Protein AF-A0A7S0F2U4-F1 (afdb_monomer)

Sequence (548 aa):
MHSRILCIALLSLLVGAHAKVVQNAMDDATTGSKKQMSRHHRKQSLDSHFWHQGGETYGNHIGRYFRPSYSSTFSLIKLNNVNVTFLDNTNLRGYDGADMATLGRYSVMTRMGMIEHCNSRNFDDVDGILGFGWADQPRSAALLKTLTQPSRPSWNIFDQPFAGDGVPMPRKFAFTANNELGELQLGGYDPAMLSEDFTMFHMTGENVYGIDIHSITYGGVELLHFGQANHKKAFVGEFDSGTTCLLLPNTDVQGNFTTSPFGILAREQAKGERHPLLYKTRDIHGVEHTYAMSYTECVEPTDETMILGDPFFRKWVVLHDLTDLSSKKMGLAPKNPSYQLGAATDRSILTPNHAPHQLTFKAHKNHQPVTKIHARRKMRDQNFVHALSATKQALKARFTELAEPIDSIHPDKVAVKSQQMVTYNIQLAIGSPPQPLDVIFDTGSFMLAVFAEPPPEGMKPLGLGDKSKKSHKLANKPHHPYHHVVEEGEPVELAARGQTFSMSYGSSSLLFVVCAVCVASIFLVLQRRNRRKYFETVQGNDSSYGSC

Radius of gyration: 32.34 Å; Cα contacts (8 Å, |Δi|>4): 982; chains: 1; bounding box: 128×98×86 Å

Foldseek 3Di:
DDDDPPVVVVVVVVVVVVVVVVVVVVVCVVCVVVVVVVVVVVVVVVPPPDDDDPDDPDPLAPDQFDELVVFPFKAFAFWFPQWDQDPLRKTFTTGKMWFWWFDQQKIWTAIFAATADIPAPVCSYFFAAAAQWDDPDLCDQFVLVRQADQANVSVPGRGIPIPDPSHRWQSKKKKADAPWWIKIKTSYDACLFFPDDWQKAFQPDQTFNWAWWQFKDWPNDTLAAAFPVPPVSTATAGEKQQFQAWEFEQECQVRRHPGGSVVVVLVVVVVVDFGWIWTWHAGPVRDIDIDTFGSPTAYDYDHHHTYDYPSQRNAWMWMWHCNDSVGTMIITGGTDPPDDADPDSQCLLVPFPRNRPPPQPPRDPPDDGMGMWIWGKDKDALVSLVVSVVSSVVVVVVVCVPDDDDDDPDDDDDHPPPSIRIWTWTWMFTRVVTRITTHTYIHRGRGTYGHHDHNPPPRDHPPPDPPPDPDDDDDDDDDDDDDDDDDDDDDDDDDDDDDDDDDDPDDPPVVVVVVVVVVVVVVVVVVVVVVVVVVVVVPPPDDDDDDD

Secondary structure (DSSP, 8-state):
--SSSSSSTTTHHHHHHHHHHHHHHHHHHHHHHHHHHHHHHHHHTS----S-S-------S-S--B-GGG-TT-EEEEEEEEEEE-TT--EEEEEEEEEEEEETTEEEEEEEEEEEEE--GGGTT-SEEEE-----STT--BHHHHHT-S-BGGGTBSS---BTTS-PPPSEEEEEE-SSEEEEEESS--GGGBSSPPEEEEPBSSS--EEEEEEEEETTEE---B-TT-TT--EEEEE-TT--SEEEESS-TTTTBSS-HHHHHHHHHHT-----EEEEEE-TT--EEEEEE-TTS-EEEESS--EE-HHHHHHEEEEEE-SSGGG-EEEEEEBPTT----PPP-GGGGSTT-----------TTSPPPEEEEEEEEE--HHHHHHHHHHHHHHHHHHHTTSPPPP-----------SS-EEEEEEEEETTTTEEEEEEEESS--BEEEEBPPPPTTPPP----------------------------------------------HHHHHHHHHHHHHHHHHHHHHHHHHHHHHHTTS--------

pLDDT: mean 70.83, std 25.16, range [22.12, 98.62]

Nearest PDB structures (foldseek):
  5kqf-assembly1_A  TM=6.851E-01  e=4.455E-09  Homo sapiens
  4dpi-assembly1_A  TM=6.980E-01  e=1.661E-08  Homo sapiens
  4zpe-assembly1_A  TM=6.987E-01  e=3.992E-08  Homo sapiens
  2viy-assembly1_A  TM=6.630E-01  e=1.957E-08  Homo sapiens
  5mxd-assembly2_B  TM=6.865E-01  e=7.708E-08  Homo sapiens

Solvent-accessible surface area (backbone atoms only — not comparable to full-atom values): 31399 Å² total; per-residue (Å²): 134,93,90,81,75,78,73,63,68,65,58,61,60,61,57,57,58,54,56,58,54,53,51,55,55,53,55,52,60,62,50,50,55,58,56,50,52,56,52,48,58,64,49,66,75,68,72,70,94,75,87,76,101,67,93,74,83,72,87,55,51,88,75,62,57,46,54,48,76,65,19,79,54,50,41,50,40,35,78,79,65,35,76,48,71,49,98,84,66,40,38,39,28,27,23,31,34,30,27,37,39,32,52,72,73,47,28,33,68,42,58,34,36,31,30,69,42,56,80,42,75,94,42,32,85,39,28,33,36,40,16,56,13,57,50,92,51,80,77,47,53,15,42,52,61,52,47,44,33,63,49,43,65,74,75,75,31,74,65,53,71,39,45,82,89,57,66,57,41,51,44,25,32,27,39,31,34,53,98,68,35,25,33,40,23,44,44,31,69,66,73,72,47,39,66,47,76,66,52,45,28,55,36,42,68,92,55,45,64,15,34,54,35,54,41,35,29,49,79,83,42,79,30,66,47,59,15,85,80,35,81,81,52,55,45,60,39,28,49,18,52,55,35,51,35,33,31,31,24,53,35,33,49,94,40,40,22,74,47,29,31,34,57,47,49,46,56,55,48,70,71,69,62,86,41,44,42,36,39,28,34,50,36,75,84,65,52,80,46,78,49,75,40,62,61,87,53,49,53,42,74,33,67,71,52,34,35,42,8,38,64,49,32,42,60,26,36,41,35,44,39,46,73,44,78,93,64,35,30,34,27,45,23,50,51,22,88,86,44,78,82,51,62,72,47,63,65,39,58,61,38,80,93,42,72,58,69,75,73,58,59,80,44,64,99,87,52,79,68,40,42,60,35,33,16,50,45,43,77,41,52,50,69,57,42,50,52,51,52,50,52,49,49,54,54,48,54,67,65,44,80,81,58,86,87,78,91,82,86,83,88,84,89,76,67,66,69,69,47,44,51,43,42,27,36,30,68,35,23,42,30,44,63,57,44,69,38,47,19,34,42,21,37,71,39,24,44,31,33,31,32,31,55,73,75,48,87,88,67,66,53,55,73,76,67,73,86,70,85,76,74,89,73,87,76,91,83,84,88,89,87,89,80,91,84,84,89,85,87,83,89,88,89,84,88,81,93,74,94,75,87,81,80,80,92,80,70,68,75,62,56,54,53,53,51,52,52,51,51,52,50,52,51,52,54,51,52,55,53,52,54,52,55,58,57,60,67,73,74,71,82,84,83,83,89,79,88,133

Mean predicted aligned error: 16.99 Å

InterPro domains:
  IPR001461 Aspartic peptidase A1 [PTHR47966] (60-333)
  IPR021109 Aspartic peptidase domain superfamily [G3DSA:2.40.70.10] (43-257)
  IPR021109 Aspartic peptidase domain superfamily [G3DSA:2.40.70.10] (371-518)
  IPR021109 Aspartic peptidase domain superfamily [SSF50630] (54-334)
  IPR021109 Aspartic peptidase domain superfamily [SSF50630] (370-509)
  IPR033121 Peptidase family A1 domain [PF00026] (64-254)
  IPR033121 Peptidase family A1 domain [PF00026] (424-509)
  IPR033121 Peptidase family A1 domain [PS51767] (9-333)
  IPR033121 Peptidase family A1 domain [PS51767] (424-548)
  IPR034164 Pepsin-like domain [cd05471] (48-334)

Organism: NCBI:txid3032

Structure (mmCIF, N/CA/C/O backbone):
data_AF-A0A7S0F2U4-F1
#
_entry.id   AF-A0A7S0F2U4-F1
#
loop_
_atom_site.group_PDB
_atom_site.id
_atom_site.type_symbol
_atom_site.label_atom_id
_atom_site.label_alt_id
_atom_site.label_comp_id
_atom_site.label_asym_id
_atom_site.label_entity_id
_atom_site.label_seq_id
_atom_site.pdbx_PDB_ins_code
_atom_site.Cartn_x
_atom_site.Cartn_y
_atom_site.Cartn_z
_atom_site.occupancy
_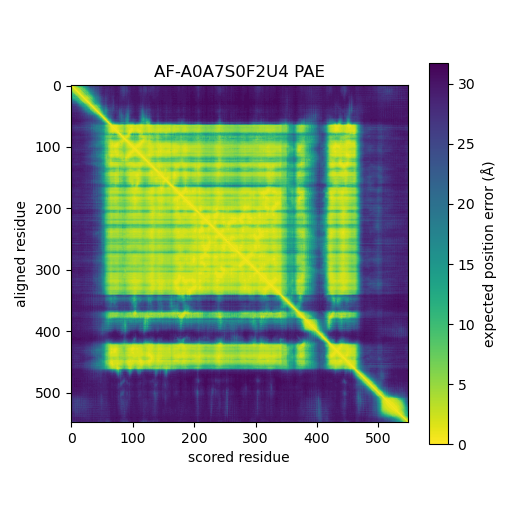atom_site.B_iso_or_equiv
_atom_site.auth_seq_id
_atom_site.auth_comp_id
_atom_site.auth_asym_id
_atom_site.auth_atom_id
_atom_site.pdbx_PDB_model_num
ATOM 1 N N . MET A 1 1 ? 90.188 5.401 -30.926 1.00 40.03 1 MET A N 1
ATOM 2 C CA . MET A 1 1 ? 90.346 6.802 -30.490 1.00 40.03 1 MET A CA 1
ATOM 3 C C . MET A 1 1 ? 89.720 7.718 -31.528 1.00 40.03 1 MET A C 1
ATOM 5 O O . MET A 1 1 ? 89.954 7.531 -32.709 1.00 40.03 1 MET A O 1
ATOM 9 N N . HIS A 1 2 ? 88.856 8.605 -31.035 1.00 43.25 2 HIS A N 1
ATOM 10 C CA . HIS A 1 2 ? 88.334 9.840 -31.634 1.00 43.25 2 HIS A CA 1
ATOM 11 C C . HIS A 1 2 ? 87.957 9.843 -33.124 1.00 43.25 2 HIS A C 1
ATOM 13 O O . HIS A 1 2 ? 88.738 10.292 -33.945 1.00 43.25 2 HIS A O 1
ATOM 19 N N . SER A 1 3 ? 86.724 9.418 -33.442 1.00 38.03 3 SER A N 1
ATOM 20 C CA . SER A 1 3 ? 85.778 10.197 -34.280 1.00 38.03 3 SER A CA 1
ATOM 21 C C . SER A 1 3 ? 84.444 9.446 -34.501 1.00 38.03 3 SER A C 1
ATOM 23 O O . SER A 1 3 ? 84.034 9.191 -35.627 1.00 38.03 3 SER A O 1
ATOM 25 N N . ARG A 1 4 ? 83.768 9.006 -33.423 1.00 38.53 4 ARG A N 1
ATOM 26 C CA . ARG A 1 4 ? 82.396 8.430 -33.484 1.00 38.53 4 ARG A CA 1
ATOM 27 C C . ARG A 1 4 ? 81.506 8.776 -32.275 1.00 38.53 4 ARG A C 1
ATOM 29 O O . ARG A 1 4 ? 80.496 8.126 -32.049 1.00 38.53 4 ARG A O 1
ATOM 36 N N . ILE A 1 5 ? 81.863 9.810 -31.505 1.00 41.66 5 ILE A N 1
ATOM 37 C CA . ILE A 1 5 ? 81.111 10.242 -30.304 1.00 41.66 5 ILE A CA 1
ATOM 38 C C . ILE A 1 5 ? 80.386 11.590 -30.516 1.00 41.66 5 ILE A C 1
ATOM 40 O O . ILE A 1 5 ? 79.584 11.995 -29.685 1.00 41.66 5 ILE A O 1
ATOM 44 N N . LEU A 1 6 ? 80.544 12.248 -31.674 1.00 38.41 6 LEU A N 1
ATOM 45 C CA . LEU A 1 6 ? 79.895 13.545 -31.937 1.00 38.41 6 LEU A CA 1
ATOM 46 C C . LEU A 1 6 ? 78.569 13.476 -32.727 1.00 38.41 6 LEU A C 1
ATOM 48 O O . LEU A 1 6 ? 77.915 14.498 -32.885 1.00 38.41 6 LEU A O 1
ATOM 52 N N . CYS A 1 7 ? 78.130 12.297 -33.191 1.00 36.47 7 CYS A N 1
ATOM 53 C CA . CYS A 1 7 ? 76.863 12.146 -33.938 1.00 36.47 7 CYS A CA 1
ATOM 54 C C . CYS A 1 7 ? 75.696 11.553 -33.128 1.00 36.47 7 CYS A C 1
ATOM 56 O O . CYS A 1 7 ? 74.576 11.522 -33.625 1.00 36.47 7 CYS A O 1
ATOM 58 N N . ILE A 1 8 ? 75.910 11.131 -31.875 1.00 39.09 8 ILE A N 1
ATOM 59 C CA . ILE A 1 8 ? 74.831 10.598 -31.015 1.00 39.09 8 ILE A CA 1
ATOM 60 C C . ILE A 1 8 ? 74.296 11.663 -30.034 1.00 39.09 8 ILE A C 1
ATOM 62 O O . ILE A 1 8 ? 73.148 11.583 -29.598 1.00 39.09 8 ILE A O 1
ATOM 66 N N . ALA A 1 9 ? 75.057 12.733 -29.773 1.00 39.47 9 ALA A N 1
ATOM 67 C CA . ALA A 1 9 ? 74.644 13.825 -28.882 1.00 39.47 9 ALA A CA 1
ATOM 68 C C . ALA A 1 9 ? 73.731 14.883 -29.546 1.00 39.47 9 ALA A C 1
ATOM 70 O O . ALA A 1 9 ? 73.062 15.638 -28.848 1.00 39.47 9 ALA A O 1
ATOM 71 N N . LEU A 1 10 ? 73.651 14.924 -30.883 1.00 37.56 10 LEU A N 1
ATOM 72 C CA . LEU A 1 10 ? 72.780 15.856 -31.623 1.00 37.56 10 LEU A CA 1
ATOM 73 C C . LEU A 1 10 ? 71.420 15.252 -32.021 1.00 37.56 10 LEU A C 1
ATOM 75 O O . LEU A 1 10 ? 70.492 15.994 -32.326 1.00 37.56 10 LEU A O 1
ATOM 79 N N . LEU A 1 11 ? 71.255 13.927 -31.925 1.00 37.34 11 LEU A N 1
ATOM 80 C CA . LEU A 1 11 ? 69.963 13.249 -32.124 1.00 37.34 11 LEU A CA 1
ATOM 81 C C . LEU A 1 11 ? 69.149 13.076 -30.831 1.00 37.34 11 LEU A C 1
ATOM 83 O O . LEU A 1 11 ? 67.943 12.858 -30.893 1.00 37.34 11 LEU A O 1
ATOM 87 N N . SER A 1 12 ? 69.758 13.250 -29.657 1.00 39.56 12 SER A N 1
ATOM 88 C CA . SER A 1 12 ? 69.064 13.177 -28.360 1.00 39.56 12 SER A CA 1
ATOM 89 C C . SER A 1 12 ? 68.469 14.521 -27.899 1.00 39.56 12 SER A C 1
ATOM 91 O O . SER A 1 12 ? 67.576 14.531 -27.055 1.00 39.56 12 SER A O 1
ATOM 93 N N . LEU A 1 13 ? 68.861 15.649 -28.508 1.00 39.59 13 LEU A N 1
ATOM 94 C CA . LEU A 1 13 ? 68.282 16.976 -28.232 1.00 39.59 13 LEU A CA 1
ATOM 95 C C . LEU A 1 13 ? 67.099 17.349 -29.147 1.00 39.59 13 LEU A C 1
ATOM 97 O O . LEU A 1 13 ? 66.268 18.164 -28.756 1.00 39.59 13 LEU A O 1
ATOM 101 N N . LEU A 1 14 ? 66.950 16.706 -30.312 1.00 39.31 14 LEU A N 1
ATOM 102 C CA . LEU A 1 14 ? 65.816 16.939 -31.224 1.00 39.31 14 LEU A CA 1
ATOM 103 C C . LEU A 1 14 ? 64.613 16.011 -30.975 1.00 39.31 14 LEU A C 1
ATOM 105 O O . LEU A 1 14 ? 63.488 16.374 -31.308 1.00 39.31 14 LEU A O 1
ATOM 109 N N . VAL A 1 15 ? 64.803 14.875 -30.296 1.00 43.38 15 VAL A N 1
ATOM 110 C CA . VAL A 1 15 ? 63.687 14.008 -29.860 1.00 43.38 15 VAL A CA 1
ATOM 111 C C . VAL A 1 15 ? 63.083 14.486 -28.526 1.00 43.38 15 VAL A C 1
ATOM 113 O O . VAL A 1 15 ? 61.890 14.309 -28.285 1.00 43.38 15 VAL A O 1
ATOM 116 N N . GLY A 1 16 ? 63.853 15.200 -27.694 1.00 44.44 16 GLY A N 1
ATOM 117 C CA . GLY A 1 16 ? 63.365 15.790 -26.438 1.00 44.44 16 GLY A CA 1
ATOM 118 C C . GLY A 1 16 ? 62.510 17.056 -26.604 1.00 44.44 16 GLY A C 1
ATOM 119 O O . GLY A 1 16 ? 61.661 17.337 -25.759 1.00 44.44 16 GLY A O 1
ATOM 120 N N . ALA A 1 17 ? 62.680 17.803 -27.701 1.00 42.59 17 ALA A N 1
ATOM 121 C CA . ALA A 1 17 ? 61.915 19.027 -27.963 1.00 42.59 17 ALA A CA 1
ATOM 122 C C . ALA A 1 17 ? 60.553 18.765 -28.636 1.00 42.59 17 ALA A C 1
ATOM 124 O O . ALA A 1 17 ? 59.620 19.542 -28.442 1.00 42.59 17 ALA A O 1
ATOM 125 N N . HIS A 1 18 ? 60.388 17.641 -29.346 1.00 42.31 18 HIS A N 1
ATOM 126 C CA . HIS A 1 18 ? 59.098 17.263 -29.936 1.00 42.31 18 HIS A CA 1
ATOM 127 C C . HIS A 1 18 ? 58.166 16.517 -28.969 1.00 42.31 18 HIS A C 1
ATOM 129 O O . HIS A 1 18 ? 56.949 16.631 -29.099 1.00 42.31 18 HIS A O 1
ATOM 135 N N . ALA A 1 19 ? 58.699 15.835 -27.948 1.00 43.81 19 ALA A N 1
ATOM 136 C CA . ALA A 1 19 ? 57.871 15.162 -26.945 1.00 43.81 19 ALA A CA 1
ATOM 137 C C . ALA A 1 19 ? 57.155 16.146 -25.998 1.00 43.81 19 ALA A C 1
ATOM 139 O O . ALA A 1 19 ? 56.046 15.875 -25.554 1.00 43.81 19 ALA A O 1
ATOM 140 N N . LYS A 1 20 ? 57.728 17.331 -25.736 1.00 43.59 20 LYS A N 1
ATOM 141 C CA . LYS A 1 20 ? 57.137 18.311 -24.803 1.00 43.59 20 LYS A CA 1
ATOM 142 C C . LYS A 1 20 ? 56.113 19.255 -25.450 1.00 43.59 20 LYS A C 1
ATOM 144 O O . LYS A 1 20 ? 55.234 19.762 -24.762 1.00 43.59 20 LYS A O 1
ATOM 149 N N . VAL A 1 21 ? 56.182 19.450 -26.770 1.00 46.47 21 VAL A N 1
ATOM 150 C CA . VAL A 1 21 ? 55.209 20.267 -27.524 1.00 46.47 21 VAL A CA 1
ATOM 151 C C . VAL A 1 21 ? 53.967 19.453 -27.907 1.00 46.47 21 VAL A C 1
ATOM 153 O O . VAL A 1 21 ? 52.864 19.989 -27.885 1.00 46.47 21 VAL A O 1
ATOM 156 N N . VAL A 1 22 ? 54.103 18.145 -28.159 1.00 45.00 22 VAL A N 1
ATOM 157 C CA . VAL A 1 22 ? 52.944 17.268 -28.420 1.00 45.00 22 VAL A CA 1
ATOM 158 C C . VAL A 1 22 ? 52.175 16.946 -27.132 1.00 45.00 22 VAL A C 1
ATOM 160 O O . VAL A 1 22 ? 50.950 16.870 -27.165 1.00 45.00 22 VAL A O 1
ATOM 163 N N . GLN A 1 23 ? 52.847 16.861 -25.979 1.00 44.28 23 GLN A N 1
ATOM 164 C CA . GLN A 1 23 ? 52.171 16.605 -24.701 1.00 44.28 23 GLN A CA 1
ATOM 165 C C . GLN A 1 23 ? 51.389 17.830 -24.195 1.00 44.28 23 GLN A C 1
ATOM 167 O O . GLN A 1 23 ? 50.233 17.695 -23.809 1.00 44.28 23 GLN A O 1
ATOM 172 N N . ASN A 1 24 ? 51.934 19.044 -24.346 1.00 41.91 24 ASN A N 1
ATOM 173 C CA . ASN A 1 24 ? 51.196 20.271 -24.019 1.00 41.91 24 ASN A CA 1
ATOM 174 C C . ASN A 1 24 ? 50.044 20.565 -25.005 1.00 41.91 24 ASN A C 1
ATOM 176 O O . ASN A 1 24 ? 49.045 21.152 -24.606 1.00 41.91 24 ASN A O 1
ATOM 180 N N . ALA A 1 25 ? 50.128 20.121 -26.266 1.00 40.34 25 ALA A N 1
ATOM 181 C CA . ALA A 1 25 ? 49.030 20.265 -27.230 1.00 40.34 25 ALA A CA 1
ATOM 182 C C . ALA A 1 25 ? 47.895 19.237 -27.030 1.00 40.34 25 ALA A C 1
ATOM 184 O O . ALA A 1 25 ? 46.745 19.529 -27.363 1.00 40.34 25 ALA A O 1
ATOM 185 N N . MET A 1 26 ? 48.175 18.054 -26.464 1.00 40.12 26 MET A N 1
ATOM 186 C CA . MET A 1 26 ? 47.130 17.075 -26.120 1.00 40.12 26 MET A CA 1
ATOM 187 C C . MET A 1 26 ? 46.450 17.368 -24.773 1.00 40.12 26 MET A C 1
ATOM 189 O O . MET A 1 26 ? 45.255 17.082 -24.637 1.00 40.12 26 MET A O 1
ATOM 193 N N . ASP A 1 27 ? 47.145 18.015 -23.832 1.00 37.06 27 ASP A N 1
ATOM 194 C CA . ASP A 1 27 ? 46.564 18.434 -22.548 1.00 37.06 27 ASP A CA 1
ATOM 195 C C . ASP A 1 27 ? 45.687 19.703 -22.666 1.00 37.06 27 ASP A C 1
ATOM 197 O O . ASP A 1 27 ? 44.662 19.803 -21.983 1.00 37.06 27 ASP A O 1
ATOM 201 N N . ASP A 1 28 ? 45.977 20.625 -23.597 1.00 34.66 28 ASP A N 1
ATOM 202 C CA . ASP A 1 28 ? 45.111 21.796 -23.861 1.00 34.66 28 ASP A CA 1
ATOM 203 C C . ASP A 1 28 ? 43.880 21.461 -24.733 1.00 34.66 28 ASP A C 1
ATOM 205 O O . ASP A 1 28 ? 42.801 22.036 -24.553 1.00 34.66 28 ASP A O 1
ATOM 209 N N . ALA A 1 29 ? 43.969 20.467 -25.626 1.00 36.75 29 ALA A N 1
ATOM 210 C CA . ALA A 1 29 ? 42.830 20.049 -26.454 1.00 36.75 29 ALA A CA 1
ATOM 211 C C . ALA A 1 29 ? 41.785 19.214 -25.681 1.00 36.75 29 ALA A C 1
ATOM 213 O O . ALA A 1 29 ? 40.589 19.269 -25.985 1.00 36.75 29 ALA A O 1
ATOM 214 N N . THR A 1 30 ? 42.196 18.472 -24.645 1.00 38.16 30 THR A N 1
ATOM 215 C CA . THR A 1 30 ? 41.286 17.642 -23.829 1.00 38.16 30 THR A CA 1
ATOM 216 C C . THR A 1 30 ? 40.692 18.369 -22.620 1.00 38.16 30 THR A C 1
ATOM 218 O O . THR A 1 30 ? 39.653 17.942 -22.102 1.00 38.16 30 THR A O 1
ATOM 221 N N . THR A 1 31 ? 41.264 19.503 -22.208 1.00 37.03 31 THR A N 1
ATOM 222 C CA . THR A 1 31 ? 40.724 20.331 -21.118 1.00 37.03 31 THR A CA 1
ATOM 223 C C . THR A 1 31 ? 39.866 21.504 -21.607 1.00 37.03 31 THR A C 1
ATOM 225 O O . THR A 1 31 ? 38.950 21.903 -20.887 1.00 37.03 31 THR A O 1
ATOM 228 N N . GLY A 1 32 ? 40.036 21.992 -22.843 1.00 32.06 32 GLY A N 1
ATOM 229 C CA . GLY A 1 32 ? 39.186 23.045 -23.424 1.00 32.06 32 GLY A CA 1
ATOM 230 C C . GLY A 1 32 ? 37.752 22.595 -23.745 1.00 32.06 32 GLY A C 1
ATOM 231 O O . GLY A 1 32 ? 36.787 23.237 -23.329 1.00 32.06 32 GLY A O 1
ATOM 232 N N . SER A 1 33 ? 37.581 21.440 -24.401 1.00 34.56 33 SER A N 1
ATOM 233 C CA . SER A 1 33 ? 36.260 20.946 -24.835 1.00 34.56 33 SER A CA 1
ATOM 234 C C . SER A 1 33 ? 35.388 20.445 -23.670 1.00 34.56 33 SER A C 1
ATOM 236 O O . SER A 1 33 ? 34.212 20.801 -23.575 1.00 34.56 33 SER A O 1
ATOM 238 N N . LYS A 1 34 ? 35.969 19.729 -22.693 1.00 35.38 34 LYS A N 1
ATOM 239 C CA . LYS A 1 34 ? 35.233 19.253 -21.502 1.00 35.38 34 LYS A CA 1
ATOM 240 C C . LYS A 1 34 ? 34.826 20.391 -20.562 1.00 35.38 34 LYS A C 1
ATOM 242 O O . LYS A 1 34 ? 33.730 20.371 -19.999 1.00 35.38 34 LYS A O 1
ATOM 247 N N . LYS A 1 35 ? 35.665 21.422 -20.412 1.00 32.31 35 LYS A N 1
ATOM 248 C CA . LYS A 1 35 ? 35.374 22.566 -19.531 1.00 32.31 35 LYS A CA 1
ATOM 249 C C . LYS A 1 35 ? 34.376 23.536 -20.175 1.00 32.31 35 LYS A C 1
ATOM 251 O O . LYS A 1 35 ? 33.566 24.122 -19.455 1.00 32.31 35 LYS A O 1
ATOM 256 N N . GLN A 1 36 ? 34.343 23.625 -21.509 1.00 31.22 36 GLN A N 1
ATOM 257 C CA . GLN A 1 36 ? 33.372 24.434 -22.254 1.00 31.22 36 GLN A CA 1
ATOM 258 C C . GLN A 1 36 ? 32.015 23.721 -22.451 1.00 31.22 36 GLN A C 1
ATOM 260 O O . GLN A 1 36 ? 30.989 24.379 -22.285 1.00 31.22 36 GLN A O 1
ATOM 265 N N . MET A 1 37 ? 31.972 22.388 -22.627 1.00 33.31 37 MET A N 1
ATOM 266 C CA . MET A 1 37 ? 30.722 21.600 -22.549 1.00 33.31 37 MET A CA 1
ATOM 267 C C . MET A 1 37 ? 30.099 21.637 -21.147 1.00 33.31 37 MET A C 1
ATOM 269 O O . MET A 1 37 ? 28.888 21.807 -21.025 1.00 33.31 37 MET A O 1
ATOM 273 N N . SER A 1 38 ? 30.910 21.591 -20.078 1.00 37.59 38 SER A N 1
ATOM 274 C CA . SER A 1 38 ? 30.388 21.727 -18.705 1.00 37.59 38 SER A CA 1
ATOM 275 C C . SER A 1 38 ? 29.800 23.117 -18.425 1.00 37.59 38 SER A C 1
ATOM 277 O O . SER A 1 38 ? 28.868 23.249 -17.638 1.00 37.59 38 SER A O 1
ATOM 279 N N . ARG A 1 39 ? 30.302 24.167 -19.094 1.00 31.72 39 ARG A N 1
ATOM 280 C CA . ARG A 1 39 ? 29.782 25.538 -18.967 1.00 31.72 39 ARG A CA 1
ATOM 281 C C . ARG A 1 39 ? 28.568 25.805 -19.854 1.00 31.72 39 ARG A C 1
ATOM 283 O O . ARG A 1 39 ? 27.753 26.632 -19.463 1.00 31.72 39 ARG A O 1
ATOM 290 N N . HIS A 1 40 ? 28.423 25.130 -20.996 1.00 30.45 40 HIS A N 1
ATOM 291 C CA . HIS A 1 40 ? 27.233 25.253 -21.847 1.00 30.45 40 HIS A CA 1
ATOM 292 C C . HIS A 1 40 ? 26.057 24.401 -21.349 1.00 30.45 40 HIS A C 1
ATOM 294 O O . HIS A 1 40 ? 24.947 24.924 -21.284 1.00 30.45 40 HIS A O 1
ATOM 300 N N . HIS A 1 41 ? 26.285 23.182 -20.841 1.00 35.28 41 HIS A N 1
ATOM 301 C CA . HIS A 1 41 ? 25.221 22.413 -20.175 1.00 35.28 41 HIS A CA 1
ATOM 302 C C . HIS A 1 41 ? 24.761 23.045 -18.856 1.00 35.28 41 HIS A C 1
ATOM 304 O O . HIS A 1 41 ? 23.575 23.012 -18.543 1.00 35.28 41 HIS A O 1
ATOM 310 N N . ARG A 1 42 ? 25.655 23.729 -18.126 1.00 32.84 42 ARG A N 1
ATOM 311 C CA . ARG A 1 42 ? 25.270 24.513 -16.939 1.00 32.84 42 ARG A CA 1
ATOM 312 C C . ARG A 1 42 ? 24.503 25.797 -17.277 1.00 32.84 42 ARG A C 1
ATOM 314 O O . ARG A 1 42 ? 23.905 26.381 -16.384 1.00 32.84 42 ARG A O 1
ATOM 321 N N . LYS A 1 43 ? 24.526 26.251 -18.538 1.00 28.03 43 LYS A N 1
ATOM 322 C CA . LYS A 1 43 ? 23.791 27.443 -18.993 1.00 28.03 43 LYS A CA 1
ATOM 323 C C . LYS A 1 43 ? 22.469 27.098 -19.681 1.00 28.03 43 LYS A C 1
ATOM 325 O O . LYS A 1 43 ? 21.510 27.830 -19.505 1.00 28.03 43 LYS A O 1
ATOM 330 N N . GLN A 1 44 ? 22.374 25.963 -20.373 1.00 30.45 44 GLN A N 1
ATOM 331 C CA . GLN A 1 44 ? 21.103 25.510 -20.955 1.00 30.45 44 GLN A CA 1
ATOM 332 C C . GLN A 1 44 ? 20.124 24.910 -19.935 1.00 30.45 44 GLN A C 1
ATOM 334 O O . GLN A 1 44 ? 18.942 24.812 -20.243 1.00 30.45 44 GLN A O 1
ATOM 339 N N . SER A 1 45 ? 20.558 24.601 -18.705 1.00 34.53 45 SER A N 1
ATOM 340 C CA . SER A 1 45 ? 19.635 24.289 -17.599 1.00 34.53 45 SER A CA 1
ATOM 341 C C . SER A 1 45 ? 19.068 25.535 -16.890 1.00 34.53 45 SER A C 1
ATOM 343 O O . SER A 1 45 ? 18.346 25.385 -15.907 1.00 34.53 45 SER A O 1
ATOM 345 N N . LEU A 1 46 ? 19.417 26.752 -17.329 1.00 33.19 46 LEU A N 1
ATOM 346 C CA . LEU A 1 46 ? 18.977 28.009 -16.703 1.00 33.19 46 LEU A CA 1
ATOM 347 C C . LEU A 1 46 ? 17.894 28.758 -17.496 1.00 33.19 46 LEU A C 1
ATOM 349 O O . LEU A 1 46 ? 17.309 29.686 -16.947 1.00 33.19 46 LEU A O 1
ATOM 353 N N . ASP A 1 47 ? 17.559 28.320 -18.714 1.00 27.92 47 ASP A N 1
ATOM 354 C CA . ASP A 1 47 ? 16.612 29.025 -19.593 1.00 27.92 47 ASP A CA 1
ATOM 355 C C . ASP A 1 47 ? 15.308 28.243 -19.840 1.00 27.92 47 ASP A C 1
ATOM 357 O O . ASP A 1 47 ? 14.747 28.244 -20.935 1.00 27.92 47 ASP A O 1
ATOM 361 N N . SER A 1 48 ? 14.757 27.620 -18.797 1.00 29.36 48 SER A N 1
ATOM 362 C CA . SER A 1 48 ? 13.307 27.414 -18.717 1.00 29.36 48 SER A CA 1
ATOM 363 C C . SER A 1 48 ? 12.738 28.470 -17.779 1.00 29.36 48 SER A C 1
ATOM 365 O O . SER A 1 48 ? 12.642 28.270 -16.568 1.00 29.36 48 SER A O 1
ATOM 367 N N . HIS A 1 49 ? 12.396 29.629 -18.340 1.00 28.39 49 HIS A N 1
ATOM 368 C CA . HIS A 1 49 ? 11.650 30.678 -17.655 1.00 28.39 49 HIS A CA 1
ATOM 369 C C . HIS A 1 49 ? 10.262 30.166 -17.260 1.00 28.39 49 HIS A C 1
ATOM 371 O O . HIS A 1 49 ? 9.287 30.424 -17.949 1.00 28.39 49 HIS A O 1
ATOM 377 N N . PHE A 1 50 ? 10.188 29.424 -16.160 1.00 30.36 50 PHE A N 1
ATOM 378 C CA . PHE A 1 50 ? 9.022 29.302 -15.302 1.00 30.36 50 PHE A CA 1
ATOM 379 C C . PHE A 1 50 ? 9.454 28.646 -13.977 1.00 30.36 50 PHE A C 1
ATOM 381 O O . PHE A 1 50 ? 9.640 27.437 -13.892 1.00 30.36 50 PHE A O 1
ATOM 388 N N . TRP A 1 51 ? 9.551 29.505 -12.952 1.00 37.56 51 TRP A N 1
ATOM 389 C CA . TRP A 1 51 ? 9.455 29.229 -11.506 1.00 37.56 51 TRP A CA 1
ATOM 390 C C . TRP A 1 51 ? 10.737 29.178 -10.638 1.00 37.56 51 TRP A C 1
ATOM 392 O O . TRP A 1 51 ? 11.319 28.138 -10.369 1.00 37.56 51 TRP A O 1
ATOM 402 N N . HIS A 1 52 ? 11.021 30.387 -10.126 1.00 29.66 52 HIS A N 1
ATOM 403 C CA . HIS A 1 52 ? 11.469 30.837 -8.792 1.00 29.66 52 HIS A CA 1
ATOM 404 C C . HIS A 1 52 ? 12.875 30.529 -8.234 1.00 29.66 52 HIS A C 1
ATOM 406 O O . HIS A 1 52 ? 13.234 29.412 -7.878 1.00 29.66 52 HIS A O 1
ATOM 412 N N . GLN A 1 53 ? 13.612 31.632 -8.020 1.00 30.16 53 GLN A N 1
ATOM 413 C CA . GLN A 1 53 ? 14.849 31.762 -7.246 1.00 30.16 53 GLN A CA 1
ATOM 414 C C . GLN A 1 53 ? 14.593 31.608 -5.736 1.00 30.16 53 GLN A C 1
ATOM 416 O O . GLN A 1 53 ? 14.642 32.563 -4.967 1.00 30.16 53 GLN A O 1
ATOM 421 N N . GLY A 1 54 ? 14.305 30.382 -5.318 1.00 30.11 54 GLY A N 1
ATOM 422 C CA . GLY A 1 54 ? 14.200 29.974 -3.921 1.00 30.11 54 GLY A CA 1
ATOM 423 C C . GLY A 1 54 ? 14.739 28.559 -3.799 1.00 30.11 54 GLY A C 1
ATOM 424 O O . GLY A 1 54 ? 13.961 27.617 -3.764 1.00 30.11 54 GLY A O 1
ATOM 425 N N . GLY A 1 55 ? 16.064 28.428 -3.872 1.00 38.25 55 GLY A N 1
ATOM 426 C CA . GLY A 1 55 ? 16.793 27.168 -4.001 1.00 38.25 55 GLY A CA 1
ATOM 427 C C . GLY A 1 55 ? 16.419 26.084 -2.991 1.00 38.25 55 GLY A C 1
ATOM 428 O O . GLY A 1 55 ? 16.979 26.035 -1.903 1.00 38.25 55 GLY A O 1
ATOM 429 N N . GLU A 1 56 ? 15.589 25.145 -3.429 1.00 36.03 56 GLU A N 1
ATOM 430 C CA . GLU A 1 56 ? 15.459 23.814 -2.837 1.00 36.03 56 GLU A CA 1
ATOM 431 C C . GLU A 1 56 ? 15.571 22.757 -3.945 1.00 36.03 56 GLU A C 1
ATOM 433 O O . GLU A 1 56 ? 14.641 22.029 -4.276 1.00 36.03 56 GLU A O 1
ATOM 438 N N . THR A 1 57 ? 16.748 22.687 -4.566 1.00 40.06 57 THR A N 1
ATOM 439 C CA . THR A 1 57 ? 17.223 21.451 -5.197 1.00 40.06 57 THR A CA 1
ATOM 440 C C . THR A 1 57 ? 17.856 20.609 -4.096 1.00 40.06 57 THR A C 1
ATOM 442 O O . THR A 1 57 ? 19.005 20.861 -3.729 1.00 40.06 57 THR A O 1
ATOM 445 N N . TYR A 1 58 ? 17.137 19.643 -3.527 1.00 46.25 58 TYR A N 1
ATOM 446 C CA . TYR A 1 58 ? 17.731 18.772 -2.512 1.00 46.25 58 TYR A CA 1
ATOM 447 C C . TYR A 1 58 ? 18.339 17.519 -3.133 1.00 46.25 58 TYR A C 1
ATOM 449 O O . TYR A 1 58 ? 17.660 16.564 -3.495 1.00 46.25 58 TYR A O 1
ATOM 457 N N . GLY A 1 59 ? 19.668 17.553 -3.231 1.00 43.91 59 GLY A N 1
ATOM 458 C CA . GLY A 1 59 ? 20.533 16.418 -3.526 1.00 43.91 59 GLY A CA 1
ATOM 459 C C . GLY A 1 59 ? 20.865 15.607 -2.274 1.00 43.91 59 GLY A C 1
ATOM 460 O O . GLY A 1 59 ? 22.026 15.560 -1.886 1.00 43.91 59 GLY A O 1
ATOM 461 N N . ASN A 1 60 ? 19.866 14.973 -1.655 1.00 43.75 60 ASN A N 1
ATOM 462 C CA . ASN A 1 60 ? 20.080 14.158 -0.450 1.00 43.75 60 ASN A CA 1
ATOM 463 C C . ASN A 1 60 ? 19.933 12.644 -0.646 1.00 43.75 60 ASN A C 1
ATOM 465 O O . ASN A 1 60 ? 20.087 11.917 0.321 1.00 43.75 60 ASN A O 1
ATOM 469 N N . HIS A 1 61 ? 19.676 12.155 -1.855 1.00 52.16 61 HIS A N 1
ATOM 470 C CA . HIS A 1 61 ? 19.712 10.721 -2.155 1.00 52.16 61 HIS A CA 1
ATOM 471 C C . HIS A 1 61 ? 21.185 10.243 -2.294 1.00 52.16 61 HIS A C 1
ATOM 473 O O . HIS A 1 61 ? 22.045 10.954 -2.818 1.00 52.16 61 HIS A O 1
ATOM 479 N N . ILE A 1 62 ? 21.514 9.038 -1.821 1.00 51.59 62 ILE A N 1
ATOM 480 C CA . ILE A 1 62 ? 22.902 8.515 -1.752 1.00 51.59 62 ILE A CA 1
ATOM 481 C C . ILE A 1 62 ? 23.386 7.939 -3.111 1.00 51.59 62 ILE A C 1
ATOM 483 O O . ILE A 1 62 ? 24.273 7.089 -3.162 1.00 51.59 62 ILE A O 1
ATOM 487 N N . GLY A 1 63 ? 22.831 8.390 -4.242 1.00 52.88 63 GLY A N 1
ATOM 488 C CA . GLY A 1 63 ? 23.440 8.167 -5.560 1.00 52.88 63 GLY A CA 1
ATOM 489 C C . GLY A 1 63 ? 23.058 6.899 -6.337 1.00 52.88 63 GLY A C 1
ATOM 490 O O . GLY A 1 63 ? 23.787 6.557 -7.270 1.00 52.88 63 GLY A O 1
ATOM 491 N N . ARG A 1 64 ? 21.952 6.204 -6.024 1.00 70.88 64 ARG A N 1
ATOM 492 C CA . ARG A 1 64 ? 21.423 5.102 -6.861 1.00 70.88 64 ARG A CA 1
ATOM 493 C C . ARG A 1 64 ? 20.185 5.533 -7.649 1.00 70.88 64 ARG A C 1
ATOM 495 O O . ARG A 1 64 ? 19.067 5.102 -7.414 1.00 70.88 64 ARG A O 1
ATOM 502 N N . TYR A 1 65 ? 20.414 6.407 -8.621 1.00 85.38 65 TYR A N 1
ATOM 503 C CA . TYR A 1 65 ? 19.411 6.719 -9.632 1.00 85.38 65 TYR A CA 1
ATOM 504 C C . TYR A 1 65 ? 19.271 5.587 -10.635 1.00 85.38 65 TYR A C 1
ATOM 506 O O . TYR A 1 65 ? 20.270 5.013 -11.079 1.00 85.38 65 TYR A O 1
ATOM 514 N N . PHE A 1 66 ? 18.043 5.360 -11.087 1.00 92.94 66 PHE A N 1
ATOM 515 C CA . PHE A 1 66 ? 17.848 4.680 -12.350 1.00 92.94 66 PHE A CA 1
ATOM 516 C C . PHE A 1 66 ? 18.476 5.514 -13.478 1.00 92.94 66 PHE A C 1
ATOM 518 O O . PHE A 1 66 ? 18.249 6.723 -13.576 1.00 92.94 66 PHE A O 1
ATOM 525 N N . ARG A 1 67 ? 19.279 4.873 -14.330 1.00 94.06 67 ARG A N 1
ATOM 526 C CA . ARG A 1 67 ? 19.911 5.493 -15.498 1.00 94.06 67 ARG A CA 1
ATOM 527 C C . ARG A 1 67 ? 19.242 4.994 -16.771 1.00 94.06 67 ARG A C 1
ATOM 529 O O . ARG A 1 67 ? 19.609 3.921 -17.262 1.00 94.06 67 ARG A O 1
ATOM 536 N N . PRO A 1 68 ? 18.303 5.758 -17.353 1.00 95.44 68 PRO A N 1
ATOM 537 C CA . PRO A 1 68 ? 17.620 5.352 -18.577 1.00 95.44 68 PRO A CA 1
ATOM 538 C C . PRO A 1 68 ? 18.585 5.073 -19.734 1.00 95.44 68 PRO A C 1
ATOM 540 O O . PRO A 1 68 ? 18.381 4.147 -20.510 1.00 95.44 68 PRO A O 1
ATOM 543 N N . SER A 1 69 ? 19.678 5.837 -19.820 1.00 94.88 69 SER A N 1
ATOM 544 C CA . SER A 1 69 ? 20.717 5.697 -20.848 1.00 94.88 69 SER A CA 1
ATOM 545 C C . SER A 1 69 ? 21.466 4.363 -20.795 1.00 94.88 69 SER A C 1
ATOM 547 O O . SER A 1 69 ? 22.101 3.983 -21.777 1.00 94.88 69 SER A O 1
ATOM 549 N N . TYR A 1 70 ? 21.413 3.655 -19.663 1.00 94.56 70 TYR A N 1
ATOM 550 C CA . TYR A 1 70 ? 22.105 2.380 -19.459 1.00 94.56 70 TYR A CA 1
ATOM 551 C C . TYR A 1 70 ? 21.187 1.180 -19.712 1.00 94.56 70 TYR A C 1
ATOM 553 O O . TYR A 1 70 ? 21.645 0.043 -19.645 1.00 94.56 70 TYR A O 1
ATOM 561 N N . SER A 1 71 ? 19.905 1.413 -20.004 1.00 95.50 71 SER A N 1
ATOM 562 C CA . SER A 1 71 ? 18.936 0.364 -20.294 1.00 95.50 71 SER A CA 1
ATOM 563 C C . SER A 1 71 ? 18.594 0.332 -21.781 1.00 95.50 71 SER A C 1
ATOM 565 O O . SER A 1 71 ? 18.076 1.290 -22.349 1.00 95.50 71 SER A O 1
ATOM 567 N N . SER A 1 72 ? 18.836 -0.815 -22.408 1.00 94.56 72 SER A N 1
ATOM 568 C CA . SER A 1 72 ? 18.460 -1.089 -23.800 1.00 94.56 72 SER A CA 1
ATOM 569 C C . SER A 1 72 ? 16.950 -1.256 -24.008 1.00 94.56 72 SER A C 1
ATOM 571 O O . SER A 1 72 ? 16.483 -1.186 -25.143 1.00 94.56 72 SER A O 1
ATOM 573 N N . THR A 1 73 ? 16.185 -1.462 -22.933 1.00 93.69 73 THR A N 1
ATOM 574 C CA . THR A 1 73 ? 14.727 -1.646 -22.965 1.00 93.69 73 THR A CA 1
ATOM 575 C C . THR A 1 73 ? 13.946 -0.404 -22.537 1.00 93.69 73 THR A C 1
ATOM 577 O O . THR A 1 73 ? 12.715 -0.408 -22.602 1.00 93.69 73 THR A O 1
ATOM 580 N N . PHE A 1 74 ? 14.637 0.674 -22.151 1.00 96.06 74 PHE A N 1
ATOM 581 C CA . PHE A 1 74 ? 13.993 1.913 -21.737 1.00 96.06 74 PHE A CA 1
ATOM 582 C C . PHE A 1 74 ? 13.256 2.593 -22.895 1.00 96.06 74 PHE A C 1
ATOM 584 O O . PHE A 1 74 ? 13.756 2.715 -24.015 1.00 96.06 74 PHE A O 1
ATOM 591 N N . SER A 1 75 ? 12.065 3.102 -22.598 1.00 93.75 75 SER A N 1
ATOM 592 C CA . SER A 1 75 ? 11.260 3.911 -23.505 1.00 93.75 75 SER A CA 1
ATOM 593 C C . SER A 1 75 ? 10.690 5.132 -22.792 1.00 93.75 75 SER A C 1
ATOM 595 O O . SER A 1 75 ? 9.978 5.016 -21.794 1.00 93.75 75 SER A O 1
ATOM 597 N N . LEU A 1 76 ? 10.926 6.318 -23.354 1.00 93.38 76 LEU A N 1
ATOM 598 C CA . LEU A 1 76 ? 10.275 7.546 -22.905 1.00 93.38 76 LEU A CA 1
ATOM 599 C C . LEU A 1 76 ? 8.798 7.534 -23.320 1.00 93.38 76 LEU A C 1
ATOM 601 O O . LEU A 1 76 ? 8.486 7.447 -24.506 1.00 93.38 76 LEU A O 1
ATOM 605 N N . ILE A 1 77 ? 7.882 7.666 -22.359 1.00 89.94 77 ILE A N 1
ATOM 606 C CA . ILE A 1 77 ? 6.437 7.675 -22.624 1.00 89.94 77 ILE A CA 1
ATOM 607 C C . ILE A 1 77 ? 5.919 9.103 -22.749 1.00 89.94 77 ILE A C 1
ATOM 609 O O . ILE A 1 77 ? 5.294 9.449 -23.753 1.00 89.94 77 ILE A O 1
ATOM 613 N N . LYS A 1 78 ? 6.169 9.947 -21.743 1.00 87.69 78 LYS A N 1
ATOM 614 C CA . LYS A 1 78 ? 5.667 11.325 -21.721 1.00 87.69 78 LYS A CA 1
ATOM 615 C C . LYS A 1 78 ? 6.496 12.198 -20.786 1.00 87.69 78 LYS A C 1
ATOM 617 O O . LYS A 1 78 ? 6.723 11.828 -19.645 1.00 87.69 78 LYS A O 1
ATOM 622 N N . LEU A 1 79 ? 6.895 13.379 -21.247 1.00 82.75 79 LEU A N 1
ATOM 623 C CA . LEU A 1 79 ? 7.570 14.380 -20.411 1.00 82.75 79 LEU A CA 1
ATOM 624 C C . LEU A 1 79 ? 6.575 15.091 -19.482 1.00 82.75 79 LEU A C 1
ATOM 626 O O . LEU A 1 79 ? 5.413 15.269 -19.855 1.00 82.75 79 LEU A O 1
ATOM 630 N N . ASN A 1 80 ? 7.048 15.546 -18.317 1.00 76.62 80 ASN A N 1
ATOM 631 C CA . ASN A 1 80 ? 6.299 16.389 -17.371 1.00 76.62 80 ASN A CA 1
ATOM 632 C C . ASN A 1 80 ? 4.925 15.821 -16.967 1.00 76.62 80 ASN A C 1
ATOM 634 O O . ASN A 1 80 ? 3.943 16.562 -16.885 1.00 76.62 80 ASN A O 1
ATOM 638 N N . ASN A 1 81 ? 4.827 14.503 -16.782 1.00 79.19 81 ASN A N 1
ATOM 639 C CA . ASN A 1 81 ? 3.558 13.835 -16.474 1.00 79.19 81 ASN A CA 1
ATOM 640 C C . ASN A 1 81 ? 3.469 13.310 -15.037 1.00 79.19 81 ASN A C 1
ATOM 642 O O . ASN A 1 81 ? 2.368 13.043 -14.558 1.00 79.19 81 ASN A O 1
ATOM 646 N N . VAL A 1 82 ? 4.596 13.225 -14.331 1.00 75.19 82 VAL A N 1
ATOM 647 C CA . VAL A 1 82 ? 4.609 12.890 -12.908 1.00 75.19 82 VAL A CA 1
ATOM 648 C C . VAL A 1 82 ? 4.505 14.192 -12.124 1.00 75.19 82 VAL A C 1
ATOM 650 O O . VAL A 1 82 ? 5.379 15.052 -12.222 1.00 75.19 82 VAL A O 1
ATOM 653 N N . ASN A 1 83 ? 3.415 14.342 -11.372 1.00 79.25 83 ASN A N 1
ATOM 654 C CA . ASN A 1 83 ? 3.216 15.385 -10.367 1.00 79.25 83 ASN A CA 1
ATOM 655 C C . ASN A 1 83 ? 2.225 14.861 -9.317 1.00 79.25 83 ASN A C 1
ATOM 657 O O . ASN A 1 83 ? 1.013 14.977 -9.493 1.00 79.25 83 ASN A O 1
ATOM 661 N N . VAL A 1 84 ? 2.740 14.216 -8.273 1.00 73.75 84 VAL A N 1
ATOM 662 C CA . VAL A 1 84 ? 1.934 13.545 -7.238 1.00 73.75 84 VAL A CA 1
ATOM 663 C C . VAL A 1 84 ? 2.203 14.198 -5.895 1.00 73.75 84 VAL A C 1
ATOM 665 O O . VAL A 1 84 ? 3.363 14.432 -5.569 1.00 73.75 84 VAL A O 1
ATOM 668 N N . THR A 1 85 ? 1.149 14.463 -5.121 1.00 70.81 85 THR A N 1
ATOM 669 C CA . THR A 1 85 ? 1.249 14.964 -3.744 1.00 70.81 85 THR A CA 1
ATOM 670 C C . THR A 1 85 ? 0.592 13.977 -2.782 1.00 70.81 85 THR A C 1
ATOM 672 O O . THR A 1 85 ? -0.577 13.646 -2.961 1.00 70.81 85 THR A O 1
ATOM 675 N N . PHE A 1 86 ? 1.337 13.505 -1.783 1.00 66.75 86 PHE A N 1
ATOM 676 C CA . PHE A 1 86 ? 0.854 12.583 -0.749 1.00 66.75 86 PHE A CA 1
ATOM 677 C C . PHE A 1 86 ? 0.163 13.326 0.406 1.00 66.75 86 PHE A C 1
ATOM 679 O O . PHE A 1 86 ? 0.270 14.548 0.518 1.00 66.75 86 PHE A O 1
ATOM 686 N N . LEU A 1 87 ? -0.504 12.584 1.303 1.00 62.69 87 LEU A N 1
ATOM 687 C CA . LEU A 1 87 ? -1.185 13.131 2.493 1.00 62.69 87 LEU A CA 1
ATOM 688 C C . LEU A 1 87 ? -0.250 13.941 3.401 1.00 62.69 87 LEU A C 1
ATOM 690 O O . LEU A 1 87 ? -0.664 14.872 4.088 1.00 62.69 87 LEU A O 1
ATOM 694 N N . ASP A 1 88 ? 1.037 13.613 3.387 1.00 61.16 88 ASP A N 1
ATOM 695 C CA . ASP A 1 88 ? 2.056 14.324 4.143 1.00 61.16 88 ASP A CA 1
ATOM 696 C C . ASP A 1 88 ? 2.626 15.556 3.407 1.00 61.16 88 ASP A C 1
ATOM 698 O O . ASP A 1 88 ? 3.567 16.179 3.898 1.00 61.16 88 ASP A O 1
ATOM 702 N N . ASN A 1 89 ? 2.037 15.947 2.272 1.00 66.94 89 ASN A N 1
ATOM 703 C CA . ASN A 1 89 ? 2.474 17.015 1.365 1.00 66.94 89 ASN A CA 1
ATOM 704 C C . ASN A 1 89 ? 3.817 16.767 0.663 1.00 66.94 89 ASN A C 1
ATOM 706 O O . ASN A 1 89 ? 4.371 17.685 0.044 1.00 66.94 89 ASN A O 1
ATOM 710 N N . THR A 1 90 ? 4.334 15.538 0.708 1.00 69.31 90 THR A N 1
ATOM 711 C CA . THR A 1 90 ? 5.424 15.142 -0.180 1.00 69.31 90 THR A CA 1
ATOM 712 C C . THR A 1 90 ? 4.956 15.270 -1.625 1.00 69.31 90 THR A C 1
ATOM 714 O O . THR A 1 90 ? 3.923 14.718 -1.984 1.00 69.31 90 THR A O 1
ATOM 717 N N . ASN A 1 91 ? 5.715 15.982 -2.453 1.00 78.94 91 ASN A N 1
ATOM 718 C CA . ASN A 1 91 ? 5.478 16.188 -3.870 1.00 78.94 91 ASN A CA 1
ATOM 719 C C . ASN A 1 91 ? 6.616 15.580 -4.695 1.00 78.94 91 ASN A C 1
ATOM 721 O O . ASN A 1 91 ? 7.786 15.906 -4.483 1.00 78.94 91 ASN A O 1
ATOM 725 N N . LEU A 1 92 ? 6.250 14.731 -5.653 1.00 83.12 92 LEU A N 1
ATOM 726 C CA . LEU A 1 92 ? 7.156 14.103 -6.612 1.00 83.12 92 LEU A CA 1
ATOM 727 C C . LEU A 1 92 ? 6.863 14.637 -8.011 1.00 83.12 92 LEU A C 1
ATOM 729 O O . LEU A 1 92 ? 5.703 14.634 -8.430 1.00 83.12 92 LEU A O 1
ATOM 733 N N . ARG A 1 93 ? 7.899 15.058 -8.745 1.00 85.19 93 ARG A N 1
ATOM 734 C CA . ARG A 1 93 ? 7.780 15.519 -10.136 1.00 85.19 93 ARG A CA 1
ATOM 735 C C . ARG A 1 93 ? 8.785 14.855 -11.065 1.00 85.19 93 ARG A C 1
ATOM 737 O O . ARG A 1 93 ? 9.896 14.535 -10.648 1.00 85.19 93 ARG A O 1
ATOM 744 N N . GLY A 1 94 ? 8.401 14.722 -12.329 1.00 90.44 94 GLY A N 1
ATOM 745 C CA . GLY A 1 94 ? 9.269 14.261 -13.410 1.00 90.44 94 GLY A CA 1
ATOM 746 C C . GLY A 1 94 ? 8.473 13.774 -14.622 1.00 90.44 94 GLY A C 1
ATOM 747 O O . GLY A 1 94 ? 7.483 14.398 -15.024 1.00 90.44 94 GLY A O 1
ATOM 748 N N . TYR A 1 95 ? 8.870 12.648 -15.206 1.00 91.56 95 TYR A N 1
ATOM 749 C CA . TYR A 1 95 ? 8.334 12.149 -16.476 1.00 91.56 95 TYR A CA 1
ATOM 750 C C . TYR A 1 95 ? 7.874 10.687 -16.401 1.00 91.56 95 TYR A C 1
ATOM 752 O O . TYR A 1 95 ? 8.198 9.962 -15.470 1.00 91.56 95 TYR A O 1
ATOM 760 N N . ASP A 1 96 ? 7.104 10.239 -17.390 1.00 91.44 96 ASP A N 1
ATOM 761 C CA . ASP A 1 96 ? 6.698 8.840 -17.518 1.00 91.44 96 ASP A CA 1
ATOM 762 C C . ASP A 1 96 ? 7.708 8.079 -18.376 1.00 91.44 96 ASP A C 1
ATOM 764 O O . ASP A 1 96 ? 7.971 8.444 -19.531 1.00 91.44 96 ASP A O 1
ATOM 768 N N . GLY A 1 97 ? 8.201 6.970 -17.837 1.00 93.19 97 GLY A N 1
ATOM 769 C CA . GLY A 1 97 ? 9.010 5.995 -18.554 1.00 93.19 97 GLY A CA 1
ATOM 770 C C . GLY A 1 97 ? 8.323 4.636 -18.635 1.00 93.19 97 GLY A C 1
ATOM 771 O O . GLY A 1 97 ? 7.352 4.354 -17.929 1.00 93.19 97 GLY A O 1
ATOM 772 N N . ALA A 1 98 ? 8.840 3.782 -19.506 1.00 93.81 98 ALA A N 1
ATOM 773 C CA . ALA A 1 98 ? 8.563 2.357 -19.507 1.00 93.81 98 ALA A CA 1
ATOM 774 C C . ALA A 1 98 ? 9.875 1.590 -19.594 1.00 93.81 98 ALA A C 1
ATOM 776 O O . ALA A 1 98 ? 10.773 1.986 -20.336 1.00 93.81 98 ALA A O 1
ATOM 777 N N . ASP A 1 99 ? 9.976 0.511 -18.831 1.00 94.75 99 ASP A N 1
ATOM 778 C CA . ASP A 1 99 ? 11.118 -0.391 -18.881 1.00 94.75 99 ASP A CA 1
ATOM 779 C C . ASP A 1 99 ? 10.758 -1.757 -18.270 1.00 94.75 99 ASP A C 1
ATOM 781 O O . ASP A 1 99 ? 9.666 -1.949 -17.721 1.00 94.75 99 ASP A O 1
ATOM 785 N N . MET A 1 100 ? 11.686 -2.707 -18.359 1.00 93.31 100 MET A N 1
ATOM 786 C CA . MET A 1 100 ? 11.627 -3.987 -17.670 1.00 93.31 100 MET A CA 1
ATOM 787 C C . MET A 1 100 ? 11.817 -3.775 -16.165 1.00 93.31 100 MET A C 1
ATOM 789 O O . MET A 1 100 ? 12.874 -3.320 -15.740 1.00 93.31 100 MET A O 1
ATOM 793 N N . ALA A 1 101 ? 10.822 -4.127 -15.356 1.00 92.44 101 ALA A N 1
ATOM 794 C CA . ALA A 1 101 ? 10.912 -4.136 -13.898 1.00 92.44 101 ALA A CA 1
ATOM 795 C C . ALA A 1 101 ? 10.923 -5.579 -13.388 1.00 92.44 101 ALA A C 1
ATOM 797 O O . ALA A 1 101 ? 10.103 -6.388 -13.815 1.00 92.44 101 ALA A O 1
ATOM 798 N N . THR A 1 102 ? 11.829 -5.888 -12.463 1.00 89.38 102 THR A N 1
ATOM 799 C CA . THR A 1 102 ? 11.997 -7.208 -11.846 1.00 89.38 102 THR A CA 1
ATOM 800 C C . THR A 1 102 ? 11.790 -7.118 -10.340 1.00 89.38 102 THR A C 1
ATOM 802 O O . THR A 1 102 ? 12.481 -6.357 -9.663 1.00 89.38 102 THR A O 1
ATOM 805 N N . LEU A 1 103 ? 10.854 -7.909 -9.817 1.00 86.62 103 LEU A N 1
ATOM 806 C CA . LEU A 1 103 ? 10.503 -7.996 -8.403 1.00 86.62 103 LEU A CA 1
ATOM 807 C C . LEU A 1 103 ? 10.424 -9.470 -7.985 1.00 86.62 103 LEU A C 1
ATOM 809 O O . LEU A 1 103 ? 9.523 -10.211 -8.390 1.00 86.62 103 LEU A O 1
ATOM 813 N N . GLY A 1 104 ? 11.383 -9.906 -7.165 1.00 82.19 104 GLY A N 1
ATOM 814 C CA . GLY A 1 104 ? 11.558 -11.326 -6.866 1.00 82.19 104 GLY A CA 1
ATOM 815 C C . GLY A 1 104 ? 11.800 -12.116 -8.155 1.00 82.19 104 GLY A C 1
ATOM 816 O O . GLY A 1 104 ? 12.689 -11.777 -8.929 1.00 82.19 104 GLY A O 1
ATOM 817 N N . ARG A 1 105 ? 10.997 -13.154 -8.410 1.00 79.31 105 ARG A N 1
ATOM 818 C CA . ARG A 1 105 ? 11.113 -13.968 -9.632 1.00 79.31 105 ARG A CA 1
ATOM 819 C C . ARG A 1 105 ? 10.367 -13.405 -10.848 1.00 79.31 105 ARG A C 1
ATOM 821 O O . ARG A 1 105 ? 10.477 -13.983 -11.923 1.00 79.31 105 ARG A O 1
ATOM 828 N N . TYR A 1 106 ? 9.559 -12.360 -10.667 1.00 85.12 106 TYR A N 1
ATOM 829 C CA . TYR A 1 106 ? 8.697 -11.827 -11.719 1.00 85.12 106 TYR A CA 1
ATOM 830 C C . TYR A 1 106 ? 9.378 -10.649 -12.405 1.00 85.12 106 TYR A C 1
ATOM 832 O O . TYR A 1 106 ? 9.775 -9.699 -11.730 1.00 85.12 106 TYR A O 1
ATOM 840 N N . SER A 1 107 ? 9.445 -10.677 -13.734 1.00 88.81 107 SER A N 1
ATOM 841 C CA . SER A 1 107 ? 9.879 -9.530 -14.537 1.00 88.81 107 SER A CA 1
ATOM 842 C C . SER A 1 107 ? 8.823 -9.184 -15.571 1.00 88.81 107 SER A C 1
ATOM 844 O O . SER A 1 107 ? 8.299 -10.082 -16.226 1.00 88.81 107 SER A O 1
ATOM 846 N N . VAL A 1 108 ? 8.506 -7.900 -15.717 1.00 92.31 108 VAL A N 1
ATOM 847 C CA . VAL A 1 108 ? 7.497 -7.401 -16.661 1.00 92.31 108 VAL A CA 1
ATOM 848 C C . VAL A 1 108 ? 7.930 -6.096 -17.305 1.00 92.31 108 VAL A C 1
ATOM 850 O O . VAL A 1 108 ? 8.568 -5.259 -16.668 1.00 92.31 108 VAL A O 1
ATOM 853 N N . MET A 1 109 ? 7.497 -5.870 -18.544 1.00 93.56 109 MET A N 1
ATOM 854 C CA . MET A 1 109 ? 7.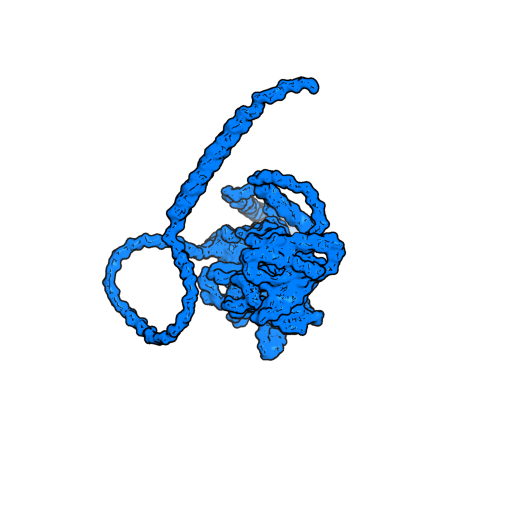544 -4.539 -19.138 1.00 93.56 109 MET A CA 1
ATOM 855 C C . MET A 1 109 ? 6.426 -3.697 -18.518 1.00 93.56 109 MET A C 1
ATOM 857 O O . MET A 1 109 ? 5.242 -4.032 -18.624 1.00 93.56 109 MET A O 1
ATOM 861 N N . THR A 1 110 ? 6.774 -2.597 -17.857 1.00 93.12 110 THR A N 1
ATOM 862 C CA . THR A 1 110 ? 5.796 -1.748 -17.166 1.00 93.12 110 THR A CA 1
ATOM 863 C C . THR A 1 110 ? 6.096 -0.273 -17.355 1.00 93.12 110 THR A C 1
ATOM 865 O O . THR A 1 110 ? 7.231 0.126 -17.602 1.00 93.12 110 THR A O 1
ATOM 868 N N . ARG A 1 111 ? 5.060 0.554 -17.201 1.00 91.81 111 ARG A N 1
ATOM 869 C CA . ARG A 1 111 ? 5.223 1.999 -17.039 1.00 91.81 111 ARG A CA 1
ATOM 870 C C . ARG A 1 111 ? 5.472 2.340 -15.585 1.00 91.81 111 ARG A C 1
ATOM 872 O O . ARG A 1 111 ? 4.984 1.645 -14.694 1.00 91.81 111 ARG A O 1
ATOM 879 N N . MET A 1 112 ? 6.202 3.421 -15.376 1.00 92.19 112 MET A N 1
ATOM 880 C CA . MET A 1 112 ? 6.604 3.902 -14.063 1.00 92.19 112 MET A CA 1
ATOM 881 C C . MET A 1 112 ? 6.859 5.407 -14.108 1.00 92.19 112 MET A C 1
ATOM 883 O O . MET A 1 112 ? 7.164 5.968 -15.166 1.00 92.19 112 MET A O 1
ATOM 887 N N . GLY A 1 113 ? 6.724 6.050 -12.952 1.00 93.38 113 GLY A N 1
ATOM 888 C CA . GLY A 1 113 ? 7.126 7.437 -12.781 1.00 93.38 113 GLY A CA 1
ATOM 889 C C . GLY A 1 113 ? 8.643 7.550 -12.653 1.00 93.38 113 GLY A C 1
ATOM 890 O O . GLY A 1 113 ? 9.261 6.823 -11.881 1.00 93.38 113 GLY A O 1
ATOM 891 N N . MET A 1 114 ? 9.235 8.475 -13.391 1.00 93.25 114 MET A N 1
ATOM 892 C CA . MET A 1 114 ? 10.645 8.829 -13.301 1.00 93.25 114 MET A CA 1
ATOM 893 C C . MET A 1 114 ? 10.745 10.152 -12.556 1.00 93.25 114 MET A C 1
ATOM 895 O O . MET A 1 114 ? 10.359 11.199 -13.073 1.00 93.25 114 MET A O 1
ATOM 899 N N . ILE A 1 115 ? 11.177 10.079 -11.301 1.00 91.25 115 ILE A N 1
ATOM 900 C CA . ILE A 1 115 ? 11.226 11.200 -10.370 1.00 91.25 115 ILE A CA 1
ATOM 901 C C . ILE A 1 115 ? 12.524 11.970 -10.614 1.00 91.25 115 ILE A C 1
ATOM 903 O O . ILE A 1 115 ? 13.618 11.465 -10.372 1.00 91.25 115 ILE A O 1
ATOM 907 N N . GLU A 1 116 ? 12.385 13.215 -11.050 1.00 87.62 116 GLU A N 1
ATOM 908 C CA . GLU A 1 116 ? 13.488 14.171 -11.201 1.00 87.62 116 GLU A CA 1
ATOM 909 C C . GLU A 1 116 ? 13.566 15.111 -9.993 1.00 87.62 116 GLU A C 1
ATOM 911 O O . GLU A 1 116 ? 14.633 15.623 -9.649 1.00 87.62 116 GLU A O 1
ATOM 916 N N . HIS A 1 117 ? 12.431 15.325 -9.318 1.00 83.81 117 HIS A N 1
ATOM 917 C CA . HIS A 1 117 ? 12.324 16.232 -8.184 1.00 83.81 117 HIS A CA 1
ATOM 918 C C . HIS A 1 117 ? 11.454 15.652 -7.070 1.00 83.81 117 HIS A C 1
ATOM 920 O O . HIS A 1 117 ? 10.365 15.134 -7.314 1.00 83.81 117 HIS A O 1
ATOM 926 N N . CYS A 1 118 ? 11.913 15.818 -5.832 1.00 82.31 118 CYS A N 1
ATOM 927 C CA . CYS A 1 118 ? 11.174 15.505 -4.617 1.00 82.31 118 CYS A CA 1
ATOM 928 C C . CYS A 1 118 ? 11.422 16.615 -3.591 1.00 82.31 118 CYS A C 1
ATOM 930 O O . CYS A 1 118 ? 12.565 17.028 -3.397 1.00 82.31 118 CYS A O 1
ATOM 932 N N . ASN A 1 119 ? 10.366 17.101 -2.939 1.00 77.31 119 ASN A N 1
ATOM 933 C CA . ASN A 1 119 ? 10.465 18.111 -1.875 1.00 77.31 119 ASN A CA 1
ATOM 934 C C . ASN A 1 119 ? 10.558 17.495 -0.464 1.00 77.31 119 ASN A C 1
ATOM 936 O O . ASN A 1 119 ? 10.426 18.207 0.531 1.00 77.31 119 ASN A O 1
ATOM 940 N N . SER A 1 120 ? 10.707 16.174 -0.366 1.00 74.00 120 SER A N 1
ATOM 941 C CA . SER A 1 120 ? 10.562 15.446 0.886 1.00 74.00 120 SER A CA 1
ATOM 942 C C . SER A 1 120 ? 11.813 14.673 1.234 1.00 74.00 120 SER A C 1
ATOM 944 O O . SER A 1 120 ? 12.298 13.834 0.473 1.00 74.00 120 SER A O 1
ATOM 946 N N . ARG A 1 121 ? 12.269 14.890 2.467 1.00 74.12 121 ARG A N 1
ATOM 947 C CA . ARG A 1 121 ? 13.380 14.140 3.050 1.00 74.12 121 ARG A CA 1
ATOM 948 C C . ARG A 1 121 ? 13.042 12.666 3.260 1.00 74.12 121 ARG A C 1
ATOM 950 O O . ARG A 1 121 ? 13.938 11.856 3.472 1.00 74.12 121 ARG A O 1
ATOM 957 N N . ASN A 1 122 ? 11.766 12.281 3.134 1.00 70.00 122 ASN A N 1
ATOM 958 C CA . ASN A 1 122 ? 11.328 10.880 3.187 1.00 70.00 122 ASN A CA 1
ATOM 959 C C . ASN A 1 122 ? 11.959 10.007 2.109 1.00 70.00 122 ASN A C 1
ATOM 961 O O . ASN A 1 122 ? 11.804 8.788 2.141 1.00 70.00 122 ASN A O 1
ATOM 965 N N . PHE A 1 123 ? 12.661 10.624 1.171 1.00 76.81 123 PHE A N 1
ATOM 966 C CA . PHE A 1 123 ? 13.313 9.966 0.068 1.00 76.81 123 PHE A CA 1
ATOM 967 C C . PHE A 1 123 ? 14.844 10.134 0.081 1.00 76.81 123 PHE A C 1
ATOM 969 O O . PHE A 1 123 ? 15.500 9.763 -0.885 1.00 76.81 123 PHE A O 1
ATOM 976 N N . ASP A 1 124 ? 15.433 10.636 1.178 1.00 76.38 124 ASP A N 1
ATOM 977 C CA . ASP A 1 124 ? 16.888 10.853 1.303 1.00 76.38 124 ASP A CA 1
ATOM 978 C C . ASP A 1 124 ? 17.698 9.531 1.212 1.00 76.38 124 ASP A C 1
ATOM 980 O O . ASP A 1 124 ? 18.880 9.525 0.888 1.00 76.38 124 ASP A O 1
ATOM 984 N N . ASP A 1 125 ? 17.104 8.371 1.491 1.00 77.00 125 ASP A N 1
ATOM 985 C CA . ASP A 1 125 ? 17.834 7.095 1.582 1.00 77.00 125 ASP A CA 1
ATOM 986 C C . ASP A 1 125 ? 17.209 5.940 0.788 1.00 77.00 125 ASP A C 1
ATOM 988 O O . ASP A 1 125 ? 17.502 4.771 1.054 1.00 77.00 125 ASP A O 1
ATOM 992 N N . VAL A 1 126 ? 16.331 6.271 -0.153 1.00 83.00 126 VAL A N 1
ATOM 993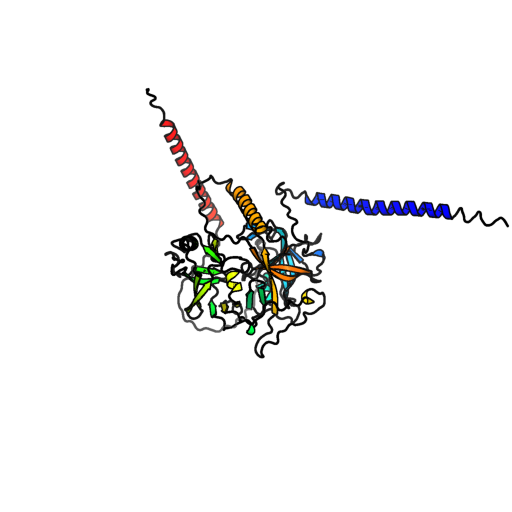 C CA . VAL A 1 126 ? 15.615 5.312 -0.997 1.00 83.00 126 VAL A CA 1
ATOM 994 C C . VAL A 1 126 ? 15.621 5.775 -2.444 1.00 83.00 126 VAL A C 1
ATOM 996 O O . VAL A 1 126 ? 15.656 6.966 -2.739 1.00 83.00 126 VAL A O 1
ATOM 999 N N . ASP A 1 127 ? 15.525 4.812 -3.345 1.00 87.88 127 ASP A N 1
ATOM 1000 C CA . ASP A 1 127 ? 15.620 5.022 -4.784 1.00 87.88 127 ASP A CA 1
ATOM 1001 C C . ASP A 1 127 ? 14.234 5.222 -5.425 1.00 87.88 127 ASP A C 1
ATOM 1003 O O . ASP A 1 127 ? 14.114 5.392 -6.637 1.00 87.88 127 ASP A O 1
ATOM 1007 N N . GLY A 1 128 ? 13.167 5.233 -4.619 1.00 90.31 128 GLY A N 1
ATOM 1008 C CA . GLY A 1 128 ? 11.795 5.417 -5.080 1.00 90.31 128 GLY A CA 1
ATOM 1009 C C . GLY A 1 128 ? 10.742 4.813 -4.157 1.00 90.31 128 GLY A C 1
ATOM 1010 O O . GLY A 1 128 ? 10.997 4.521 -2.986 1.00 90.31 128 GLY A O 1
ATOM 1011 N N . ILE A 1 129 ? 9.559 4.596 -4.724 1.00 89.62 129 ILE A N 1
ATOM 1012 C CA . ILE A 1 129 ? 8.400 3.956 -4.108 1.00 89.62 129 ILE A CA 1
ATOM 1013 C C . ILE A 1 129 ? 7.852 2.852 -5.021 1.00 89.62 129 ILE A C 1
ATOM 1015 O O . ILE A 1 129 ? 7.648 3.047 -6.221 1.00 89.62 129 ILE A O 1
ATOM 1019 N N . LEU A 1 130 ? 7.614 1.680 -4.438 1.00 92.81 130 LEU A N 1
ATOM 1020 C CA . LEU A 1 130 ? 6.833 0.596 -5.010 1.00 92.81 130 LEU A CA 1
ATOM 1021 C C . LEU A 1 130 ? 5.408 0.671 -4.468 1.00 92.81 130 LEU A C 1
ATOM 1023 O O . LEU A 1 130 ? 5.095 0.047 -3.452 1.00 92.81 130 LEU A O 1
ATOM 1027 N N . GLY A 1 131 ? 4.544 1.384 -5.181 1.00 92.88 131 GLY A N 1
ATOM 1028 C CA . GLY A 1 131 ? 3.114 1.286 -4.949 1.00 92.88 131 GLY A CA 1
ATOM 1029 C C . GLY A 1 131 ? 2.592 -0.107 -5.315 1.00 92.88 131 GLY A C 1
ATOM 1030 O O . GLY A 1 131 ? 2.807 -0.596 -6.429 1.00 92.88 131 GLY A O 1
ATOM 1031 N N . PHE A 1 132 ? 1.901 -0.746 -4.378 1.00 92.75 132 PHE A N 1
ATOM 1032 C CA . PHE A 1 132 ? 1.288 -2.067 -4.515 1.00 92.75 132 PHE A CA 1
ATOM 1033 C C . PHE A 1 132 ? -0.232 -2.072 -4.296 1.00 92.75 132 PHE A C 1
ATOM 1035 O O . PHE A 1 132 ? -0.862 -3.131 -4.252 1.00 92.75 132 PHE A O 1
ATOM 1042 N N . GLY A 1 133 ? -0.830 -0.886 -4.226 1.00 91.44 133 GLY A N 1
ATOM 1043 C CA . GLY A 1 133 ? -2.258 -0.617 -4.327 1.00 91.44 133 GLY A CA 1
ATOM 1044 C C . GLY A 1 133 ? -2.871 -1.116 -5.637 1.00 91.44 133 GLY A C 1
ATOM 1045 O O . GLY A 1 133 ? -2.208 -1.236 -6.676 1.00 91.44 133 GLY A O 1
ATOM 1046 N N . TRP A 1 134 ? -4.171 -1.397 -5.602 1.00 89.94 134 TRP A N 1
ATOM 1047 C CA . TRP A 1 134 ? -4.923 -1.817 -6.779 1.00 89.94 134 TRP A CA 1
ATOM 1048 C C . TRP A 1 134 ? -5.602 -0.621 -7.440 1.00 89.94 134 TRP A C 1
ATOM 1050 O O . TRP A 1 134 ? -6.296 0.147 -6.787 1.00 89.94 134 TRP A O 1
ATOM 1060 N N . ALA A 1 135 ? -5.461 -0.492 -8.759 1.00 87.75 135 ALA A N 1
ATOM 1061 C CA . ALA A 1 135 ? -6.220 0.481 -9.535 1.00 87.75 135 ALA A CA 1
ATOM 1062 C C . ALA A 1 135 ? -6.645 -0.129 -10.874 1.00 87.75 135 ALA A C 1
ATOM 1064 O O . ALA A 1 135 ? -5.813 -0.329 -11.768 1.00 87.75 135 ALA A O 1
ATOM 1065 N N . ASP A 1 136 ? -7.944 -0.406 -11.033 1.00 83.44 136 ASP A N 1
ATOM 1066 C CA . ASP A 1 136 ? -8.466 -1.160 -12.184 1.00 83.44 136 ASP A CA 1
ATOM 1067 C C . ASP A 1 136 ? -8.857 -0.317 -13.405 1.00 83.44 136 ASP A C 1
ATOM 1069 O O . ASP A 1 136 ? -9.728 -0.671 -14.193 1.00 83.44 136 ASP A O 1
ATOM 1073 N N . GLN A 1 137 ? -8.201 0.814 -13.622 1.00 83.31 137 GLN A N 1
ATOM 1074 C CA . GLN A 1 137 ? -8.497 1.635 -14.795 1.00 83.31 137 GLN A CA 1
ATOM 1075 C C . GLN A 1 137 ? -7.697 1.143 -16.010 1.00 83.31 137 GLN A C 1
ATOM 1077 O O . GLN A 1 137 ? -6.588 0.620 -15.834 1.00 83.31 137 GLN A O 1
ATOM 1082 N N . PRO A 1 138 ? -8.192 1.315 -17.255 1.00 79.06 138 PRO A N 1
ATOM 1083 C CA . PRO A 1 138 ? -7.465 0.894 -18.450 1.00 79.06 138 PRO A CA 1
ATOM 1084 C C . PRO A 1 138 ? -6.037 1.440 -18.494 1.00 79.06 138 PRO A C 1
ATOM 1086 O O . PRO A 1 138 ? -5.107 0.679 -18.722 1.00 79.06 138 PRO A O 1
ATOM 1089 N N . ARG A 1 139 ? -5.825 2.730 -18.213 1.00 82.75 139 ARG A N 1
ATOM 1090 C CA . ARG A 1 139 ? -4.497 3.373 -18.256 1.00 82.75 139 ARG A CA 1
ATOM 1091 C C . ARG A 1 139 ? -3.764 3.419 -16.903 1.00 82.75 139 ARG A C 1
ATOM 1093 O O . ARG A 1 139 ? -2.722 4.061 -16.831 1.00 82.75 139 ARG A O 1
ATOM 1100 N N . SER A 1 140 ? -4.273 2.748 -15.867 1.00 84.94 140 SER A N 1
ATOM 1101 C CA . SER A 1 140 ? -3.721 2.765 -14.501 1.00 84.94 140 SER A CA 1
ATOM 1102 C C . SER A 1 140 ? -2.239 2.388 -14.447 1.00 84.94 140 SER A C 1
ATOM 1104 O O . SER A 1 140 ? -1.881 1.334 -14.956 1.00 84.94 140 SER A O 1
ATOM 1106 N N . ALA A 1 141 ? -1.397 3.167 -13.762 1.00 84.25 141 ALA A N 1
ATOM 1107 C CA . ALA A 1 141 ? 0.021 2.853 -13.527 1.00 84.25 141 ALA A CA 1
ATOM 1108 C C . ALA A 1 141 ? 0.280 1.752 -12.480 1.00 84.25 141 ALA A C 1
ATOM 1110 O O . ALA A 1 141 ? 1.412 1.603 -12.031 1.00 84.25 141 ALA A O 1
ATOM 1111 N N . ALA A 1 142 ? -0.746 0.979 -12.105 1.00 89.81 142 ALA A N 1
ATOM 1112 C CA . ALA A 1 142 ? -0.639 -0.077 -11.106 1.00 89.81 142 ALA A CA 1
ATOM 1113 C C . ALA A 1 142 ? 0.330 -1.190 -11.525 1.00 89.81 142 ALA A C 1
ATOM 1115 O O . ALA A 1 142 ? 0.001 -1.988 -12.413 1.00 89.81 142 ALA A O 1
ATOM 1116 N N . LEU A 1 143 ? 1.480 -1.294 -10.847 1.00 91.56 143 LEU A N 1
ATOM 1117 C CA . LEU A 1 143 ? 2.450 -2.362 -11.109 1.00 91.56 143 LEU A CA 1
ATOM 1118 C C . LEU A 1 143 ? 1.839 -3.739 -10.845 1.00 91.56 143 LEU A C 1
ATOM 1120 O O . LEU A 1 143 ? 2.001 -4.641 -11.662 1.00 91.56 143 LEU A O 1
ATOM 1124 N N . LEU A 1 144 ? 1.089 -3.890 -9.749 1.00 92.25 144 LEU A N 1
ATOM 1125 C CA . LEU A 1 144 ? 0.413 -5.143 -9.406 1.00 92.25 144 LEU A CA 1
ATOM 1126 C C . LEU A 1 144 ? -0.487 -5.637 -10.547 1.00 92.25 144 LEU A C 1
ATOM 1128 O O . LEU A 1 144 ? -0.504 -6.822 -10.874 1.00 92.25 144 LEU A O 1
ATOM 1132 N N . LYS A 1 145 ? -1.202 -4.725 -11.212 1.00 91.56 145 LYS A N 1
ATOM 1133 C CA . LYS A 1 145 ? -2.040 -5.074 -12.363 1.00 91.56 145 LYS A CA 1
ATOM 1134 C C . LYS A 1 145 ? -1.194 -5.514 -13.566 1.00 91.56 145 LYS A C 1
ATOM 1136 O O . LYS A 1 145 ? -1.628 -6.378 -14.313 1.00 91.56 145 LYS A O 1
ATOM 1141 N N . THR A 1 146 ? 0.004 -4.964 -13.754 1.00 92.12 146 THR A N 1
ATOM 1142 C CA . THR A 1 146 ? 0.943 -5.398 -14.804 1.00 92.12 146 THR A CA 1
ATOM 1143 C C . THR A 1 146 ? 1.567 -6.762 -14.503 1.00 92.12 146 THR A C 1
ATOM 1145 O O . THR A 1 146 ? 1.609 -7.610 -15.385 1.00 92.12 146 THR A O 1
ATOM 1148 N N . LEU A 1 147 ? 1.991 -7.003 -13.258 1.00 91.38 147 LEU A N 1
ATOM 1149 C CA . LEU A 1 147 ? 2.578 -8.276 -12.812 1.00 91.38 147 LEU A CA 1
ATOM 1150 C C . LEU A 1 147 ? 1.629 -9.465 -12.985 1.00 91.38 147 LEU A C 1
ATOM 1152 O O . LEU A 1 147 ? 2.073 -10.603 -13.095 1.00 91.38 147 LEU A O 1
ATOM 1156 N N . THR A 1 148 ? 0.326 -9.202 -12.987 1.00 92.31 148 THR A N 1
ATOM 1157 C CA . THR A 1 148 ? -0.715 -10.225 -12.881 1.00 92.31 148 THR A CA 1
ATOM 1158 C C . THR A 1 148 ? -1.560 -10.392 -14.141 1.00 92.31 148 THR A C 1
ATOM 1160 O O . THR A 1 148 ? -2.534 -11.147 -14.146 1.00 92.31 148 THR A O 1
ATOM 1163 N N . GLN A 1 149 ? -1.214 -9.683 -15.216 1.00 91.00 149 GLN A N 1
ATOM 1164 C CA . GLN A 1 149 ? -1.937 -9.729 -16.483 1.00 91.00 149 GLN A CA 1
ATOM 1165 C C . GLN A 1 149 ? -0.984 -10.067 -17.624 1.00 91.00 149 GLN A C 1
ATOM 1167 O O . GLN A 1 149 ? 0.078 -9.457 -17.715 1.00 91.00 149 GLN A O 1
ATOM 1172 N N . PRO A 1 150 ? -1.372 -10.968 -18.544 1.00 90.75 150 PRO A N 1
ATOM 1173 C CA . PRO A 1 150 ? -0.529 -11.327 -19.680 1.00 90.75 150 PRO A CA 1
ATOM 1174 C C . PRO A 1 150 ? -0.357 -10.191 -20.691 1.00 90.75 150 PRO A C 1
ATOM 1176 O O . PRO A 1 150 ? 0.538 -10.243 -21.527 1.00 90.75 150 PRO A O 1
ATOM 1179 N N . SER A 1 151 ? -1.197 -9.159 -20.621 1.00 90.81 151 SER A N 1
ATOM 1180 C CA . SER A 1 151 ? -1.160 -8.028 -21.535 1.00 90.81 151 SER A CA 1
ATOM 1181 C C . SER A 1 151 ? -1.652 -6.742 -20.875 1.00 90.81 151 SER A C 1
ATOM 1183 O O . SER A 1 151 ? -2.391 -6.741 -19.889 1.00 90.81 151 SER A O 1
ATOM 1185 N N . ARG A 1 152 ? -1.226 -5.613 -21.441 1.00 90.50 152 ARG A N 1
ATOM 1186 C CA . ARG A 1 152 ? -1.654 -4.246 -21.124 1.00 90.50 152 ARG A CA 1
ATOM 1187 C C . ARG A 1 152 ? -1.951 -3.487 -22.428 1.00 90.50 152 ARG A C 1
ATOM 1189 O O . ARG A 1 152 ? -1.177 -2.604 -22.812 1.00 90.50 152 ARG A O 1
ATOM 1196 N N . PRO A 1 153 ? -3.070 -3.775 -23.121 1.00 88.69 153 PRO A N 1
ATOM 1197 C CA . PRO A 1 153 ? -3.350 -3.201 -24.444 1.00 88.69 153 PRO A CA 1
ATOM 1198 C C . PRO A 1 153 ? -3.456 -1.672 -24.442 1.00 88.69 153 PRO A C 1
ATOM 1200 O O . PRO A 1 153 ? -3.013 -1.006 -25.372 1.00 88.69 153 PRO A O 1
ATOM 1203 N N . SER A 1 154 ? -3.968 -1.092 -23.354 1.00 85.31 154 SER A N 1
ATOM 1204 C CA . SER A 1 154 ? -4.014 0.362 -23.127 1.00 85.31 154 SER A CA 1
ATOM 1205 C C . SER A 1 154 ? -2.636 1.029 -23.121 1.00 85.31 154 SER A C 1
ATOM 1207 O O . SER A 1 154 ? -2.537 2.253 -23.253 1.00 85.31 154 SER A O 1
ATOM 1209 N N . TRP A 1 155 ? -1.583 0.230 -22.942 1.00 86.38 155 TRP A N 1
ATOM 1210 C CA . TRP A 1 155 ? -0.192 0.642 -22.962 1.00 86.38 155 TRP A CA 1
ATOM 1211 C C . TRP A 1 155 ? 0.575 0.178 -24.200 1.00 86.38 155 TRP A C 1
ATOM 1213 O O . TRP A 1 155 ? 1.775 0.435 -24.267 1.00 86.38 155 TRP A O 1
ATOM 1223 N N . ASN A 1 156 ? -0.109 -0.430 -25.174 1.00 85.50 156 ASN A N 1
ATOM 1224 C CA . ASN A 1 156 ? 0.470 -1.112 -26.335 1.00 85.50 156 ASN A CA 1
ATOM 1225 C C . ASN A 1 156 ? 1.381 -2.295 -25.967 1.00 85.50 156 ASN A C 1
ATOM 1227 O O . ASN A 1 156 ? 2.320 -2.598 -26.696 1.00 85.50 156 ASN A O 1
ATOM 1231 N N . ILE A 1 157 ? 1.109 -2.963 -24.845 1.00 87.25 157 ILE A N 1
ATOM 1232 C CA . ILE A 1 157 ? 1.763 -4.224 -24.488 1.00 87.25 157 ILE A CA 1
ATOM 1233 C C . ILE A 1 157 ? 0.731 -5.320 -24.736 1.00 87.25 157 ILE A C 1
ATOM 1235 O O . ILE A 1 157 ? -0.194 -5.487 -23.944 1.00 87.25 157 ILE A O 1
ATOM 1239 N N . PHE A 1 158 ? 0.818 -6.004 -25.871 1.00 87.62 158 PHE A N 1
ATOM 1240 C CA . PHE A 1 158 ? -0.135 -7.064 -26.225 1.00 87.62 158 PHE A CA 1
ATOM 1241 C C . PHE A 1 158 ? 0.283 -8.422 -25.671 1.00 87.62 158 PHE A C 1
ATOM 1243 O O . PHE A 1 158 ? -0.586 -9.197 -25.298 1.00 87.62 158 PHE A O 1
ATOM 1250 N N . ASP A 1 159 ? 1.588 -8.619 -25.501 1.00 87.75 159 ASP A N 1
ATOM 1251 C CA . ASP A 1 159 ? 2.192 -9.786 -24.877 1.00 87.75 159 ASP A CA 1
ATOM 1252 C C . ASP A 1 159 ? 3.246 -9.289 -23.887 1.00 87.75 159 ASP A C 1
ATOM 1254 O O . ASP A 1 159 ? 4.151 -8.532 -24.254 1.00 87.75 159 ASP A O 1
ATOM 1258 N N . GLN A 1 160 ? 3.103 -9.645 -22.612 1.00 88.38 160 GLN A N 1
ATOM 1259 C CA . GLN A 1 160 ? 4.102 -9.320 -21.603 1.00 88.38 160 GLN A CA 1
ATOM 1260 C C . GLN A 1 160 ? 5.345 -10.191 -21.803 1.00 88.38 160 GLN A C 1
ATOM 1262 O O . GLN A 1 160 ? 5.226 -11.419 -21.781 1.00 88.38 160 GLN A O 1
ATOM 1267 N N . PRO A 1 161 ? 6.545 -9.598 -21.942 1.00 85.44 161 PRO A N 1
ATOM 1268 C CA . PRO A 1 161 ? 7.793 -10.347 -21.984 1.00 85.44 161 PRO A CA 1
ATOM 1269 C C . PRO A 1 161 ? 8.173 -10.817 -20.572 1.00 85.44 161 PRO A C 1
ATOM 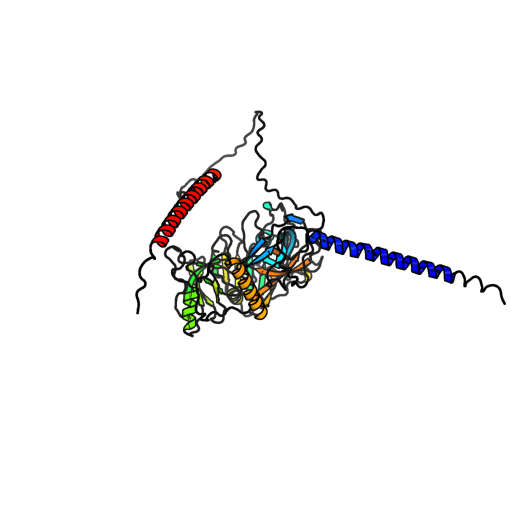1271 O O . PRO A 1 161 ? 9.163 -10.357 -20.005 1.00 85.44 161 PRO A O 1
ATOM 1274 N N . PHE A 1 162 ? 7.364 -11.699 -19.981 1.00 81.19 162 PHE A N 1
ATOM 1275 C CA . PHE A 1 162 ? 7.659 -12.278 -18.676 1.00 81.19 162 PHE A CA 1
ATOM 1276 C C . PHE A 1 162 ? 9.009 -12.997 -18.722 1.00 81.19 162 PHE A C 1
ATOM 1278 O O . PHE A 1 162 ? 9.196 -13.920 -19.517 1.00 81.19 162 PHE A O 1
ATOM 1285 N N . ALA A 1 163 ? 9.947 -12.598 -17.864 1.00 68.25 163 ALA A N 1
ATOM 1286 C CA . ALA A 1 163 ? 11.155 -13.390 -17.641 1.00 68.25 163 ALA A CA 1
ATOM 1287 C C . ALA A 1 163 ? 10.863 -14.547 -16.668 1.00 68.25 163 ALA A C 1
ATOM 1289 O O . ALA A 1 163 ? 9.870 -14.532 -15.941 1.00 68.25 163 ALA A O 1
ATOM 1290 N N . GLY A 1 164 ? 11.739 -15.553 -16.633 1.00 66.38 164 GLY A N 1
ATOM 1291 C CA . GLY A 1 164 ? 11.568 -16.720 -15.765 1.00 66.38 164 GLY A CA 1
ATOM 1292 C C . GLY A 1 164 ? 10.699 -17.801 -16.406 1.00 66.38 164 GLY A C 1
ATOM 1293 O O . GLY A 1 164 ? 11.056 -18.324 -17.457 1.00 66.38 164 GLY A O 1
ATOM 1294 N N . ASP A 1 165 ? 9.590 -18.173 -15.761 1.00 70.12 165 ASP A N 1
ATOM 1295 C CA . ASP A 1 165 ? 8.690 -19.239 -16.237 1.00 70.12 165 ASP A CA 1
ATOM 1296 C C . ASP A 1 165 ? 7.649 -18.768 -17.263 1.00 70.12 165 ASP A C 1
ATOM 1298 O O . ASP A 1 165 ? 6.877 -19.580 -17.770 1.00 70.12 165 ASP A O 1
ATOM 1302 N N . GLY A 1 166 ? 7.636 -17.473 -17.587 1.00 77.38 166 GLY A N 1
ATOM 1303 C CA . GLY A 1 166 ? 6.731 -16.899 -18.579 1.00 77.38 166 GLY A CA 1
ATOM 1304 C C . GLY A 1 166 ? 5.294 -16.706 -18.083 1.00 77.38 166 GLY A C 1
ATOM 1305 O O . GLY A 1 166 ? 4.421 -16.382 -18.887 1.00 77.38 166 GLY A O 1
ATOM 1306 N N . VAL A 1 167 ? 5.022 -16.920 -16.789 1.00 82.94 167 VAL A N 1
ATOM 1307 C CA . VAL A 1 167 ? 3.661 -16.925 -16.237 1.00 82.94 167 VAL A CA 1
ATOM 1308 C C . VAL A 1 167 ? 3.400 -15.649 -15.424 1.00 82.94 167 VAL A C 1
ATOM 1310 O O . VAL A 1 167 ? 4.234 -15.270 -14.596 1.00 82.94 167 VAL A O 1
ATOM 1313 N N . PRO A 1 168 ? 2.232 -14.992 -15.594 1.00 89.56 168 PRO A N 1
ATOM 1314 C CA . PRO A 1 168 ? 1.835 -13.888 -14.730 1.00 89.56 168 PRO A CA 1
ATOM 1315 C C . PRO A 1 168 ? 1.823 -14.294 -13.255 1.00 89.56 168 PRO A C 1
ATOM 1317 O O . PRO A 1 168 ? 1.441 -15.410 -12.895 1.00 89.56 168 PRO A O 1
ATOM 1320 N N . MET A 1 169 ? 2.151 -13.351 -12.379 1.00 90.62 169 MET A N 1
ATOM 1321 C CA . MET A 1 169 ? 1.964 -13.536 -10.947 1.00 90.62 169 MET A CA 1
ATOM 1322 C C . MET A 1 169 ? 0.474 -13.795 -10.655 1.00 90.62 169 MET A C 1
ATOM 1324 O O . MET A 1 169 ? -0.376 -13.037 -11.135 1.00 90.62 169 MET A O 1
ATOM 1328 N N . PRO A 1 170 ? 0.112 -14.806 -9.842 1.00 91.38 170 PRO A N 1
ATOM 1329 C CA . PRO A 1 170 ? -1.241 -14.891 -9.306 1.00 91.38 170 PRO A CA 1
ATOM 1330 C C . PRO A 1 170 ? -1.626 -13.572 -8.618 1.00 91.38 170 PRO A C 1
ATOM 1332 O O . PRO A 1 170 ? -0.803 -12.974 -7.925 1.00 91.38 170 PRO A O 1
ATOM 1335 N N . ARG A 1 171 ? -2.870 -13.102 -8.787 1.00 93.44 171 ARG A N 1
ATOM 1336 C CA . ARG A 1 171 ? -3.381 -11.846 -8.192 1.00 93.44 171 ARG A CA 1
ATOM 1337 C C . ARG A 1 171 ? -3.615 -11.953 -6.685 1.00 93.44 171 ARG A C 1
ATOM 1339 O O . ARG A 1 171 ? -4.717 -11.735 -6.195 1.00 93.44 171 ARG A O 1
ATOM 1346 N N . LYS A 1 172 ? -2.587 -12.342 -5.950 1.00 93.25 172 LYS A N 1
ATOM 1347 C CA . LYS A 1 172 ? -2.641 -12.583 -4.518 1.00 93.25 172 LYS A CA 1
ATOM 1348 C C . LYS A 1 172 ? -1.275 -12.311 -3.916 1.00 93.25 172 LYS A C 1
ATOM 1350 O O . LYS A 1 172 ? -0.269 -12.768 -4.457 1.00 93.25 172 LYS A O 1
ATOM 1355 N N . PHE A 1 173 ? -1.233 -11.577 -2.816 1.00 95.44 173 PHE A N 1
ATOM 1356 C CA . PHE A 1 173 ? -0.000 -11.344 -2.072 1.00 95.44 173 PHE A CA 1
ATOM 1357 C C . PHE A 1 173 ? -0.300 -11.163 -0.585 1.00 95.44 173 PHE A C 1
ATOM 1359 O O . PHE A 1 173 ? -1.413 -10.795 -0.212 1.00 95.44 173 PHE A O 1
ATOM 1366 N N . ALA A 1 174 ? 0.686 -11.422 0.264 1.00 95.81 174 ALA A N 1
ATOM 1367 C CA . ALA A 1 174 ? 0.593 -11.180 1.698 1.00 95.81 174 ALA A CA 1
ATOM 1368 C C . ALA A 1 174 ? 1.742 -10.290 2.170 1.00 95.81 174 ALA A C 1
ATOM 1370 O O . ALA A 1 174 ? 2.851 -10.366 1.640 1.00 95.81 174 ALA A O 1
ATOM 1371 N N . PHE A 1 175 ? 1.476 -9.460 3.174 1.00 95.50 175 PHE A N 1
ATOM 1372 C CA . PHE A 1 175 ? 2.494 -8.658 3.838 1.00 95.50 175 PHE A CA 1
ATOM 1373 C C . PHE A 1 175 ? 2.373 -8.791 5.355 1.00 95.50 175 PHE A C 1
ATOM 1375 O O . PHE A 1 175 ? 1.276 -8.838 5.914 1.00 95.50 175 PHE A O 1
ATOM 1382 N N . THR A 1 176 ? 3.520 -8.881 6.020 1.00 93.38 176 THR A N 1
ATOM 1383 C CA . THR A 1 176 ? 3.626 -8.959 7.477 1.00 93.38 176 THR A CA 1
ATOM 1384 C C . THR A 1 176 ? 4.948 -8.356 7.930 1.00 93.38 176 THR A C 1
ATOM 1386 O O . THR A 1 176 ? 5.921 -8.330 7.179 1.00 93.38 176 THR A O 1
ATOM 1389 N N . ALA A 1 177 ? 5.014 -7.942 9.191 1.00 91.44 177 ALA A N 1
ATOM 1390 C CA . ALA A 1 177 ? 6.225 -7.413 9.794 1.00 91.44 177 ALA A CA 1
ATOM 1391 C C . ALA A 1 177 ? 6.395 -7.807 11.265 1.00 91.44 177 ALA A C 1
ATOM 1393 O O . ALA A 1 177 ? 5.515 -8.403 11.891 1.00 91.44 177 ALA A O 1
ATOM 1394 N N . ASN A 1 178 ? 7.554 -7.477 11.820 1.00 83.94 178 ASN A N 1
ATOM 1395 C CA . ASN A 1 178 ? 7.836 -7.379 13.249 1.00 83.94 178 ASN A CA 1
ATOM 1396 C C . ASN A 1 178 ? 8.542 -6.034 13.525 1.00 83.94 178 ASN A C 1
ATOM 1398 O O . ASN A 1 178 ? 8.492 -5.121 12.700 1.00 83.94 178 ASN A O 1
ATOM 1402 N N . ASN A 1 179 ? 9.155 -5.865 14.697 1.00 82.12 179 ASN A N 1
ATOM 1403 C CA . ASN A 1 179 ? 9.799 -4.595 15.041 1.00 82.12 179 ASN A CA 1
ATOM 1404 C C . ASN A 1 179 ? 11.075 -4.345 14.217 1.00 82.12 179 ASN A C 1
ATOM 1406 O O . ASN A 1 179 ? 11.500 -3.196 14.073 1.00 82.12 179 ASN A O 1
ATOM 1410 N N . GLU A 1 180 ? 11.653 -5.400 13.647 1.00 77.12 180 GLU A N 1
ATOM 1411 C CA . GLU A 1 180 ? 12.952 -5.409 12.985 1.00 77.12 180 GLU A CA 1
ATOM 1412 C C . GLU A 1 180 ? 12.847 -5.406 11.455 1.00 77.12 180 GLU A C 1
ATOM 1414 O O . GLU A 1 180 ? 13.673 -4.793 10.779 1.00 77.12 180 GLU A O 1
ATOM 1419 N N . LEU A 1 181 ? 11.863 -6.103 10.885 1.00 82.44 181 LEU A N 1
ATOM 1420 C CA . LEU A 1 181 ? 11.790 -6.384 9.457 1.00 82.44 181 LEU A CA 1
ATOM 1421 C C . LEU A 1 181 ? 10.363 -6.695 8.977 1.00 82.44 181 LEU A C 1
ATOM 1423 O O . LEU A 1 181 ? 9.475 -7.036 9.756 1.00 82.44 181 LEU A O 1
ATOM 1427 N N . GLY A 1 182 ? 10.155 -6.570 7.670 1.00 88.12 182 GLY A N 1
ATOM 1428 C CA . GLY A 1 182 ? 8.947 -6.963 6.955 1.00 88.12 182 GLY A CA 1
ATOM 1429 C C . GLY A 1 182 ? 9.216 -8.077 5.943 1.00 88.12 182 GLY A C 1
ATOM 1430 O O . GLY A 1 182 ? 10.354 -8.331 5.543 1.00 88.12 182 GLY A O 1
ATOM 1431 N N . GLU A 1 183 ? 8.151 -8.735 5.504 1.00 88.69 183 GLU A N 1
ATOM 1432 C CA . GLU A 1 183 ? 8.185 -9.757 4.465 1.00 88.69 183 GLU A CA 1
ATOM 1433 C C . GLU A 1 183 ? 6.979 -9.599 3.537 1.00 88.69 183 GLU A C 1
ATOM 1435 O O . GLU A 1 183 ? 5.829 -9.629 3.979 1.00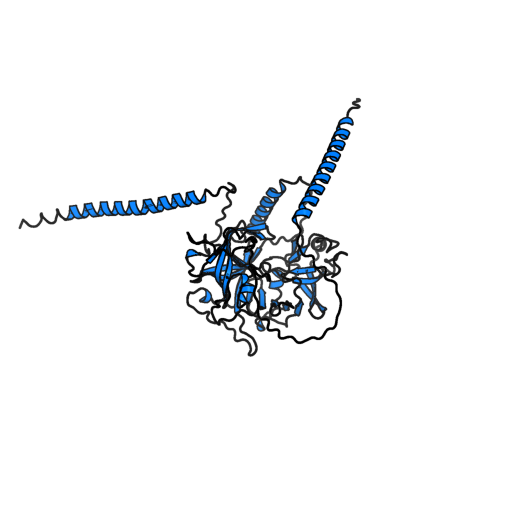 88.69 183 GLU A O 1
ATOM 1440 N N . LEU A 1 184 ? 7.261 -9.437 2.244 1.00 91.19 184 LEU A N 1
ATOM 1441 C CA . LEU A 1 184 ? 6.279 -9.437 1.164 1.00 91.19 184 LEU A CA 1
ATOM 1442 C C . LEU A 1 184 ? 6.293 -10.805 0.486 1.00 91.19 184 LEU A C 1
ATOM 1444 O O . LEU A 1 184 ? 7.341 -11.280 0.053 1.00 91.19 184 LEU A O 1
ATOM 1448 N N . GLN A 1 185 ? 5.129 -11.430 0.361 1.00 89.88 185 GLN A N 1
ATOM 1449 C CA . GLN A 1 185 ? 4.967 -12.715 -0.304 1.00 89.88 185 GLN A CA 1
ATOM 1450 C C . GLN A 1 185 ? 4.100 -12.564 -1.548 1.00 89.88 185 GLN A C 1
ATOM 1452 O O . GLN A 1 185 ? 2.954 -12.132 -1.468 1.00 89.88 185 GLN A O 1
ATOM 1457 N N . LEU A 1 186 ? 4.658 -12.900 -2.708 1.00 88.25 186 LEU A N 1
ATOM 1458 C CA . LEU A 1 186 ? 4.050 -12.686 -4.017 1.00 88.25 186 LEU A CA 1
ATOM 1459 C C . LEU A 1 186 ? 3.498 -13.984 -4.611 1.00 88.25 186 LEU A C 1
ATOM 1461 O O . LEU A 1 186 ? 4.182 -15.012 -4.637 1.00 88.25 186 LEU A O 1
ATOM 1465 N N . GLY A 1 187 ? 2.286 -13.905 -5.159 1.00 86.19 187 GLY A N 1
ATOM 1466 C CA . GLY A 1 187 ? 1.569 -15.025 -5.771 1.00 86.19 187 GLY A CA 1
ATOM 1467 C C . GLY A 1 187 ? 0.820 -15.915 -4.773 1.00 86.19 187 GLY A C 1
ATOM 1468 O O . GLY A 1 187 ? 0.245 -16.923 -5.173 1.00 86.19 187 GLY A O 1
ATOM 1469 N N . GLY A 1 188 ? 0.818 -15.567 -3.485 1.00 88.44 188 GLY A N 1
ATOM 1470 C CA . GLY A 1 188 ? 0.221 -16.361 -2.418 1.00 88.44 188 GLY A CA 1
ATOM 1471 C C . GLY A 1 188 ? 0.834 -16.035 -1.060 1.00 88.44 188 GLY A C 1
ATOM 1472 O O . GLY A 1 188 ? 1.281 -14.913 -0.831 1.00 88.44 188 GLY A O 1
ATOM 1473 N N . TYR A 1 189 ? 0.841 -17.026 -0.174 1.00 88.56 189 TYR A N 1
ATOM 1474 C CA . TYR A 1 189 ? 1.470 -16.960 1.141 1.00 88.56 189 TYR A CA 1
ATOM 1475 C C . TYR A 1 189 ? 1.993 -18.347 1.552 1.00 88.56 189 TYR A C 1
ATOM 1477 O O . TYR A 1 189 ? 1.495 -19.367 1.076 1.00 88.56 189 TYR A O 1
ATOM 1485 N N . ASP A 1 190 ? 2.989 -18.387 2.430 1.00 86.56 190 ASP A N 1
ATOM 1486 C CA . ASP A 1 190 ? 3.527 -19.589 3.053 1.00 86.56 190 ASP A CA 1
ATOM 1487 C C . ASP A 1 190 ? 2.650 -19.964 4.253 1.00 86.56 190 ASP A C 1
ATOM 1489 O O . ASP A 1 190 ? 2.644 -19.225 5.238 1.00 86.56 190 ASP A O 1
ATOM 1493 N N . PRO A 1 191 ? 1.939 -21.104 4.232 1.00 88.94 191 PRO A N 1
ATOM 1494 C CA . PRO A 1 191 ? 1.085 -21.510 5.345 1.00 88.94 191 PRO A CA 1
ATOM 1495 C C . PRO A 1 191 ? 1.820 -21.618 6.686 1.00 88.94 191 PRO A C 1
ATOM 1497 O O . PRO A 1 191 ? 1.207 -21.409 7.727 1.00 88.94 191 PRO A O 1
ATOM 1500 N N . ALA A 1 192 ? 3.134 -21.882 6.688 1.00 88.19 192 ALA A N 1
ATOM 1501 C CA . ALA A 1 192 ? 3.920 -21.960 7.919 1.00 88.19 192 ALA A CA 1
ATOM 1502 C C . ALA A 1 192 ? 3.992 -20.623 8.679 1.00 88.19 192 ALA A C 1
ATOM 1504 O O . ALA A 1 192 ? 4.329 -20.620 9.865 1.00 88.19 192 ALA A O 1
ATOM 1505 N N . MET A 1 193 ? 3.681 -19.497 8.020 1.00 88.88 193 MET A N 1
ATOM 1506 C CA . MET A 1 193 ? 3.660 -18.171 8.641 1.00 88.88 193 MET A CA 1
ATOM 1507 C C . MET A 1 193 ? 2.433 -17.936 9.529 1.00 88.88 193 MET A C 1
ATOM 1509 O O . MET A 1 193 ? 2.415 -16.972 10.294 1.00 88.88 193 MET A O 1
ATOM 1513 N N . LEU A 1 194 ? 1.415 -18.793 9.429 1.00 93.56 194 LEU A N 1
ATOM 1514 C CA . LEU A 1 194 ? 0.138 -18.639 10.114 1.00 93.56 194 LEU A CA 1
ATOM 1515 C C . LEU A 1 194 ? 0.058 -19.569 11.324 1.00 93.56 194 LEU A C 1
ATOM 1517 O O . LEU A 1 194 ? 0.458 -20.729 11.239 1.00 93.56 194 LEU A O 1
ATOM 1521 N N . SER A 1 195 ? -0.462 -19.079 12.449 1.00 94.81 195 SER A N 1
ATOM 1522 C CA . SER A 1 195 ? -0.860 -19.965 13.555 1.00 94.81 195 SER A CA 1
ATOM 1523 C C . SER A 1 195 ? -2.294 -20.471 13.404 1.00 94.81 195 SER A C 1
ATOM 1525 O O . SER A 1 195 ? -2.636 -21.493 13.990 1.00 94.81 195 SER A O 1
ATOM 1527 N N . GLU A 1 196 ? -3.120 -19.763 12.631 1.00 95.06 196 GLU A N 1
ATOM 1528 C CA . GLU A 1 196 ? -4.517 -20.090 12.333 1.00 95.06 196 GLU A CA 1
ATOM 1529 C C . GLU A 1 196 ? -4.857 -19.645 10.904 1.00 95.06 196 GLU A C 1
ATOM 1531 O O . GLU A 1 196 ? -4.171 -18.790 10.337 1.00 95.06 196 GLU A O 1
ATOM 1536 N N . ASP A 1 197 ? -5.919 -20.206 10.325 1.00 95.94 197 ASP A N 1
ATOM 1537 C CA . ASP A 1 197 ? -6.381 -19.829 8.988 1.00 95.94 197 ASP A CA 1
ATOM 1538 C C . ASP A 1 197 ? -6.804 -18.353 8.909 1.00 95.94 197 ASP A C 1
ATOM 1540 O O . ASP A 1 197 ? -7.165 -17.711 9.898 1.00 95.94 197 ASP A O 1
ATOM 1544 N N . PHE A 1 198 ? -6.790 -17.804 7.692 1.00 97.88 198 PHE A N 1
ATOM 1545 C CA . PHE A 1 198 ? -7.263 -16.444 7.459 1.00 97.88 198 PHE A CA 1
ATOM 1546 C C . PHE A 1 198 ? -8.751 -16.300 7.770 1.00 97.88 198 PHE A C 1
ATOM 1548 O O . PHE A 1 198 ? -9.597 -16.985 7.197 1.00 97.88 198 PHE A O 1
ATOM 1555 N N . THR A 1 199 ? -9.070 -15.289 8.574 1.00 98.38 199 THR A N 1
ATOM 1556 C CA . THR A 1 199 ? -10.402 -14.691 8.566 1.00 98.38 199 THR A CA 1
ATOM 1557 C C . THR A 1 199 ? -10.517 -13.818 7.323 1.00 98.38 199 THR A C 1
ATOM 1559 O O . THR A 1 199 ? -9.700 -12.916 7.120 1.00 98.38 199 THR A O 1
ATOM 1562 N N . MET A 1 200 ? -11.502 -14.105 6.473 1.00 98.31 200 MET A N 1
ATOM 1563 C CA . MET A 1 200 ? -11.669 -13.443 5.179 1.00 98.31 200 MET A CA 1
ATOM 1564 C C . MET A 1 200 ? -12.730 -12.347 5.247 1.00 98.31 200 MET A C 1
ATOM 1566 O O . MET A 1 200 ? -13.815 -12.549 5.782 1.00 98.31 200 MET A O 1
ATOM 1570 N N . PHE A 1 201 ? -12.449 -11.222 4.605 1.00 98.19 201 PHE A N 1
ATOM 1571 C CA . PHE A 1 201 ? -13.302 -10.042 4.528 1.00 98.19 201 PHE A CA 1
ATOM 1572 C C . PHE A 1 201 ? -13.542 -9.666 3.070 1.00 98.19 201 PHE A C 1
ATOM 1574 O O . PHE A 1 201 ? -12.661 -9.842 2.224 1.00 98.19 201 PHE A O 1
ATOM 1581 N N . HIS A 1 202 ? -14.711 -9.106 2.768 1.00 96.50 202 HIS A N 1
ATOM 1582 C CA . HIS A 1 202 ? -14.877 -8.376 1.515 1.00 96.50 202 HIS A CA 1
ATOM 1583 C C . HIS A 1 202 ? -14.009 -7.117 1.561 1.00 96.50 202 HIS A C 1
ATOM 1585 O O . HIS A 1 202 ? -13.985 -6.419 2.572 1.00 96.50 202 HIS A O 1
ATOM 1591 N N . MET A 1 203 ? -13.289 -6.837 0.475 1.00 95.62 203 MET A N 1
ATOM 1592 C CA . MET A 1 203 ? -12.562 -5.578 0.347 1.00 95.62 203 MET A CA 1
ATOM 1593 C C . MET A 1 203 ? -13.571 -4.439 0.160 1.00 95.62 203 MET A C 1
ATOM 1595 O O . MET A 1 203 ? -14.393 -4.492 -0.760 1.00 95.62 203 MET A O 1
ATOM 1599 N N . THR A 1 204 ? -13.520 -3.414 1.009 1.00 92.12 204 THR A N 1
ATOM 1600 C CA . THR A 1 204 ? -14.408 -2.255 0.884 1.00 92.12 204 THR A CA 1
ATOM 1601 C C . THR A 1 204 ? -13.844 -1.240 -0.105 1.00 92.12 204 THR A C 1
ATOM 1603 O O . THR A 1 204 ? -12.739 -0.731 0.056 1.00 92.12 204 THR A O 1
ATOM 1606 N N . GLY A 1 205 ? -14.657 -0.883 -1.102 1.00 84.31 205 GLY A N 1
ATOM 1607 C CA . GLY A 1 205 ? -14.291 0.067 -2.152 1.00 84.31 205 GLY A CA 1
ATOM 1608 C C . GLY A 1 205 ? -13.666 -0.609 -3.375 1.00 84.31 205 GLY A C 1
ATOM 1609 O O . GLY A 1 205 ? -13.378 -1.802 -3.389 1.00 84.31 205 GLY A O 1
ATOM 1610 N N . GLU A 1 206 ? -13.489 0.150 -4.457 1.00 82.19 206 GLU A N 1
ATOM 1611 C CA . GLU A 1 206 ? -12.994 -0.418 -5.720 1.00 82.19 206 GLU A CA 1
ATOM 1612 C C . GLU A 1 206 ? -11.466 -0.559 -5.766 1.00 82.19 206 GLU A C 1
ATOM 1614 O O . GLU A 1 206 ? -10.949 -1.494 -6.387 1.00 82.19 206 GLU A O 1
ATOM 1619 N N . ASN A 1 207 ? -10.758 0.376 -5.130 1.00 84.06 207 ASN A N 1
ATOM 1620 C CA . ASN A 1 207 ? -9.312 0.587 -5.268 1.00 84.06 207 ASN A CA 1
ATOM 1621 C C . ASN A 1 207 ? -8.630 0.855 -3.914 1.00 84.06 207 ASN A C 1
ATOM 1623 O O . ASN A 1 207 ? -7.566 1.458 -3.874 1.00 84.06 207 ASN A O 1
ATOM 1627 N N . VAL A 1 208 ? -9.268 0.450 -2.815 1.00 88.00 208 VAL A N 1
ATOM 1628 C CA . VAL A 1 208 ? -8.780 0.650 -1.446 1.00 88.00 208 VAL A CA 1
ATOM 1629 C C . VAL A 1 208 ? -8.664 -0.714 -0.789 1.00 88.00 208 VAL A C 1
ATOM 1631 O O . VAL A 1 208 ? -9.611 -1.499 -0.839 1.00 88.00 208 VAL A O 1
ATOM 1634 N N . TYR A 1 209 ? -7.526 -1.003 -0.165 1.00 95.75 209 TYR A N 1
ATOM 1635 C CA . TYR A 1 209 ? -7.352 -2.218 0.629 1.00 95.75 209 TYR A CA 1
ATOM 1636 C C . TYR A 1 209 ? -7.970 -2.040 2.007 1.00 95.75 209 TYR A C 1
ATOM 1638 O O . TYR A 1 209 ? -7.282 -1.985 3.019 1.00 95.75 209 TYR A O 1
ATOM 1646 N N . GLY A 1 210 ? -9.289 -1.895 2.029 1.00 96.38 210 GLY A N 1
ATOM 1647 C CA . GLY A 1 210 ? -10.045 -1.610 3.234 1.00 96.38 210 GLY A CA 1
ATOM 1648 C C . GLY A 1 210 ? -10.943 -2.756 3.656 1.00 96.38 210 GLY A C 1
ATOM 1649 O O . GLY A 1 210 ? -11.356 -3.576 2.835 1.00 96.38 210 GLY A O 1
ATOM 1650 N N . ILE A 1 211 ? -11.282 -2.770 4.939 1.00 97.75 211 ILE A N 1
ATOM 1651 C CA . ILE A 1 211 ? -12.386 -3.559 5.489 1.00 97.75 211 ILE A CA 1
ATOM 1652 C C . ILE A 1 211 ? -13.328 -2.646 6.270 1.00 97.75 211 ILE A C 1
ATOM 1654 O O . ILE A 1 211 ? -12.921 -1.594 6.771 1.00 97.75 211 ILE A O 1
ATOM 1658 N N . ASP A 1 212 ? -14.586 -3.057 6.393 1.00 97.38 212 ASP A N 1
ATOM 1659 C CA . ASP A 1 212 ? -15.575 -2.331 7.184 1.00 97.38 212 ASP A CA 1
ATOM 1660 C C . ASP A 1 212 ? -15.313 -2.523 8.686 1.00 97.38 212 ASP A C 1
ATOM 1662 O O . ASP A 1 212 ? -15.411 -3.629 9.222 1.00 97.38 212 ASP A O 1
ATOM 1666 N N . ILE A 1 213 ? -15.010 -1.428 9.380 1.00 98.25 213 ILE A N 1
ATOM 1667 C CA . ILE A 1 213 ? -14.892 -1.349 10.837 1.00 98.25 213 ILE A CA 1
ATOM 1668 C C . ILE A 1 213 ? -16.177 -0.735 11.385 1.00 98.25 213 ILE A C 1
ATOM 1670 O O . ILE A 1 213 ? -16.536 0.392 11.042 1.00 98.25 213 ILE A O 1
ATOM 1674 N N . HIS A 1 214 ? -16.884 -1.463 12.246 1.00 98.00 214 HIS A N 1
ATOM 1675 C CA . HIS A 1 214 ? -18.178 -1.020 12.782 1.00 98.00 214 HIS A CA 1
ATOM 1676 C C . HIS A 1 214 ? -18.132 -0.636 14.265 1.00 98.00 214 HIS A C 1
ATOM 1678 O O . HIS A 1 214 ? -19.142 -0.206 14.814 1.00 98.00 214 HIS A O 1
ATOM 1684 N N . SER A 1 215 ? -16.998 -0.819 14.940 1.00 98.56 215 SER A N 1
ATOM 1685 C CA . SER A 1 215 ? -16.787 -0.337 16.308 1.00 98.56 215 SER A CA 1
ATOM 1686 C C . SER A 1 215 ? -15.294 -0.267 16.609 1.00 98.56 215 SER A C 1
ATOM 1688 O O . SER A 1 215 ? -14.516 -1.115 16.158 1.00 98.56 215 SER A O 1
ATOM 1690 N N . ILE A 1 216 ? -14.903 0.758 17.363 1.00 98.62 216 ILE A N 1
ATOM 1691 C CA . ILE A 1 216 ? -13.594 0.822 18.008 1.00 98.62 216 ILE A CA 1
ATOM 1692 C C . ILE A 1 216 ? -13.831 1.228 19.450 1.00 98.62 216 ILE A C 1
ATOM 1694 O O . ILE A 1 216 ? -14.425 2.273 19.693 1.00 98.62 216 ILE A O 1
ATOM 1698 N N . THR A 1 217 ? -13.331 0.449 20.407 1.00 98.62 217 THR A N 1
ATOM 1699 C CA . THR A 1 217 ? -13.467 0.796 21.828 1.00 98.62 217 THR A CA 1
ATOM 1700 C C . THR A 1 217 ? -12.127 1.007 22.515 1.00 98.62 217 THR A C 1
ATOM 1702 O O . THR A 1 217 ? -11.170 0.284 22.231 1.00 98.62 217 THR A O 1
ATOM 1705 N N . TYR A 1 218 ? -12.091 1.930 23.475 1.00 97.31 218 TYR A N 1
ATOM 1706 C CA . TYR A 1 218 ? -10.974 2.160 24.393 1.00 97.31 218 TYR A CA 1
ATOM 1707 C C . TYR A 1 218 ? -11.493 2.147 25.833 1.00 97.31 218 TYR A C 1
ATOM 1709 O O . TYR A 1 218 ? -12.345 2.959 26.180 1.00 97.31 218 TYR A O 1
ATOM 1717 N N . GLY A 1 219 ? -11.042 1.208 26.670 1.00 95.81 219 GLY A N 1
ATOM 1718 C CA . GLY A 1 219 ? -11.535 1.099 28.055 1.00 95.81 219 GLY A CA 1
ATOM 1719 C C . GLY A 1 219 ? -13.054 0.888 28.160 1.00 95.81 219 GLY A C 1
ATOM 1720 O O . GLY A 1 219 ? -13.678 1.333 29.115 1.00 95.81 219 GLY A O 1
ATOM 1721 N N . GLY A 1 220 ? -13.668 0.264 27.146 1.00 96.62 220 GLY A N 1
ATOM 1722 C CA . GLY A 1 220 ? -15.122 0.086 27.040 1.00 96.62 220 GLY A CA 1
ATOM 1723 C C . GLY A 1 220 ? -15.887 1.281 26.454 1.00 96.62 220 GLY A C 1
ATOM 1724 O O . GLY A 1 220 ? -17.082 1.157 26.200 1.00 96.62 220 GLY A O 1
ATOM 1725 N N . VAL A 1 221 ? -15.223 2.410 26.192 1.00 98.12 221 VAL A N 1
ATOM 1726 C CA . VAL A 1 221 ? -15.825 3.584 25.543 1.00 98.12 221 VAL A CA 1
ATOM 1727 C C . VAL A 1 221 ? -15.794 3.409 24.030 1.00 98.12 221 VAL A C 1
ATOM 1729 O O . VAL A 1 221 ? -14.725 3.193 23.463 1.00 98.12 221 VAL A O 1
ATOM 1732 N N . GLU A 1 222 ? -16.954 3.510 23.380 1.00 98.44 222 GLU A N 1
ATOM 1733 C CA . GLU A 1 222 ? -17.071 3.507 21.917 1.00 98.44 222 GLU A CA 1
ATOM 1734 C C . GLU A 1 222 ? -16.506 4.803 21.325 1.00 98.44 222 GLU A C 1
ATOM 1736 O O . GLU A 1 222 ? -16.779 5.895 21.817 1.00 98.44 222 GLU A O 1
ATOM 1741 N N . LEU A 1 223 ? -15.717 4.676 20.260 1.00 98.25 223 LEU A N 1
ATOM 1742 C CA . LEU A 1 223 ? -15.118 5.802 19.550 1.00 98.25 223 LEU A CA 1
ATOM 1743 C C . LEU A 1 223 ? -15.889 6.138 18.265 1.00 98.25 223 LEU A C 1
ATOM 1745 O O . LEU A 1 223 ? -15.888 7.293 17.839 1.00 98.25 223 LEU A O 1
ATOM 1749 N N . LEU A 1 224 ? -16.554 5.161 17.633 1.00 98.06 224 LEU A N 1
ATOM 1750 C CA . LEU A 1 224 ? -17.255 5.343 16.360 1.00 98.06 224 LEU A CA 1
ATOM 1751 C C . LEU A 1 224 ? -18.739 5.667 16.569 1.00 98.06 224 LEU A C 1
ATOM 1753 O O . LEU A 1 224 ? -19.624 4.817 16.467 1.00 98.06 224 LEU A O 1
ATOM 1757 N N . HIS A 1 225 ? -19.038 6.943 16.807 1.00 97.56 225 HIS A N 1
ATOM 1758 C CA . HIS A 1 225 ? -20.418 7.428 16.880 1.00 97.56 225 HIS A CA 1
ATOM 1759 C C . HIS A 1 225 ? -20.939 7.809 15.494 1.00 97.56 225 HIS A C 1
ATOM 1761 O O . HIS A 1 225 ? -20.809 8.953 15.067 1.00 97.56 225 HIS A O 1
ATOM 1767 N N . PHE A 1 226 ? -21.522 6.851 14.775 1.00 97.56 226 PHE A N 1
ATOM 1768 C CA . PHE A 1 226 ? -21.972 7.060 13.397 1.00 97.56 226 PHE A CA 1
ATOM 1769 C C . PHE A 1 226 ? -23.148 8.036 13.270 1.00 97.56 226 PHE A C 1
ATOM 1771 O O . PHE A 1 226 ? -24.237 7.803 13.810 1.00 97.56 226 PHE A O 1
ATOM 1778 N N . GLY A 1 227 ? -22.961 9.067 12.447 1.00 94.31 227 GLY A N 1
ATOM 1779 C CA . GLY A 1 227 ? -23.986 10.033 12.073 1.00 94.31 227 GLY A CA 1
ATOM 1780 C C . GLY A 1 227 ? -25.155 9.408 11.310 1.00 94.31 227 GLY A C 1
ATOM 1781 O O . GLY A 1 227 ? -25.104 8.266 10.842 1.00 94.31 227 GLY A O 1
ATOM 1782 N N . GLN A 1 228 ? -26.248 10.163 11.191 1.00 90.12 228 GLN A N 1
ATOM 1783 C CA . GLN A 1 228 ? -27.450 9.707 10.481 1.00 90.12 228 GLN A CA 1
ATOM 1784 C C . GLN A 1 228 ? -27.203 9.497 8.981 1.00 90.12 228 GLN A C 1
ATOM 1786 O O . GLN A 1 228 ? -27.825 8.622 8.387 1.00 90.12 228 GLN A O 1
ATOM 1791 N N . ALA A 1 229 ? -26.266 10.250 8.395 1.00 86.44 229 ALA A N 1
ATOM 1792 C CA . ALA A 1 229 ? -25.887 10.125 6.989 1.00 86.44 229 ALA A CA 1
ATOM 1793 C C . ALA A 1 229 ? -25.198 8.784 6.671 1.00 86.44 229 ALA A C 1
ATOM 1795 O O . ALA A 1 229 ? -25.292 8.290 5.549 1.00 86.44 229 ALA A O 1
ATOM 1796 N N . ASN A 1 230 ? -24.542 8.157 7.654 1.00 90.50 230 ASN A N 1
ATOM 1797 C CA . ASN A 1 230 ? -23.961 6.830 7.488 1.00 90.50 230 ASN A CA 1
ATOM 1798 C C . ASN A 1 230 ? -24.970 5.752 7.907 1.00 90.50 230 ASN A C 1
ATOM 1800 O O . ASN A 1 230 ? -25.071 5.366 9.077 1.00 90.50 230 ASN A O 1
ATOM 1804 N N . HIS A 1 231 ? -25.718 5.251 6.925 1.00 89.62 231 HIS A N 1
ATOM 1805 C CA . HIS A 1 231 ? -26.693 4.176 7.119 1.00 89.62 231 HIS A CA 1
ATOM 1806 C C . HIS A 1 231 ? -26.051 2.801 7.342 1.00 89.62 231 HIS A C 1
ATOM 1808 O O . HIS A 1 231 ? -26.678 1.936 7.946 1.00 89.62 231 HIS A O 1
ATOM 1814 N N . LYS A 1 232 ? -24.810 2.595 6.878 1.00 90.44 232 LYS A N 1
ATOM 1815 C CA . LYS A 1 232 ? -24.095 1.317 7.020 1.00 90.44 232 LYS A CA 1
ATOM 1816 C C . LYS A 1 232 ? -23.602 1.074 8.444 1.00 90.44 232 LYS A C 1
ATOM 1818 O O . LYS A 1 232 ? -23.370 -0.074 8.802 1.00 90.44 232 LYS A O 1
ATOM 1823 N N . LYS A 1 233 ? -23.443 2.141 9.239 1.00 94.94 233 LYS A N 1
ATOM 1824 C CA . LYS A 1 233 ? -22.890 2.083 10.604 1.00 94.94 233 LYS A CA 1
ATOM 1825 C C . LYS A 1 233 ? -21.534 1.364 10.640 1.00 94.94 233 LYS A C 1
ATOM 1827 O O . LYS A 1 233 ? -21.242 0.595 11.549 1.00 94.94 233 LYS A O 1
ATOM 1832 N N . ALA A 1 234 ? -20.732 1.625 9.612 1.00 96.44 234 ALA A N 1
ATOM 1833 C CA . ALA A 1 234 ? -19.369 1.149 9.457 1.00 96.44 234 ALA A CA 1
ATOM 1834 C C . ALA A 1 234 ? -18.530 2.211 8.738 1.00 96.44 234 ALA A C 1
ATOM 1836 O O . ALA A 1 234 ? -19.065 3.047 8.001 1.00 96.44 234 ALA A O 1
ATOM 1837 N N . PHE A 1 235 ? -17.221 2.180 8.960 1.00 96.94 235 PHE A N 1
ATOM 1838 C CA . PHE A 1 235 ? -16.244 3.033 8.299 1.00 96.94 235 PHE A CA 1
ATOM 1839 C C . PHE A 1 235 ? -15.090 2.189 7.768 1.00 96.94 235 PHE A C 1
ATOM 1841 O O . PHE A 1 235 ? -14.752 1.164 8.354 1.00 96.94 235 PHE A O 1
ATOM 1848 N N . VAL A 1 236 ? -14.485 2.609 6.662 1.00 96.94 236 VAL A N 1
ATOM 1849 C CA . VAL A 1 236 ? -13.415 1.835 6.025 1.00 96.94 236 VAL A CA 1
ATOM 1850 C C . VAL A 1 236 ? -12.117 2.024 6.796 1.00 96.94 236 VAL A C 1
ATOM 1852 O O . VAL A 1 236 ? -11.632 3.147 6.888 1.00 96.94 236 VAL A O 1
ATOM 1855 N N . GLY A 1 237 ? -11.552 0.935 7.316 1.00 97.25 237 GLY A N 1
ATOM 1856 C CA . GLY A 1 237 ? -10.174 0.893 7.800 1.00 97.25 237 GLY A CA 1
ATOM 1857 C C . GLY A 1 237 ? -9.254 0.383 6.695 1.00 97.25 237 GLY A C 1
ATOM 1858 O O . GLY A 1 237 ? -9.337 -0.789 6.331 1.00 97.25 237 GLY A O 1
ATOM 1859 N N . GLU A 1 238 ? -8.407 1.255 6.150 1.00 97.19 238 GLU A N 1
ATOM 1860 C CA . GLU A 1 238 ? -7.494 0.951 5.041 1.00 97.19 238 GLU A CA 1
ATOM 1861 C C . GLU A 1 238 ? -6.154 0.391 5.533 1.00 97.19 238 GLU A C 1
ATOM 1863 O O . GLU A 1 238 ? -5.498 0.997 6.374 1.00 97.19 238 GLU A O 1
ATOM 1868 N N . PHE A 1 239 ? -5.723 -0.751 4.999 1.00 97.50 239 PHE A N 1
ATOM 1869 C CA . PHE A 1 239 ? -4.408 -1.331 5.261 1.00 97.50 239 PHE A CA 1
ATOM 1870 C C . PHE A 1 239 ? -3.337 -0.664 4.399 1.00 97.50 239 PHE A C 1
ATOM 1872 O O . PHE A 1 239 ? -3.229 -0.921 3.197 1.00 97.50 239 PHE A O 1
ATOM 1879 N N . ASP A 1 240 ? -2.496 0.141 5.039 1.00 95.44 240 ASP A N 1
ATOM 1880 C CA . ASP A 1 240 ? -1.465 0.925 4.364 1.00 95.44 240 ASP A CA 1
ATOM 1881 C C . ASP A 1 240 ? -0.089 0.723 5.015 1.00 95.44 240 ASP A C 1
ATOM 1883 O O . ASP A 1 240 ? 0.200 1.253 6.091 1.00 95.44 240 ASP A O 1
ATOM 1887 N N . SER A 1 241 ? 0.783 -0.047 4.358 1.00 92.56 241 SER A N 1
ATOM 1888 C CA . SER A 1 241 ? 2.153 -0.290 4.823 1.00 92.56 241 SER A CA 1
ATOM 1889 C C . SER A 1 241 ? 3.052 0.947 4.750 1.00 92.56 241 SER A C 1
ATOM 1891 O O . SER A 1 241 ? 4.112 0.954 5.379 1.00 92.56 241 SER A O 1
ATOM 1893 N N . GLY A 1 242 ? 2.662 1.972 3.984 1.00 88.69 242 GLY A N 1
ATOM 1894 C CA . GLY A 1 242 ? 3.341 3.263 3.909 1.00 88.69 242 GLY A CA 1
ATOM 1895 C C . GLY A 1 242 ? 3.043 4.172 5.105 1.00 88.69 242 GLY A C 1
ATOM 1896 O O . GLY A 1 242 ? 3.791 5.121 5.359 1.00 88.69 242 GLY A O 1
ATOM 1897 N N . THR A 1 243 ? 2.003 3.868 5.887 1.00 88.88 243 THR A N 1
ATOM 1898 C CA . THR A 1 243 ? 1.606 4.661 7.051 1.00 88.88 243 THR A CA 1
ATOM 1899 C C . THR A 1 243 ? 2.198 4.110 8.354 1.00 88.88 243 THR A C 1
ATOM 1901 O O . THR A 1 243 ? 2.076 2.937 8.704 1.00 88.88 243 THR A O 1
ATOM 1904 N N . THR A 1 244 ? 2.833 4.997 9.126 1.00 88.06 244 THR A N 1
ATOM 1905 C CA . THR A 1 244 ? 3.570 4.629 10.347 1.00 88.06 244 THR A CA 1
ATOM 1906 C C . THR A 1 244 ? 2.681 4.313 11.554 1.00 88.06 244 THR A C 1
ATOM 1908 O O . THR A 1 244 ? 3.052 3.482 12.377 1.00 88.06 244 THR A O 1
ATOM 1911 N N . CYS A 1 245 ? 1.534 4.972 11.692 1.00 90.38 245 CYS A N 1
ATOM 1912 C CA . CYS A 1 245 ? 0.665 4.843 12.863 1.00 90.38 245 CYS A CA 1
ATOM 1913 C C . CYS A 1 245 ? -0.722 4.344 12.488 1.00 90.38 245 CYS A C 1
ATOM 1915 O O . CYS A 1 245 ? -1.080 4.249 11.319 1.00 90.38 245 CYS A O 1
ATOM 1917 N N . LEU A 1 246 ? -1.528 4.044 13.499 1.00 95.00 246 LEU A N 1
ATOM 1918 C CA . LEU A 1 246 ? -2.970 3.993 13.298 1.00 95.00 246 LEU A CA 1
ATOM 1919 C C . LEU A 1 246 ? -3.454 5.428 13.079 1.00 95.00 246 LEU A C 1
ATOM 1921 O O . LEU A 1 246 ? -3.116 6.303 13.876 1.00 95.00 246 LEU A O 1
ATOM 1925 N N . LEU A 1 247 ? -4.226 5.684 12.027 1.00 95.06 247 LEU A N 1
ATOM 1926 C CA . LEU A 1 247 ? -4.831 6.998 11.812 1.00 95.06 247 LEU A CA 1
ATOM 1927 C C . LEU A 1 247 ? -6.321 6.929 12.100 1.00 95.06 247 LEU A C 1
ATOM 1929 O O . LEU A 1 247 ? -7.020 6.081 11.542 1.00 95.06 247 LEU A O 1
ATOM 1933 N N . LEU A 1 248 ? -6.797 7.823 12.966 1.00 95.69 248 LEU A N 1
ATOM 1934 C CA . LEU A 1 248 ? -8.217 7.967 13.273 1.00 95.69 248 LEU A CA 1
ATOM 1935 C C . LEU A 1 248 ? -8.720 9.348 12.841 1.00 95.69 248 LEU A C 1
ATOM 1937 O O . LEU A 1 248 ? -8.033 10.346 13.091 1.00 95.69 248 LEU A O 1
ATOM 1941 N N . PRO A 1 249 ? -9.932 9.433 12.265 1.00 95.19 249 PRO A N 1
ATOM 1942 C CA . PRO A 1 249 ? -10.537 10.713 11.948 1.00 95.19 249 PRO A CA 1
ATOM 1943 C C . PRO A 1 249 ? -10.644 11.615 13.177 1.00 95.19 249 PRO A C 1
ATOM 1945 O O . PRO A 1 249 ? -11.075 11.186 14.252 1.00 95.19 249 PRO A O 1
ATOM 1948 N N . ASN A 1 250 ? -10.279 12.881 13.005 1.00 94.19 250 ASN A N 1
ATOM 1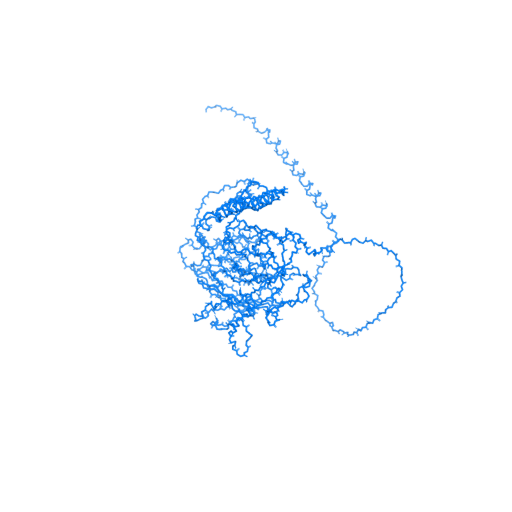949 C CA . ASN A 1 250 ? -10.419 13.929 14.008 1.00 94.19 250 ASN A CA 1
ATOM 1950 C C . ASN A 1 250 ? -11.538 14.932 13.663 1.00 94.19 250 ASN A C 1
ATOM 1952 O O . ASN A 1 250 ? -11.613 16.017 14.239 1.00 94.19 250 ASN A O 1
ATOM 1956 N N . THR A 1 251 ? -12.414 14.567 12.728 1.00 92.56 251 THR A N 1
ATOM 1957 C CA . THR A 1 251 ? -13.562 15.362 12.275 1.00 92.56 251 THR A CA 1
ATOM 1958 C C . THR A 1 251 ? -14.833 14.502 12.264 1.00 92.56 251 THR A C 1
ATOM 1960 O O . THR A 1 251 ? -14.817 13.345 12.690 1.00 92.56 251 THR A O 1
ATOM 1963 N N . ASP A 1 252 ? -15.948 15.061 11.791 1.00 90.19 252 ASP A N 1
ATOM 1964 C CA . ASP A 1 252 ? -17.189 14.322 11.534 1.00 90.19 252 ASP A CA 1
ATOM 1965 C C . ASP A 1 252 ? -17.178 13.539 10.203 1.00 90.19 252 ASP A C 1
ATOM 1967 O O . ASP A 1 252 ? -18.120 12.799 9.918 1.00 90.19 252 ASP A O 1
ATOM 1971 N N . VAL A 1 253 ? -16.123 13.697 9.392 1.00 90.69 253 VAL A N 1
ATOM 1972 C CA . VAL A 1 253 ? -15.963 13.156 8.035 1.00 90.69 253 VAL A CA 1
ATOM 1973 C C . VAL A 1 253 ? -17.242 13.301 7.209 1.00 90.69 253 VAL A C 1
ATOM 1975 O O . VAL A 1 253 ? -17.884 12.317 6.827 1.00 90.69 253 VAL A O 1
ATOM 1978 N N . GLN A 1 254 ? -17.642 14.549 6.962 1.00 90.50 254 GLN A N 1
ATOM 1979 C CA . GLN A 1 254 ? -18.819 14.878 6.148 1.00 90.50 254 GLN A CA 1
ATOM 1980 C C . GLN A 1 254 ? -20.109 14.248 6.713 1.00 90.50 254 GLN A C 1
ATOM 1982 O O . GLN A 1 254 ? -20.980 13.784 5.976 1.00 90.50 254 GLN A O 1
ATOM 1987 N N . GLY A 1 255 ? -20.222 14.205 8.044 1.00 91.62 255 GLY A N 1
ATOM 1988 C CA . GLY A 1 255 ? -21.374 13.649 8.758 1.00 91.62 255 GLY A CA 1
ATOM 1989 C C . GLY A 1 255 ? -21.394 12.122 8.893 1.00 91.62 255 GLY A C 1
ATOM 1990 O O . GLY A 1 255 ? -22.413 11.565 9.319 1.00 91.62 255 GLY A O 1
ATOM 1991 N N . ASN A 1 256 ? -20.297 11.425 8.570 1.00 94.06 256 ASN A N 1
ATOM 1992 C CA . ASN A 1 256 ? -20.143 10.003 8.894 1.00 94.06 256 ASN A CA 1
ATOM 1993 C C . ASN A 1 256 ? -20.145 9.751 10.399 1.00 94.06 256 ASN A C 1
ATOM 1995 O O . ASN A 1 256 ? -20.668 8.725 10.837 1.00 94.06 256 ASN A O 1
ATOM 1999 N N . PHE A 1 257 ? -19.612 10.686 11.182 1.00 96.50 257 PHE A N 1
ATOM 2000 C CA . PHE A 1 257 ? -19.602 10.638 12.637 1.00 96.50 257 PHE A CA 1
ATOM 2001 C C . PHE A 1 257 ? -20.350 11.833 13.225 1.00 96.50 257 PHE A C 1
ATOM 2003 O O . PHE A 1 257 ? -20.383 12.907 12.641 1.00 96.50 257 PHE A O 1
ATOM 2010 N N . THR A 1 258 ? -20.959 11.671 14.396 1.00 96.19 258 THR A N 1
ATOM 2011 C CA . THR A 1 258 ? -21.522 12.800 15.155 1.00 96.19 258 THR A CA 1
ATOM 2012 C C . THR A 1 258 ? -20.455 13.540 15.955 1.00 96.19 258 THR A C 1
ATOM 2014 O O . THR A 1 258 ? -20.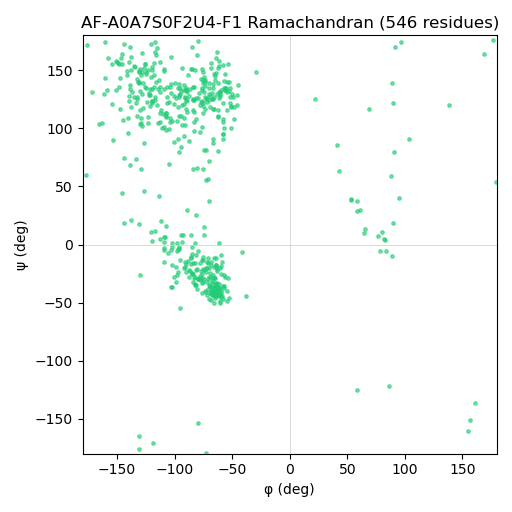654 14.686 16.344 1.00 96.19 258 THR A O 1
ATOM 2017 N N . THR A 1 259 ? -19.342 12.863 16.235 1.00 93.94 259 THR A N 1
ATOM 2018 C CA . THR A 1 259 ? -18.256 13.333 17.093 1.00 93.94 259 THR A CA 1
ATOM 2019 C C . THR A 1 259 ? -16.941 12.770 16.570 1.00 93.94 259 THR A C 1
ATOM 2021 O O . THR A 1 259 ? -16.909 11.616 16.157 1.00 93.94 259 THR A O 1
ATOM 2024 N N . SER A 1 260 ? -15.862 13.556 16.647 1.00 94.94 260 SER A N 1
ATOM 2025 C CA . SER A 1 260 ? -14.497 13.133 16.301 1.00 94.94 260 SER A CA 1
ATOM 2026 C C . SER A 1 260 ? -14.068 11.865 17.071 1.00 94.94 260 SER A C 1
ATOM 2028 O O . SER A 1 260 ? -13.924 11.939 18.301 1.00 94.94 260 SER A O 1
ATOM 2030 N N . PRO A 1 261 ? -13.819 10.727 16.383 1.00 97.00 261 PRO A N 1
ATOM 2031 C CA . PRO A 1 261 ? -13.310 9.507 17.013 1.00 97.00 261 PRO A CA 1
ATOM 2032 C C . PRO A 1 261 ? -11.972 9.707 17.731 1.00 97.00 261 PRO A C 1
ATOM 2034 O O . PRO A 1 261 ? -11.820 9.316 18.891 1.00 97.00 261 PRO A O 1
ATOM 2037 N N . PHE A 1 262 ? -11.011 10.376 17.083 1.00 95.69 262 PHE A N 1
ATOM 2038 C CA . PHE A 1 262 ? -9.720 10.687 17.699 1.00 95.69 262 PHE A CA 1
ATOM 2039 C C . PHE A 1 262 ? -9.882 11.610 18.914 1.00 95.69 262 PHE A C 1
ATOM 2041 O O . PHE A 1 262 ? -9.224 11.423 19.934 1.00 95.69 262 PHE A O 1
ATOM 2048 N N . GLY A 1 263 ? -10.797 12.579 18.847 1.00 92.69 263 GLY A N 1
ATOM 2049 C CA . GLY A 1 263 ? -11.078 13.485 19.956 1.00 92.69 263 GLY A CA 1
ATOM 2050 C C . GLY A 1 263 ? -11.643 12.764 21.182 1.00 92.69 263 GLY A C 1
ATOM 2051 O O . GLY A 1 263 ? -11.320 13.141 22.307 1.00 92.69 263 GLY A O 1
ATOM 2052 N N . ILE A 1 264 ? -12.462 11.722 20.989 1.00 96.69 264 ILE A N 1
ATOM 2053 C CA . ILE A 1 264 ? -12.917 10.853 22.087 1.00 96.69 264 ILE A CA 1
ATOM 2054 C C . ILE A 1 264 ? -11.727 10.097 22.674 1.00 96.69 264 ILE A C 1
ATOM 2056 O O . ILE A 1 264 ? -11.512 10.172 23.882 1.00 96.69 264 ILE A O 1
ATOM 2060 N N . LEU A 1 265 ? -10.916 9.450 21.829 1.00 94.75 265 LEU A N 1
ATOM 2061 C CA . LEU A 1 265 ? -9.730 8.717 22.272 1.00 94.75 265 LEU A CA 1
ATOM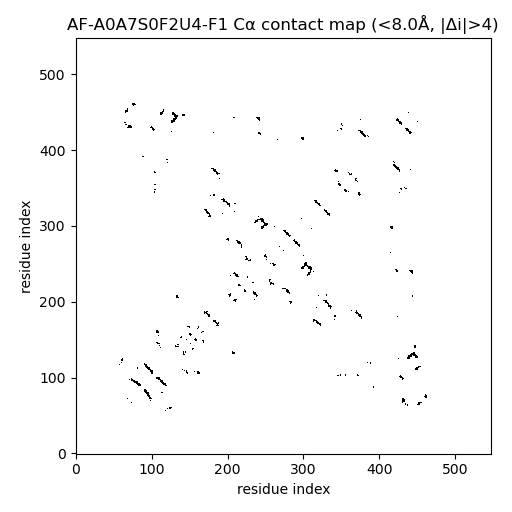 2062 C C . LEU A 1 265 ? -8.787 9.598 23.101 1.00 94.75 265 LEU A C 1
ATOM 2064 O O . LEU A 1 265 ? -8.389 9.206 24.194 1.00 94.75 265 LEU A O 1
ATOM 2068 N N . ALA A 1 266 ? -8.468 10.799 22.613 1.00 90.06 266 ALA A N 1
ATOM 2069 C CA . ALA A 1 266 ? -7.565 11.722 23.292 1.00 90.06 266 ALA A CA 1
ATOM 2070 C C . ALA A 1 266 ? -8.079 12.107 24.691 1.00 90.06 266 ALA A C 1
ATOM 2072 O O . ALA A 1 266 ? -7.300 12.149 25.644 1.00 90.06 266 ALA A O 1
ATOM 2073 N N . ARG A 1 267 ? -9.395 12.329 24.844 1.00 93.12 267 ARG A N 1
ATOM 2074 C CA . ARG A 1 267 ? -10.013 12.608 26.153 1.00 93.12 267 ARG A CA 1
ATOM 2075 C C . ARG A 1 267 ? -9.966 11.409 27.092 1.00 93.12 267 ARG A C 1
ATOM 2077 O O . ARG A 1 267 ? -9.703 11.591 28.275 1.00 93.12 267 ARG A O 1
ATOM 2084 N N . GLU A 1 268 ? -10.211 10.203 26.589 1.00 93.38 268 GLU A N 1
ATOM 2085 C CA . GLU A 1 268 ? -10.150 8.990 27.410 1.00 93.38 268 GLU A CA 1
ATOM 2086 C C . GLU A 1 268 ? -8.716 8.673 27.849 1.00 93.38 268 GLU A C 1
ATOM 2088 O O . GLU A 1 268 ? -8.479 8.378 29.018 1.00 93.38 268 GLU A O 1
ATOM 2093 N N . GLN A 1 269 ? -7.734 8.830 26.960 1.00 87.62 269 GLN A N 1
ATOM 2094 C CA . GLN A 1 269 ? -6.317 8.672 27.295 1.00 87.62 269 GLN A CA 1
ATOM 2095 C C . GLN A 1 269 ? -5.832 9.723 28.304 1.00 87.62 269 GLN A C 1
ATOM 2097 O O . GLN A 1 269 ? -5.013 9.412 29.170 1.00 87.62 269 GLN A O 1
ATOM 2102 N N . ALA A 1 270 ? -6.361 10.952 28.249 1.00 88.50 270 ALA A N 1
ATOM 2103 C CA . ALA A 1 270 ? -6.028 12.014 29.201 1.00 88.50 270 ALA A CA 1
ATOM 2104 C C . ALA A 1 270 ? -6.460 11.699 30.648 1.00 88.50 270 ALA A C 1
ATOM 2106 O O . ALA A 1 270 ? -5.921 12.290 31.581 1.00 88.50 270 ALA A O 1
ATOM 2107 N N . LYS A 1 271 ? -7.369 10.734 30.860 1.00 92.06 271 LYS A N 1
ATOM 2108 C CA . LYS A 1 271 ? -7.726 10.244 32.205 1.00 92.06 271 LYS A CA 1
ATOM 2109 C C . LYS A 1 271 ? -6.608 9.418 32.856 1.00 92.06 271 LYS A C 1
ATOM 2111 O O . LYS A 1 271 ? -6.680 9.131 34.045 1.00 92.06 271 LYS A O 1
ATOM 2116 N N . GLY A 1 272 ? -5.577 9.039 32.098 1.00 86.94 272 GLY A N 1
ATOM 2117 C CA . GLY A 1 272 ? -4.385 8.348 32.595 1.00 86.94 272 GLY A CA 1
ATOM 2118 C C . GLY A 1 272 ? -4.486 6.821 32.624 1.00 86.94 272 GLY A C 1
ATOM 2119 O O . GLY A 1 272 ? -3.468 6.149 32.807 1.00 86.94 272 GLY A O 1
ATOM 2120 N N . GLU A 1 273 ? -5.671 6.254 32.396 1.00 88.56 273 GLU A N 1
ATOM 2121 C CA . GLU A 1 273 ? -5.844 4.809 32.260 1.00 88.56 273 GLU A CA 1
ATOM 2122 C C . GLU A 1 273 ? -5.345 4.313 30.900 1.00 88.56 273 GLU A C 1
ATOM 2124 O O . GLU A 1 273 ? -5.546 4.960 29.870 1.00 88.56 273 GLU A O 1
ATOM 2129 N N . ARG A 1 274 ? -4.706 3.138 30.890 1.00 91.06 274 ARG A N 1
ATOM 2130 C CA . ARG A 1 274 ? -4.102 2.538 29.695 1.00 91.06 274 ARG A CA 1
ATOM 2131 C C . ARG A 1 274 ? -4.891 1.313 29.267 1.00 91.06 274 ARG A C 1
ATOM 2133 O O . ARG A 1 274 ? -4.840 0.287 29.939 1.00 91.06 274 ARG A O 1
ATOM 2140 N N . HIS A 1 275 ? -5.549 1.411 28.119 1.00 93.75 275 HIS A N 1
ATOM 2141 C CA . HIS A 1 275 ? -6.371 0.340 27.558 1.00 93.75 275 HIS A CA 1
ATOM 2142 C C . HIS A 1 275 ? -5.947 0.016 26.123 1.00 93.75 275 HIS A C 1
ATOM 2144 O O . HIS A 1 275 ? -5.429 0.888 25.424 1.00 93.75 275 HIS A O 1
ATOM 2150 N N . PRO A 1 276 ? -6.135 -1.224 25.645 1.00 95.88 276 PRO A N 1
ATOM 2151 C CA . PRO A 1 276 ? -5.987 -1.507 24.227 1.00 95.88 276 PRO A CA 1
ATOM 2152 C C . PRO A 1 276 ? -7.110 -0.838 23.425 1.00 95.88 276 PRO A C 1
ATOM 2154 O O . PRO A 1 276 ? -8.231 -0.679 23.914 1.00 95.88 276 PRO A O 1
ATOM 2157 N N . LEU A 1 277 ? -6.825 -0.514 22.166 1.00 97.25 277 LEU A N 1
ATOM 2158 C CA . LEU A 1 277 ? -7.869 -0.238 21.183 1.00 97.25 277 LEU A CA 1
ATOM 2159 C C . LEU A 1 277 ? -8.419 -1.565 20.670 1.00 97.25 277 LEU A C 1
ATOM 2161 O O . LEU A 1 277 ? -7.655 -2.404 20.198 1.00 97.25 277 LEU A O 1
ATOM 2165 N N . LEU A 1 278 ? -9.729 -1.761 20.747 1.00 98.44 278 LEU A N 1
ATOM 2166 C CA . LEU A 1 278 ? -10.388 -2.959 20.230 1.00 98.44 278 LEU A CA 1
ATOM 2167 C C . LEU A 1 278 ? -11.157 -2.594 18.966 1.00 98.44 278 LEU A C 1
ATOM 2169 O O . LEU A 1 278 ? -12.166 -1.905 19.053 1.00 98.44 278 LEU A O 1
ATOM 2173 N N . TYR A 1 279 ? -10.678 -3.053 17.814 1.00 98.56 279 TYR A N 1
ATOM 2174 C CA . TYR A 1 279 ? -11.322 -2.876 16.515 1.00 98.56 279 TYR A CA 1
ATOM 2175 C C . TYR A 1 279 ? -12.272 -4.039 16.256 1.00 98.56 279 TYR A C 1
ATOM 2177 O O . TYR A 1 279 ? -11.874 -5.193 16.414 1.00 98.56 279 TYR A O 1
ATOM 2185 N N . LYS A 1 280 ? -13.499 -3.755 15.824 1.00 98.56 280 LYS A N 1
ATOM 2186 C CA . LYS A 1 280 ? -14.494 -4.778 15.495 1.00 98.56 280 LYS A CA 1
ATOM 2187 C C . LYS A 1 280 ? -14.937 -4.692 14.045 1.00 98.56 280 LYS A C 1
ATOM 2189 O O . LYS A 1 280 ? -15.237 -3.613 13.529 1.00 98.56 280 LYS A O 1
ATOM 2194 N N . THR A 1 281 ? -14.986 -5.849 13.403 1.00 98.19 281 THR A N 1
ATOM 2195 C CA . THR A 1 281 ? -15.347 -6.013 11.992 1.00 98.19 281 THR A CA 1
ATOM 2196 C C . THR A 1 281 ? -16.094 -7.330 11.793 1.00 98.19 281 THR A C 1
ATOM 2198 O O . THR A 1 281 ? -16.065 -8.197 12.668 1.00 98.19 281 THR A O 1
ATOM 2201 N N . ARG A 1 282 ? -16.774 -7.485 10.654 1.00 97.88 282 ARG A N 1
ATOM 2202 C CA . ARG A 1 282 ? -17.502 -8.705 10.291 1.00 97.88 282 ARG A CA 1
ATOM 2203 C C . ARG A 1 282 ? -16.869 -9.363 9.078 1.00 97.88 282 ARG A C 1
ATOM 2205 O O . ARG A 1 282 ? -16.585 -8.680 8.099 1.00 97.88 282 ARG A O 1
ATOM 2212 N N . ASP A 1 283 ? -16.672 -10.673 9.145 1.00 97.94 283 ASP A N 1
ATOM 2213 C CA . ASP A 1 283 ? -16.134 -11.453 8.028 1.00 97.94 283 ASP A CA 1
ATOM 2214 C C . ASP A 1 283 ? -17.152 -11.627 6.883 1.00 97.94 283 ASP A C 1
ATOM 2216 O O . ASP A 1 283 ? -18.289 -11.150 6.945 1.00 97.94 283 ASP A O 1
ATOM 2220 N N . ILE A 1 284 ? -16.757 -12.334 5.818 1.00 97.31 284 ILE A N 1
ATOM 2221 C CA . ILE A 1 284 ? -17.633 -12.645 4.669 1.00 97.31 284 ILE A CA 1
ATOM 2222 C C . ILE A 1 284 ? -18.903 -13.437 5.042 1.00 97.31 284 ILE A C 1
ATOM 2224 O O . ILE A 1 284 ? -19.824 -13.531 4.234 1.00 97.31 284 ILE A O 1
ATOM 2228 N N . HIS A 1 285 ? -18.960 -14.021 6.240 1.00 97.38 285 HIS A N 1
ATOM 2229 C CA . HIS A 1 285 ? -20.109 -14.755 6.767 1.00 97.38 285 HIS A CA 1
ATOM 2230 C C . HIS A 1 285 ? -20.922 -13.930 7.779 1.00 97.38 285 HIS A C 1
ATOM 2232 O O . HIS A 1 285 ? -21.922 -14.415 8.305 1.00 97.38 285 HIS A O 1
ATOM 2238 N N . GLY A 1 286 ? -20.529 -12.679 8.042 1.00 96.56 286 GLY A N 1
ATOM 2239 C CA . GLY A 1 286 ? -21.190 -11.780 8.986 1.00 96.56 286 GLY A CA 1
ATOM 2240 C C . GLY A 1 286 ? -20.802 -11.998 10.454 1.00 96.56 286 GLY A C 1
ATOM 2241 O O . GLY A 1 286 ? -21.372 -11.335 11.332 1.00 96.56 286 GLY A O 1
ATOM 2242 N N . VAL A 1 287 ? -19.845 -12.889 10.736 1.00 98.25 287 VAL A N 1
ATOM 2243 C CA . VAL A 1 287 ? -19.367 -13.174 12.096 1.00 98.25 287 VAL A CA 1
ATOM 2244 C C . VAL A 1 287 ? -18.492 -12.019 12.568 1.00 98.25 287 VAL A C 1
ATOM 2246 O O . VAL A 1 287 ? -17.619 -11.557 11.840 1.00 98.25 287 VAL A O 1
ATOM 2249 N N . GLU A 1 288 ? -18.756 -11.523 13.779 1.00 98.38 288 GLU A N 1
ATOM 2250 C CA . GLU A 1 288 ? -17.999 -10.423 14.382 1.00 98.38 288 GLU A CA 1
ATOM 2251 C C . GLU A 1 288 ? -16.665 -10.920 14.944 1.00 98.38 288 GLU A C 1
ATOM 2253 O O . GLU A 1 288 ? -16.623 -11.863 15.733 1.00 98.38 288 GLU A O 1
ATOM 2258 N N . HIS A 1 289 ? -15.590 -10.222 14.588 1.00 98.19 289 HIS A N 1
ATOM 2259 C CA . HIS A 1 289 ? -14.230 -10.463 15.056 1.00 98.19 289 HIS A CA 1
ATOM 2260 C C . HIS A 1 289 ? -13.692 -9.218 15.753 1.00 98.19 289 HIS A C 1
ATOM 2262 O O . HIS A 1 289 ? -13.982 -8.092 15.346 1.00 98.19 289 HIS A O 1
ATOM 2268 N N . THR A 1 290 ? -12.900 -9.417 16.809 1.00 98.25 290 THR A N 1
ATOM 2269 C CA . THR A 1 290 ? -12.290 -8.327 17.586 1.00 98.25 290 THR A CA 1
ATOM 2270 C C . THR A 1 290 ? -10.768 -8.385 17.497 1.00 98.25 290 THR A C 1
ATOM 2272 O O . THR A 1 290 ? -10.148 -9.372 17.887 1.00 98.25 290 THR A O 1
ATOM 2275 N N . TYR A 1 291 ? -10.157 -7.287 17.056 1.00 97.88 291 TYR A N 1
ATOM 2276 C CA . TYR A 1 291 ? -8.716 -7.124 16.910 1.00 97.88 291 TYR A CA 1
ATOM 2277 C C . TYR A 1 291 ? -8.196 -6.086 17.904 1.00 97.88 291 TYR A C 1
ATOM 2279 O O . TYR A 1 291 ? -8.495 -4.898 17.809 1.00 97.88 291 TYR A O 1
ATOM 2287 N N . ALA A 1 292 ? -7.395 -6.535 18.868 1.00 96.44 292 ALA A N 1
ATOM 2288 C CA . ALA A 1 292 ? -6.814 -5.658 19.881 1.00 96.44 292 ALA A CA 1
ATOM 2289 C C . ALA A 1 292 ? -5.490 -5.035 19.409 1.00 96.44 292 ALA A C 1
ATOM 2291 O O . ALA A 1 292 ? -4.599 -5.760 18.967 1.00 96.44 292 ALA A O 1
ATOM 2292 N N . MET A 1 293 ? -5.307 -3.733 19.600 1.00 94.81 293 MET A N 1
ATOM 2293 C CA . MET A 1 293 ? -4.042 -3.005 19.450 1.00 94.81 293 MET A CA 1
ATOM 2294 C C . MET A 1 293 ? -3.578 -2.497 20.814 1.00 94.81 293 MET A C 1
ATOM 2296 O O . MET A 1 293 ? -4.384 -1.998 21.596 1.00 94.81 293 MET A O 1
ATOM 2300 N N . SER A 1 294 ? -2.290 -2.661 21.125 1.00 89.12 294 SER A N 1
ATOM 2301 C CA . SER A 1 294 ? -1.740 -2.243 22.423 1.00 89.12 294 SER A CA 1
ATOM 2302 C C . SER A 1 294 ? -1.838 -0.724 22.596 1.00 89.12 294 SER A C 1
ATOM 2304 O O . SER A 1 294 ? -1.658 0.016 21.636 1.00 89.12 294 SER A O 1
ATOM 2306 N N . TYR A 1 295 ? -2.029 -0.258 23.834 1.00 83.31 295 TYR A N 1
ATOM 2307 C CA . TYR A 1 295 ? -1.934 1.165 24.198 1.00 83.31 295 TYR A CA 1
ATOM 2308 C C . TYR A 1 295 ? -0.605 1.808 23.760 1.00 83.31 295 TYR A C 1
ATOM 2310 O O . TYR A 1 295 ? -0.526 3.009 23.534 1.00 83.31 295 TYR A O 1
ATOM 2318 N N . THR A 1 296 ? 0.460 1.007 23.682 1.00 83.12 296 THR A N 1
ATOM 2319 C CA . THR A 1 296 ? 1.800 1.464 23.293 1.00 83.12 296 THR A CA 1
ATOM 2320 C C . THR A 1 296 ? 1.943 1.732 21.798 1.00 83.12 296 THR A C 1
ATOM 2322 O O . THR A 1 296 ? 2.970 2.264 21.387 1.00 83.12 296 THR A O 1
ATOM 2325 N N . GLU A 1 297 ? 0.966 1.326 20.987 1.00 87.12 297 GLU A N 1
ATOM 2326 C CA . GLU A 1 297 ? 0.973 1.598 19.555 1.00 87.12 297 GLU A CA 1
ATOM 2327 C C . GLU A 1 297 ? 0.652 3.066 19.285 1.00 87.12 297 GLU A C 1
ATOM 2329 O O . GLU A 1 297 ? -0.192 3.667 19.950 1.00 87.12 297 GLU A O 1
ATOM 2334 N N . CYS A 1 298 ? 1.330 3.659 18.302 1.00 87.12 298 CYS A N 1
ATOM 2335 C CA . CYS A 1 298 ? 1.084 5.052 17.965 1.00 87.12 298 CYS A CA 1
ATOM 2336 C C . CYS A 1 298 ? -0.255 5.219 17.235 1.00 87.12 298 CYS A C 1
ATOM 2338 O O . CYS A 1 298 ? -0.622 4.424 16.363 1.00 87.12 298 CYS A O 1
ATOM 2340 N N . VAL A 1 299 ? -0.967 6.287 17.595 1.00 90.69 299 VAL A N 1
ATOM 2341 C CA . VAL A 1 299 ? -2.234 6.694 16.989 1.00 90.69 299 VAL A CA 1
ATOM 2342 C C . VAL A 1 299 ? -2.155 8.184 16.696 1.00 90.69 299 VAL A C 1
ATOM 2344 O O . VAL A 1 299 ? -1.844 8.970 17.592 1.00 90.69 299 VAL A O 1
ATOM 2347 N N . GLU A 1 300 ? -2.436 8.578 15.461 1.00 88.38 300 GLU A N 1
ATOM 2348 C CA . GLU A 1 300 ? -2.391 9.974 15.028 1.00 88.38 300 GLU A CA 1
ATOM 2349 C C . GLU A 1 300 ? -3.743 10.418 14.444 1.00 88.38 300 GLU A C 1
ATOM 2351 O O . GLU A 1 300 ? -4.499 9.598 13.912 1.00 88.38 300 GLU A O 1
ATOM 2356 N N . PRO A 1 301 ? -4.085 11.713 14.559 1.00 91.25 301 PRO A N 1
ATOM 2357 C CA . PRO A 1 301 ? -5.288 12.250 13.947 1.00 91.25 301 PRO A CA 1
ATOM 2358 C C . PRO A 1 301 ? -5.106 12.417 12.437 1.00 91.25 301 PRO A C 1
ATOM 2360 O O . PRO A 1 301 ? -4.030 12.780 11.961 1.00 91.25 301 PRO A O 1
ATOM 2363 N N . THR A 1 302 ? -6.194 12.260 11.697 1.00 88.38 302 THR A N 1
ATOM 2364 C CA . THR A 1 302 ? -6.311 12.643 10.283 1.00 88.38 302 THR A CA 1
ATOM 2365 C C . THR A 1 302 ? -7.668 13.298 10.045 1.00 88.38 302 THR A C 1
ATOM 2367 O O . THR A 1 302 ? -8.573 13.164 10.868 1.00 88.38 302 THR A O 1
ATOM 2370 N N . ASP A 1 303 ? -7.824 14.038 8.954 1.00 87.50 303 ASP A N 1
ATOM 2371 C CA . ASP A 1 303 ? -9.056 14.788 8.715 1.00 87.50 303 ASP A CA 1
ATOM 2372 C C . ASP A 1 303 ? -10.194 13.875 8.244 1.00 87.50 303 ASP A C 1
ATOM 2374 O O . ASP A 1 303 ? -11.316 14.015 8.725 1.00 87.50 303 ASP A O 1
ATOM 2378 N N . GLU A 1 304 ? -9.918 12.914 7.357 1.00 88.88 304 GLU A N 1
ATOM 2379 C CA . GLU A 1 304 ? -10.977 12.178 6.644 1.00 88.88 304 GLU A CA 1
ATOM 2380 C C . GLU A 1 304 ? -10.848 10.650 6.684 1.00 88.88 304 GLU A C 1
ATOM 2382 O O . GLU A 1 304 ? -11.851 9.951 6.567 1.00 88.88 304 GLU A O 1
ATOM 2387 N N . THR A 1 305 ? -9.642 10.104 6.834 1.00 91.44 305 THR A N 1
ATOM 2388 C CA . THR A 1 305 ? -9.385 8.674 6.599 1.00 91.44 305 THR A CA 1
ATOM 2389 C C . THR A 1 305 ? -9.249 7.867 7.889 1.00 91.44 305 THR A C 1
ATOM 2391 O O . THR A 1 305 ? -9.006 8.402 8.963 1.00 91.44 305 THR A O 1
ATOM 2394 N N . MET A 1 306 ? -9.403 6.547 7.807 1.00 95.75 306 MET A N 1
ATOM 2395 C CA . MET A 1 306 ? -8.992 5.637 8.876 1.00 95.75 306 MET A CA 1
ATOM 2396 C C . MET A 1 306 ? -7.984 4.661 8.290 1.00 95.75 306 MET A C 1
ATOM 2398 O O . MET A 1 306 ? -8.305 3.934 7.352 1.00 95.75 306 MET A O 1
ATOM 2402 N N . ILE A 1 307 ? -6.768 4.665 8.831 1.00 96.62 307 ILE A N 1
ATOM 2403 C CA . ILE A 1 307 ? -5.660 3.872 8.295 1.00 96.62 307 ILE A CA 1
ATOM 2404 C C . ILE A 1 307 ? -5.126 2.919 9.364 1.00 96.62 307 ILE A C 1
ATOM 2406 O O . ILE A 1 307 ? -4.806 3.309 10.488 1.00 96.62 307 ILE A O 1
ATOM 2410 N N . LEU A 1 308 ? -5.025 1.653 8.982 1.00 97.38 308 LEU A N 1
ATOM 2411 C CA . LEU A 1 308 ? -4.470 0.531 9.722 1.00 97.38 308 LEU A CA 1
ATOM 2412 C C . LEU A 1 308 ? -3.010 0.339 9.272 1.00 97.38 308 LEU A C 1
ATOM 2414 O O . LEU A 1 308 ? -2.713 -0.493 8.414 1.00 97.38 308 LEU A O 1
ATOM 2418 N N . GLY A 1 309 ? -2.111 1.169 9.812 1.00 95.44 309 GLY A N 1
ATOM 2419 C CA . GLY A 1 309 ? -0.699 1.227 9.412 1.00 95.44 309 GLY A CA 1
ATOM 2420 C C . GLY A 1 309 ? 0.200 0.128 9.998 1.00 95.44 309 GLY A C 1
ATOM 2421 O O . GLY A 1 309 ? -0.261 -0.952 10.378 1.00 95.44 309 GLY A O 1
ATOM 2422 N N . ASP A 1 310 ? 1.501 0.431 10.132 1.00 94.38 310 ASP A N 1
ATOM 2423 C CA . ASP A 1 310 ? 2.559 -0.449 10.679 1.00 94.38 310 ASP A CA 1
ATOM 2424 C C . ASP A 1 310 ? 2.133 -1.328 11.876 1.00 94.38 310 ASP A C 1
ATOM 2426 O O . ASP A 1 310 ? 2.441 -2.525 11.846 1.00 94.38 310 ASP A O 1
ATOM 2430 N N . PRO A 1 311 ? 1.399 -0.831 12.899 1.00 94.25 311 PRO A N 1
ATOM 2431 C CA . PRO A 1 311 ? 0.993 -1.667 14.029 1.00 94.25 311 PRO A CA 1
ATOM 2432 C C . PRO A 1 311 ? 0.168 -2.903 13.638 1.00 94.25 311 PRO A C 1
ATOM 2434 O O . PRO A 1 311 ? 0.354 -3.970 14.228 1.00 94.25 311 PRO A O 1
ATOM 2437 N N . PHE A 1 312 ? -0.699 -2.809 12.620 1.00 96.19 312 PHE A N 1
ATOM 2438 C CA . PHE A 1 312 ? -1.473 -3.964 12.148 1.00 96.19 312 PHE A CA 1
ATOM 2439 C C . PHE A 1 312 ? -0.576 -4.998 11.475 1.00 96.19 312 PHE A C 1
ATOM 2441 O O . PHE A 1 312 ? -0.641 -6.172 11.837 1.00 96.19 312 PHE A O 1
ATOM 2448 N N . PHE A 1 313 ? 0.309 -4.574 10.571 1.00 95.75 313 PHE A N 1
ATOM 2449 C CA . PHE A 1 313 ? 1.240 -5.476 9.885 1.00 95.75 313 PHE A CA 1
ATOM 2450 C C . PHE A 1 313 ? 2.260 -6.107 10.838 1.00 95.75 313 PHE A C 1
ATOM 2452 O O . PHE A 1 313 ? 2.702 -7.235 10.619 1.00 95.75 313 PHE A O 1
ATOM 2459 N N . ARG A 1 314 ? 2.616 -5.421 11.933 1.00 92.81 314 ARG A N 1
ATOM 2460 C CA . ARG A 1 314 ? 3.455 -5.997 12.991 1.00 92.81 314 ARG A CA 1
ATOM 2461 C C . ARG A 1 314 ? 2.741 -7.031 13.845 1.00 92.81 314 ARG A C 1
ATOM 2463 O O . ARG A 1 314 ? 3.417 -7.838 14.485 1.00 92.81 314 ARG A O 1
ATOM 2470 N N . LYS A 1 315 ? 1.411 -7.036 13.878 1.00 94.00 315 LYS A N 1
ATOM 2471 C CA . LYS A 1 315 ? 0.640 -7.978 14.693 1.00 94.00 315 LYS A CA 1
ATOM 2472 C C . LYS A 1 315 ? 0.055 -9.134 13.884 1.00 94.00 315 LYS A C 1
ATOM 2474 O O . LYS A 1 315 ? 0.058 -10.260 14.376 1.00 94.00 315 LYS A O 1
ATOM 2479 N N . TRP A 1 316 ? -0.372 -8.879 12.654 1.00 96.44 316 TRP A N 1
ATOM 2480 C CA . TRP A 1 316 ? -1.130 -9.813 11.827 1.00 96.44 316 TRP A CA 1
ATOM 2481 C C . TRP A 1 316 ? -0.468 -10.023 10.469 1.00 96.44 316 TRP A C 1
ATOM 2483 O O . TRP A 1 316 ? 0.231 -9.147 9.961 1.00 96.44 316 TRP A O 1
ATOM 2493 N N . VAL A 1 317 ? -0.743 -11.174 9.858 1.00 96.81 317 VAL A N 1
ATOM 2494 C CA . VAL A 1 317 ? -0.518 -11.360 8.424 1.00 96.81 317 VAL A CA 1
ATOM 2495 C C . VAL A 1 317 ? -1.699 -10.756 7.683 1.00 96.81 317 VAL A C 1
ATOM 2497 O O . VAL A 1 317 ? -2.842 -11.124 7.959 1.00 96.81 317 VAL A O 1
ATOM 2500 N N . VAL A 1 318 ? -1.422 -9.853 6.742 1.00 98.19 318 VAL A N 1
ATOM 2501 C CA . VAL A 1 318 ? -2.448 -9.206 5.919 1.00 98.19 318 VAL A CA 1
ATOM 2502 C C . VAL A 1 318 ? -2.380 -9.767 4.504 1.00 98.19 318 VAL A C 1
ATOM 2504 O O . VAL A 1 318 ? -1.402 -9.567 3.779 1.00 98.19 318 VAL A O 1
ATOM 2507 N N . LEU A 1 319 ? -3.428 -10.484 4.113 1.00 98.19 319 LEU A N 1
ATOM 2508 C CA . LEU A 1 319 ? -3.597 -11.058 2.787 1.00 98.19 319 LEU A CA 1
ATOM 2509 C C . LEU A 1 319 ? -4.424 -10.126 1.900 1.00 98.19 319 LEU A C 1
ATOM 2511 O O . LEU A 1 319 ? -5.497 -9.674 2.289 1.00 98.19 319 LEU A O 1
ATOM 2515 N N . HIS A 1 320 ? -3.952 -9.932 0.676 1.00 97.19 320 HIS A N 1
ATOM 2516 C CA . HIS A 1 320 ? -4.626 -9.197 -0.383 1.00 97.19 320 HIS A CA 1
ATOM 2517 C C . HIS A 1 320 ? -4.973 -10.194 -1.492 1.00 97.19 320 HIS A C 1
ATOM 2519 O O . HIS A 1 320 ? -4.090 -10.655 -2.222 1.00 97.19 320 HIS A O 1
ATOM 2525 N N . ASP A 1 321 ? -6.245 -10.580 -1.594 1.00 96.56 321 ASP A N 1
ATOM 2526 C CA . ASP A 1 321 ? -6.722 -11.582 -2.547 1.00 96.56 321 ASP A CA 1
ATOM 2527 C C . ASP A 1 321 ? -7.596 -10.931 -3.623 1.00 96.56 321 ASP A C 1
ATOM 2529 O O . ASP A 1 321 ? -8.776 -10.635 -3.432 1.00 96.56 321 ASP A O 1
ATOM 2533 N N . LEU A 1 322 ? -6.980 -10.709 -4.781 1.00 95.00 322 LEU A N 1
ATOM 2534 C CA . LEU A 1 322 ? -7.585 -10.107 -5.965 1.00 95.00 322 LEU A CA 1
ATOM 2535 C C . LEU A 1 322 ? -7.720 -11.146 -7.091 1.00 95.00 322 LEU A C 1
ATOM 2537 O O . LEU A 1 322 ? -7.797 -10.792 -8.272 1.00 95.00 322 LEU A O 1
ATOM 2541 N N . THR A 1 323 ? -7.688 -12.442 -6.758 1.00 93.31 323 THR A N 1
ATOM 2542 C CA . THR A 1 323 ? -7.806 -13.530 -7.741 1.00 93.31 323 THR A CA 1
ATOM 2543 C C . THR A 1 323 ? -9.124 -13.441 -8.496 1.00 93.31 323 THR A C 1
ATOM 2545 O O . THR A 1 323 ? -9.121 -13.520 -9.726 1.00 93.31 323 THR A O 1
ATOM 2548 N N . ASP A 1 324 ? -10.209 -13.137 -7.787 1.00 93.62 324 ASP A N 1
ATOM 2549 C CA . ASP A 1 324 ? -11.504 -12.756 -8.336 1.00 93.62 324 ASP A CA 1
ATOM 2550 C C . ASP A 1 324 ? -11.722 -11.240 -8.190 1.00 93.62 324 ASP A C 1
ATOM 2552 O O . ASP A 1 324 ? -11.945 -10.727 -7.095 1.00 93.62 324 ASP A O 1
ATOM 2556 N N . LEU A 1 325 ? -11.672 -10.500 -9.303 1.00 90.81 325 LEU A N 1
ATOM 2557 C CA . LEU A 1 325 ? -11.893 -9.047 -9.284 1.00 90.81 325 LEU A CA 1
ATOM 2558 C C . LEU A 1 325 ? -13.350 -8.655 -9.043 1.00 90.81 325 LEU A C 1
ATOM 2560 O O . LEU A 1 325 ? -13.591 -7.510 -8.659 1.00 90.81 325 LEU A O 1
ATOM 2564 N N . SER A 1 326 ? -14.297 -9.567 -9.275 1.00 91.81 326 SER A N 1
ATOM 2565 C CA . SER A 1 326 ? -15.713 -9.326 -8.985 1.00 91.81 326 SER A CA 1
ATOM 2566 C C . SER A 1 326 ? -16.017 -9.448 -7.490 1.00 91.81 326 SER A C 1
ATOM 2568 O O . SER A 1 326 ? -16.952 -8.824 -6.997 1.00 91.81 326 SER A O 1
ATOM 2570 N N . SER A 1 327 ? -15.174 -10.179 -6.755 1.00 93.31 327 SER A N 1
ATOM 2571 C CA . SER A 1 327 ? -15.260 -10.362 -5.310 1.00 93.31 327 SER A CA 1
ATOM 2572 C C . SER A 1 327 ? -13.865 -10.297 -4.677 1.00 93.31 327 SER A C 1
ATOM 2574 O O . SER A 1 327 ? -13.361 -11.293 -4.151 1.00 93.31 327 SER A O 1
ATOM 2576 N N . LYS A 1 328 ? -13.256 -9.107 -4.692 1.00 95.56 328 LYS A N 1
ATOM 2577 C CA . LYS A 1 328 ? -11.962 -8.837 -4.040 1.00 95.56 328 LYS A CA 1
ATOM 2578 C C . LYS A 1 328 ? -12.066 -9.056 -2.529 1.00 95.56 328 LYS A C 1
ATOM 2580 O O . LYS A 1 328 ? -13.059 -8.660 -1.910 1.00 95.56 328 LYS A O 1
ATOM 2585 N N . LYS A 1 329 ? -11.044 -9.669 -1.929 1.00 97.12 329 LYS A N 1
ATOM 2586 C CA . LYS A 1 329 ? -11.034 -10.016 -0.503 1.00 97.12 329 LYS A CA 1
ATOM 2587 C C . LYS A 1 329 ? -9.757 -9.567 0.193 1.00 97.12 329 LYS A C 1
ATOM 2589 O O . LYS A 1 329 ? -8.674 -9.570 -0.388 1.00 97.12 329 LYS A O 1
ATOM 2594 N N . MET A 1 330 ? -9.909 -9.264 1.474 1.00 98.19 330 MET A N 1
ATOM 2595 C CA . MET A 1 330 ? -8.818 -9.073 2.423 1.00 98.19 330 MET A CA 1
ATOM 2596 C C . MET A 1 330 ? -8.809 -10.254 3.393 1.00 98.19 330 MET A C 1
ATOM 2598 O O . MET A 1 330 ? -9.860 -10.830 3.671 1.00 98.19 330 MET A O 1
ATOM 2602 N N . GLY A 1 331 ? -7.646 -10.638 3.905 1.00 98.06 331 GLY A N 1
ATOM 2603 C CA . GLY A 1 331 ? -7.536 -11.673 4.931 1.00 98.06 331 GLY A CA 1
ATOM 2604 C C . GLY A 1 331 ? -6.668 -11.215 6.092 1.00 98.06 331 GLY A C 1
ATOM 2605 O O . GLY A 1 331 ? -5.633 -10.589 5.874 1.00 98.06 331 GLY A O 1
ATOM 2606 N N . LEU A 1 332 ? -7.070 -11.554 7.315 1.00 98.25 332 LEU A N 1
ATOM 2607 C CA . LEU A 1 332 ? -6.261 -11.371 8.520 1.00 98.25 332 LEU A CA 1
ATOM 2608 C C . LEU A 1 332 ? -6.048 -12.705 9.220 1.00 98.25 332 LEU A C 1
ATOM 2610 O O . LEU A 1 332 ? -6.997 -13.466 9.406 1.00 98.25 332 LEU A O 1
ATOM 2614 N N . ALA A 1 333 ? -4.810 -12.975 9.618 1.00 97.44 333 ALA A N 1
ATOM 2615 C CA . ALA A 1 333 ? -4.462 -14.168 10.378 1.00 97.44 333 ALA A CA 1
ATOM 2616 C C . ALA A 1 333 ? -3.410 -13.857 11.450 1.00 97.44 333 ALA A C 1
ATOM 2618 O O . ALA A 1 333 ? -2.531 -13.010 11.230 1.00 97.44 333 ALA A O 1
ATOM 2619 N N . PRO A 1 334 ? -3.467 -14.534 12.609 1.00 95.56 334 PRO A N 1
ATOM 2620 C CA . PRO A 1 334 ? -2.394 -14.485 13.587 1.00 95.56 334 PRO A CA 1
ATOM 2621 C C . PRO A 1 334 ? -1.118 -15.115 13.021 1.00 95.56 334 PRO A C 1
ATOM 2623 O O . PRO A 1 334 ? -1.133 -16.123 12.309 1.00 95.56 334 PRO A O 1
ATOM 2626 N N . LYS A 1 335 ? 0.012 -14.494 13.352 1.00 91.19 335 LYS A N 1
ATOM 2627 C CA . LYS A 1 335 ? 1.334 -14.969 12.944 1.00 91.19 335 LYS A CA 1
ATOM 2628 C C . LYS A 1 335 ? 1.743 -16.175 13.777 1.00 91.19 335 LYS A C 1
ATOM 2630 O O . LYS A 1 335 ? 1.628 -16.150 15.001 1.00 91.19 335 LYS A O 1
ATOM 2635 N N . ASN A 1 336 ? 2.340 -17.167 13.130 1.00 91.62 336 ASN A N 1
ATOM 2636 C CA . ASN A 1 336 ? 3.053 -18.231 13.818 1.00 91.62 336 ASN A CA 1
ATOM 2637 C C . ASN A 1 336 ? 4.297 -17.650 14.522 1.00 91.62 336 ASN A C 1
ATOM 2639 O O . ASN A 1 336 ? 5.203 -17.172 13.836 1.00 91.62 336 ASN A O 1
ATOM 2643 N N . PRO A 1 337 ? 4.396 -17.701 15.863 1.00 88.81 337 PRO A N 1
ATOM 2644 C CA . PRO A 1 337 ? 5.532 -17.135 16.592 1.00 88.81 337 PRO A CA 1
ATOM 2645 C C . PRO A 1 337 ? 6.859 -17.852 16.298 1.00 88.81 337 PRO A C 1
ATOM 2647 O O . PRO A 1 337 ? 7.922 -17.289 16.545 1.00 88.81 337 PRO A O 1
ATOM 2650 N N . SER A 1 338 ? 6.817 -19.081 15.774 1.00 89.00 338 SER A N 1
ATOM 2651 C CA . SER A 1 338 ? 8.007 -19.832 15.361 1.00 89.00 338 SER A CA 1
ATOM 2652 C C . SER A 1 338 ? 8.458 -19.519 13.933 1.00 89.00 338 SER A C 1
ATOM 2654 O O . SER A 1 338 ? 9.549 -19.935 13.539 1.00 89.00 338 SER A O 1
ATOM 2656 N N . TYR A 1 339 ? 7.645 -18.808 13.147 1.00 85.38 339 TYR A N 1
ATOM 2657 C CA . TYR A 1 339 ? 8.009 -18.430 11.789 1.00 85.38 339 TYR A CA 1
ATOM 2658 C C . TYR A 1 339 ? 9.011 -17.276 11.806 1.00 85.38 339 TYR A C 1
ATOM 2660 O O . TYR A 1 339 ? 8.758 -16.205 12.360 1.00 85.38 339 TYR A O 1
ATOM 2668 N N . GLN A 1 340 ? 10.160 -17.488 11.172 1.00 81.44 340 GLN A N 1
ATOM 2669 C CA . GLN A 1 340 ? 11.186 -16.464 11.037 1.00 81.44 340 GLN A CA 1
ATOM 2670 C C . GLN A 1 340 ? 10.938 -15.666 9.763 1.00 81.44 340 GLN A C 1
ATOM 2672 O O . GLN A 1 340 ? 11.053 -16.194 8.657 1.00 81.44 340 GLN A O 1
ATOM 2677 N N . LEU A 1 341 ? 10.609 -14.387 9.932 1.00 78.62 341 LEU A N 1
ATOM 2678 C CA . LEU A 1 341 ? 10.534 -13.463 8.811 1.00 78.62 341 LEU A CA 1
ATOM 2679 C C . LEU A 1 341 ? 11.932 -13.270 8.198 1.00 78.62 341 LEU A C 1
ATOM 2681 O O . LEU A 1 341 ? 12.928 -13.204 8.921 1.00 78.62 341 LEU A O 1
ATOM 2685 N N . GLY A 1 342 ? 11.997 -13.059 6.884 1.00 60.72 342 GLY A N 1
ATOM 2686 C CA . GLY A 1 342 ? 13.202 -12.542 6.239 1.00 60.72 342 GLY A CA 1
ATOM 2687 C C . GLY A 1 342 ? 14.127 -13.607 5.664 1.00 60.72 342 GLY A C 1
ATOM 2688 O O . GLY A 1 342 ? 15.347 -13.443 5.710 1.00 60.72 342 GLY A O 1
ATOM 2689 N N . ALA A 1 343 ? 13.568 -14.651 5.045 1.00 55.50 343 ALA A N 1
ATOM 2690 C CA . ALA A 1 343 ? 14.338 -15.406 4.062 1.00 55.50 343 ALA A CA 1
ATOM 2691 C C . ALA A 1 343 ? 14.925 -14.419 3.037 1.00 55.50 343 ALA A C 1
ATOM 2693 O O . ALA A 1 343 ? 14.185 -13.630 2.448 1.00 55.50 343 ALA A O 1
ATOM 2694 N N . ALA A 1 344 ? 16.254 -14.404 2.894 1.00 51.50 344 ALA A N 1
ATOM 2695 C CA . ALA A 1 344 ? 16.954 -13.420 2.077 1.00 51.50 344 ALA A CA 1
ATOM 2696 C C . ALA A 1 344 ? 16.338 -13.359 0.673 1.00 51.50 344 ALA A C 1
ATOM 2698 O O . ALA A 1 344 ? 16.232 -14.391 0.008 1.00 51.50 344 ALA A O 1
ATOM 2699 N N . THR A 1 345 ? 15.957 -12.157 0.222 1.00 52.84 345 THR A N 1
ATOM 2700 C CA . THR A 1 345 ? 15.699 -11.919 -1.201 1.00 52.84 345 THR A CA 1
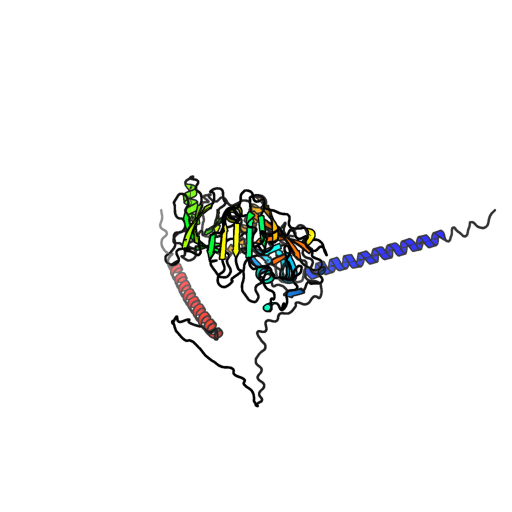ATOM 2701 C C . THR A 1 345 ? 16.923 -12.429 -1.941 1.00 52.84 345 THR A C 1
ATOM 2703 O O . THR A 1 345 ? 18.037 -11.981 -1.654 1.00 52.84 345 THR A O 1
ATOM 2706 N N . ASP A 1 346 ? 16.735 -13.410 -2.821 1.00 53.31 346 ASP A N 1
ATOM 2707 C CA . ASP A 1 346 ? 17.841 -13.962 -3.582 1.00 53.31 346 ASP A CA 1
ATOM 2708 C C . ASP A 1 346 ? 18.500 -12.824 -4.365 1.00 53.31 346 ASP A C 1
ATOM 2710 O O . ASP A 1 346 ? 17.932 -12.293 -5.316 1.00 53.31 346 ASP A O 1
ATOM 2714 N N . ARG A 1 347 ? 19.703 -12.428 -3.939 1.00 51.34 347 ARG A N 1
ATOM 2715 C CA . ARG A 1 347 ? 20.456 -11.335 -4.558 1.00 51.34 347 ARG A CA 1
ATOM 2716 C C . ARG A 1 347 ? 20.848 -11.655 -5.992 1.00 51.34 347 ARG A C 1
ATOM 2718 O O . ARG A 1 347 ? 21.275 -10.744 -6.695 1.00 51.34 347 ARG A O 1
ATOM 2725 N N . SER A 1 348 ? 20.694 -12.902 -6.436 1.00 51.47 348 SER A N 1
ATOM 2726 C CA . SER A 1 348 ? 20.955 -13.263 -7.818 1.00 51.47 348 SER A CA 1
ATOM 2727 C C . SER A 1 348 ? 20.015 -12.546 -8.804 1.00 51.47 348 SER A C 1
ATOM 2729 O O . SER A 1 348 ? 20.434 -12.291 -9.932 1.00 51.47 348 SER A O 1
ATOM 2731 N N . ILE A 1 349 ? 18.843 -12.056 -8.352 1.00 52.47 349 ILE A N 1
ATOM 2732 C CA . ILE A 1 349 ? 17.979 -11.142 -9.132 1.00 52.47 349 ILE A CA 1
ATOM 2733 C C . ILE A 1 349 ? 18.676 -9.818 -9.498 1.00 52.47 349 ILE A C 1
ATOM 2735 O O . ILE A 1 349 ? 18.234 -9.117 -10.404 1.00 52.47 349 ILE A O 1
ATOM 2739 N N . LEU A 1 350 ? 19.747 -9.455 -8.781 1.00 53.31 350 LEU A N 1
ATOM 2740 C CA . LEU A 1 350 ? 20.530 -8.229 -8.970 1.00 53.31 350 LEU A CA 1
ATOM 2741 C C . LEU A 1 350 ? 21.779 -8.462 -9.839 1.00 53.31 350 LEU A C 1
ATOM 2743 O O . LEU A 1 350 ? 22.522 -7.519 -10.105 1.00 53.31 350 LEU A O 1
ATOM 2747 N N . THR A 1 351 ? 22.036 -9.702 -10.270 1.00 48.34 351 THR A N 1
ATOM 2748 C CA . THR A 1 351 ? 23.163 -10.046 -11.149 1.00 48.34 351 THR A CA 1
ATOM 2749 C C . THR A 1 351 ? 22.678 -10.304 -12.574 1.00 48.34 351 THR A C 1
ATOM 2751 O O . THR A 1 351 ? 21.874 -11.213 -12.786 1.00 48.34 351 THR A O 1
ATOM 2754 N N . PRO A 1 352 ? 23.193 -9.574 -13.584 1.00 43.44 352 PRO A N 1
ATOM 2755 C CA . PRO A 1 352 ? 22.899 -9.863 -14.984 1.00 43.44 352 PRO A CA 1
ATOM 2756 C C . PRO A 1 352 ? 23.173 -11.341 -15.315 1.00 43.44 352 PRO A C 1
ATOM 2758 O O . PRO A 1 352 ? 24.209 -11.886 -14.929 1.00 43.44 352 PRO A O 1
ATOM 2761 N N . ASN A 1 353 ? 22.246 -11.986 -16.030 1.00 43.00 353 ASN A N 1
ATOM 2762 C CA . ASN A 1 353 ? 22.316 -13.387 -16.479 1.00 43.00 353 ASN A CA 1
ATOM 2763 C C . ASN A 1 353 ? 22.333 -14.471 -15.386 1.00 43.00 353 ASN A C 1
ATOM 2765 O O . ASN A 1 353 ? 22.532 -15.641 -15.713 1.00 43.00 353 ASN A O 1
ATOM 2769 N N . HIS A 1 354 ? 22.094 -14.134 -14.117 1.00 42.41 354 HIS A N 1
ATOM 2770 C CA . HIS A 1 354 ? 21.766 -15.146 -13.117 1.00 42.41 354 HIS A CA 1
ATOM 2771 C C . HIS A 1 354 ? 20.248 -15.285 -13.068 1.00 42.41 354 HIS A C 1
ATOM 2773 O O . HIS A 1 354 ? 19.541 -14.382 -12.626 1.00 42.41 354 HIS A O 1
ATOM 2779 N N . ALA A 1 355 ? 19.730 -16.408 -13.571 1.00 40.03 355 ALA A N 1
ATOM 2780 C CA . ALA A 1 355 ? 18.361 -16.785 -13.253 1.00 40.03 355 ALA A CA 1
ATOM 2781 C C . ALA A 1 355 ? 18.262 -16.882 -11.722 1.00 40.03 355 ALA A C 1
ATOM 2783 O O . ALA A 1 355 ? 19.177 -17.473 -11.136 1.00 40.03 355 ALA A O 1
ATOM 2784 N N . PRO A 1 356 ? 17.213 -16.324 -11.083 1.00 43.34 356 PRO A N 1
ATOM 2785 C CA . PRO A 1 356 ? 17.025 -16.456 -9.648 1.00 43.34 356 PRO A CA 1
ATOM 2786 C C . PRO A 1 356 ? 17.251 -17.911 -9.259 1.00 43.34 356 PRO A C 1
ATOM 2788 O O . PRO A 1 356 ? 16.570 -18.800 -9.786 1.00 43.34 356 PRO A O 1
ATOM 2791 N N . HIS A 1 357 ? 18.227 -18.168 -8.384 1.00 38.69 357 HIS A N 1
ATOM 2792 C CA . HIS A 1 357 ? 18.303 -19.445 -7.705 1.00 38.69 357 HIS A CA 1
ATOM 2793 C C . HIS A 1 357 ? 16.975 -19.555 -6.988 1.00 38.69 357 HIS A C 1
ATOM 2795 O O . HIS A 1 357 ? 16.709 -18.836 -6.028 1.00 38.69 357 HIS A O 1
ATOM 2801 N N . GLN A 1 358 ? 16.093 -20.395 -7.524 1.00 40.97 358 GLN A N 1
ATOM 2802 C CA . GLN A 1 358 ? 14.782 -20.571 -6.953 1.00 40.97 358 GLN A CA 1
ATOM 2803 C C . GLN A 1 358 ? 14.984 -21.012 -5.500 1.00 40.97 358 GLN A C 1
ATOM 2805 O O . GLN A 1 358 ? 15.183 -22.189 -5.212 1.00 40.97 358 GLN A O 1
ATOM 2810 N N . LEU A 1 359 ? 14.854 -20.078 -4.561 1.00 39.78 359 LEU A N 1
ATOM 2811 C CA . LEU A 1 359 ? 14.358 -20.371 -3.230 1.00 39.78 359 LEU A CA 1
ATOM 2812 C C . LEU A 1 359 ? 12.864 -20.670 -3.401 1.00 39.78 359 LEU A C 1
ATOM 2814 O O . LEU A 1 359 ? 11.997 -20.014 -2.830 1.00 39.78 359 LEU A O 1
ATOM 2818 N N . THR A 1 360 ? 12.545 -21.647 -4.257 1.00 42.06 360 THR A N 1
ATOM 2819 C CA . THR A 1 360 ? 11.280 -22.349 -4.225 1.00 42.06 360 THR A CA 1
ATOM 2820 C C . THR A 1 360 ? 11.316 -23.109 -2.918 1.00 42.06 360 THR A C 1
ATOM 2822 O O . THR A 1 360 ? 11.822 -24.227 -2.819 1.00 42.06 360 THR A O 1
ATOM 2825 N N . PHE A 1 361 ? 10.805 -22.465 -1.869 1.00 42.66 361 PHE A N 1
ATOM 2826 C CA . PHE A 1 361 ? 10.345 -23.189 -0.700 1.00 42.66 361 PHE A CA 1
ATOM 2827 C C . PHE A 1 361 ? 9.467 -24.306 -1.242 1.00 42.66 361 PHE A C 1
ATOM 2829 O O . PHE A 1 361 ? 8.519 -24.028 -1.981 1.00 42.66 361 PHE A O 1
ATOM 2836 N N . LYS A 1 362 ? 9.863 -25.563 -0.993 1.00 35.62 362 LYS A N 1
ATOM 2837 C CA . LYS A 1 362 ? 9.091 -26.733 -1.406 1.00 35.62 362 LYS A CA 1
ATOM 2838 C C . LYS A 1 362 ? 7.724 -26.585 -0.767 1.00 35.62 362 LYS A C 1
ATOM 2840 O O . LYS A 1 362 ? 7.540 -26.918 0.400 1.00 35.62 362 LYS A O 1
ATOM 2845 N N . ALA A 1 363 ? 6.798 -26.035 -1.535 1.00 37.97 363 ALA A N 1
ATOM 2846 C CA . ALA A 1 363 ? 5.416 -25.964 -1.165 1.00 37.97 363 ALA A CA 1
ATOM 2847 C C . ALA A 1 363 ? 4.992 -27.391 -0.810 1.00 37.97 363 ALA A C 1
ATOM 2849 O O . ALA A 1 363 ? 5.305 -28.344 -1.534 1.00 37.97 363 ALA A O 1
ATOM 2850 N N . HIS A 1 364 ? 4.327 -27.556 0.335 1.00 41.34 364 HIS A N 1
ATOM 2851 C CA . HIS A 1 364 ? 3.593 -28.786 0.609 1.00 41.34 364 HIS A CA 1
ATOM 2852 C C . HIS A 1 364 ? 2.801 -29.150 -0.653 1.00 41.34 364 HIS A C 1
ATOM 2854 O O . HIS A 1 364 ? 2.240 -28.248 -1.270 1.00 41.34 364 HIS A O 1
ATOM 2860 N N . LYS A 1 365 ? 2.800 -30.441 -1.029 1.00 41.16 365 LYS A N 1
ATOM 2861 C CA . LYS A 1 365 ? 2.465 -31.044 -2.347 1.00 41.16 365 LYS A CA 1
ATOM 2862 C C . LYS A 1 365 ? 1.252 -30.498 -3.142 1.00 41.16 365 LYS A C 1
ATOM 2864 O O . LYS A 1 365 ? 1.083 -30.898 -4.285 1.00 41.16 365 LYS A O 1
ATOM 2869 N N . ASN A 1 366 ? 0.456 -29.586 -2.587 1.00 45.97 366 ASN A N 1
ATOM 2870 C CA . ASN A 1 366 ? -0.736 -28.984 -3.178 1.00 45.97 366 ASN A CA 1
ATOM 2871 C C . ASN A 1 366 ? -0.678 -27.447 -3.352 1.00 45.97 366 ASN A C 1
ATOM 2873 O O . ASN A 1 366 ? -1.689 -26.868 -3.734 1.00 45.97 366 ASN A O 1
ATOM 2877 N N . HIS A 1 367 ? 0.430 -26.761 -3.039 1.00 50.25 367 HIS A N 1
ATOM 2878 C CA . HIS A 1 367 ? 0.496 -25.288 -3.096 1.00 50.25 367 HIS A CA 1
ATOM 2879 C C . HIS A 1 367 ? 1.455 -24.795 -4.191 1.00 50.25 367 HIS A C 1
ATOM 2881 O O . HIS A 1 367 ? 2.503 -25.388 -4.437 1.00 50.25 367 HIS A O 1
ATOM 2887 N N . GLN A 1 368 ? 1.075 -23.709 -4.869 1.00 55.97 368 GLN A N 1
ATOM 2888 C CA . GLN A 1 368 ? 1.927 -23.023 -5.844 1.00 55.97 368 GLN A CA 1
ATOM 2889 C C . GLN A 1 368 ? 3.161 -22.431 -5.135 1.00 55.97 368 GLN A C 1
ATOM 2891 O O . GLN A 1 368 ? 3.050 -21.996 -3.986 1.00 55.97 368 GLN A O 1
ATOM 2896 N N . PRO A 1 369 ? 4.336 -22.400 -5.785 1.00 58.59 369 PRO A N 1
ATOM 2897 C CA . PRO A 1 369 ? 5.524 -21.790 -5.205 1.00 58.59 369 PRO A CA 1
ATOM 2898 C C . PRO A 1 369 ? 5.305 -20.292 -4.949 1.00 58.59 369 PRO A C 1
ATOM 2900 O O . PRO A 1 369 ? 4.961 -19.537 -5.856 1.00 58.59 369 PRO A O 1
ATOM 2903 N N . VAL A 1 370 ? 5.537 -19.858 -3.710 1.00 66.88 370 VAL A N 1
ATOM 2904 C CA . VAL A 1 370 ? 5.419 -18.453 -3.294 1.00 66.88 370 VAL A CA 1
ATOM 2905 C C . VAL A 1 370 ? 6.791 -17.789 -3.332 1.00 66.88 370 VAL A C 1
ATOM 2907 O O . VAL A 1 370 ? 7.789 -18.378 -2.918 1.00 66.88 370 VAL A O 1
ATOM 2910 N N . THR A 1 371 ? 6.850 -16.551 -3.826 1.00 73.12 371 THR A N 1
ATOM 2911 C CA . THR A 1 371 ? 8.087 -15.754 -3.809 1.00 73.12 371 THR A CA 1
ATOM 2912 C C . THR A 1 371 ? 8.112 -14.884 -2.565 1.00 73.12 371 THR A C 1
ATOM 2914 O O . THR A 1 371 ? 7.226 -14.051 -2.398 1.00 73.12 371 THR A O 1
ATOM 2917 N N . LYS A 1 372 ? 9.124 -15.050 -1.710 1.00 76.25 372 LYS A N 1
ATOM 2918 C CA . LYS A 1 372 ? 9.324 -14.218 -0.517 1.00 76.25 372 LYS A CA 1
ATOM 2919 C C . LYS A 1 372 ? 10.327 -13.110 -0.813 1.00 76.25 372 LYS A C 1
ATOM 2921 O O . LYS A 1 372 ? 11.373 -13.363 -1.406 1.00 76.25 372 LYS A O 1
ATOM 2926 N N . ILE A 1 373 ? 9.999 -11.896 -0.397 1.00 72.19 373 ILE A N 1
ATOM 2927 C CA . ILE A 1 373 ? 10.826 -10.706 -0.555 1.00 72.19 373 ILE A CA 1
ATOM 2928 C C . ILE A 1 373 ? 11.040 -10.105 0.826 1.00 72.19 373 ILE A C 1
ATOM 2930 O O . ILE A 1 373 ? 10.092 -9.757 1.532 1.00 72.19 373 ILE A O 1
ATOM 2934 N N . HIS A 1 374 ? 12.308 -9.976 1.197 1.00 78.56 374 HIS A N 1
ATOM 2935 C CA . HIS A 1 374 ? 12.718 -9.300 2.413 1.00 78.56 374 HIS A CA 1
ATOM 2936 C C . HIS A 1 374 ? 12.464 -7.794 2.292 1.00 78.56 374 HIS A C 1
ATOM 2938 O O . HIS A 1 374 ? 12.938 -7.156 1.347 1.00 78.56 374 HIS A O 1
ATOM 2944 N N . ALA A 1 375 ? 11.760 -7.231 3.274 1.00 75.69 375 ALA A N 1
ATOM 2945 C CA . ALA A 1 375 ? 11.566 -5.798 3.420 1.00 75.69 375 ALA A CA 1
ATOM 2946 C C . ALA A 1 375 ? 12.307 -5.307 4.668 1.00 75.69 375 ALA A C 1
ATOM 2948 O O . ALA A 1 375 ? 11.985 -5.673 5.797 1.00 75.69 375 ALA A O 1
ATOM 2949 N N . ARG A 1 376 ? 13.310 -4.451 4.490 1.00 76.56 376 ARG A N 1
ATOM 2950 C CA . ARG A 1 376 ? 14.036 -3.865 5.615 1.00 76.56 376 ARG A CA 1
ATOM 2951 C C . ARG A 1 376 ? 13.168 -2.787 6.251 1.00 76.56 376 ARG A C 1
ATOM 2953 O O . ARG A 1 376 ? 12.948 -1.742 5.639 1.00 76.56 376 ARG A O 1
ATOM 2960 N N . ARG A 1 377 ? 12.716 -3.018 7.484 1.00 80.31 377 ARG A N 1
ATOM 2961 C CA . ARG A 1 377 ? 12.007 -2.002 8.263 1.00 80.31 377 ARG A CA 1
ATOM 2962 C C . ARG A 1 377 ? 13.009 -0.941 8.708 1.00 80.31 377 ARG A C 1
ATOM 2964 O O . ARG A 1 377 ? 14.036 -1.258 9.306 1.00 80.31 377 ARG A O 1
ATOM 2971 N N . LYS A 1 378 ? 12.729 0.323 8.412 1.00 76.31 378 LYS A N 1
ATOM 2972 C CA . LYS A 1 378 ? 13.564 1.451 8.823 1.00 76.31 378 LYS A CA 1
ATOM 2973 C C . LYS A 1 378 ? 12.763 2.397 9.699 1.00 76.31 378 LYS A C 1
ATOM 2975 O O . LYS A 1 378 ? 11.755 2.936 9.255 1.00 76.31 378 LYS A O 1
ATOM 2980 N N . MET A 1 379 ? 13.253 2.619 10.919 1.00 73.25 379 MET A N 1
ATOM 2981 C CA . MET A 1 379 ? 12.795 3.703 11.786 1.00 73.25 379 MET A CA 1
ATOM 2982 C C . MET A 1 379 ? 13.679 4.925 11.540 1.00 73.25 379 MET A C 1
ATOM 2984 O O . MET A 1 379 ? 14.900 4.847 11.680 1.00 73.25 379 MET A O 1
ATOM 2988 N N . ARG A 1 380 ? 13.083 6.045 11.132 1.00 70.19 380 ARG A N 1
ATOM 2989 C CA . ARG A 1 380 ? 13.783 7.333 11.008 1.00 70.19 380 ARG A CA 1
ATOM 2990 C C . ARG A 1 380 ? 13.717 8.079 12.338 1.00 70.19 380 ARG A C 1
ATOM 2992 O O . ARG A 1 380 ? 12.751 7.915 13.067 1.00 70.19 380 ARG A O 1
ATOM 2999 N N . ASP A 1 381 ? 14.752 8.836 12.684 1.00 65.44 381 ASP A N 1
ATOM 3000 C CA . ASP A 1 381 ? 14.899 9.418 14.023 1.00 65.44 381 ASP A CA 1
ATOM 3001 C C . ASP A 1 381 ? 14.055 10.689 14.264 1.00 65.44 381 ASP A C 1
ATOM 3003 O O . ASP A 1 381 ? 13.397 11.223 13.368 1.00 65.44 381 ASP A O 1
ATOM 3007 N N . GLN A 1 382 ? 14.093 11.193 15.503 1.00 60.03 382 GLN A N 1
ATOM 3008 C CA . GLN A 1 382 ? 13.364 12.400 15.905 1.00 60.03 382 GLN A CA 1
ATOM 3009 C C . GLN A 1 382 ? 13.804 13.632 15.113 1.00 60.03 382 GLN A C 1
ATOM 3011 O O . GLN A 1 382 ? 12.969 14.463 14.770 1.00 60.03 382 GLN A O 1
ATOM 3016 N N . ASN A 1 383 ? 15.097 13.760 14.803 1.00 63.44 383 ASN A N 1
ATOM 3017 C CA . ASN A 1 383 ? 15.628 14.910 14.071 1.00 63.44 383 ASN A CA 1
ATOM 3018 C C . ASN A 1 383 ? 15.047 14.964 12.659 1.00 63.44 383 ASN A C 1
ATOM 3020 O O . ASN A 1 383 ? 14.663 16.031 12.177 1.00 63.44 383 ASN A O 1
ATOM 3024 N N . PHE A 1 384 ? 14.923 13.799 12.030 1.00 61.75 384 PHE A N 1
ATOM 3025 C CA . PHE A 1 384 ? 14.262 13.629 10.752 1.00 61.75 384 PHE A CA 1
ATOM 3026 C C . PHE A 1 384 ? 12.788 14.054 10.815 1.00 61.75 384 PHE A C 1
ATOM 3028 O O . PHE A 1 384 ? 12.343 14.879 10.014 1.00 61.75 384 PHE A O 1
ATOM 3035 N N . VAL A 1 385 ? 12.034 13.552 11.798 1.00 59.38 385 VAL A N 1
ATOM 3036 C CA . VAL A 1 385 ? 10.605 13.874 11.945 1.00 59.38 385 VAL A CA 1
ATOM 3037 C C . VAL A 1 385 ? 10.380 15.347 12.301 1.00 59.38 385 VAL A C 1
ATOM 3039 O O . VAL A 1 385 ? 9.458 15.977 11.777 1.00 59.38 385 VAL A O 1
ATOM 3042 N N . HIS A 1 386 ? 11.239 15.938 13.133 1.00 58.34 386 HIS A N 1
ATOM 3043 C CA . HIS A 1 386 ? 11.200 17.364 13.453 1.00 58.34 386 HIS A CA 1
ATOM 3044 C C . HIS A 1 386 ? 11.495 18.232 12.228 1.00 58.34 386 HIS A C 1
ATOM 3046 O O . HIS A 1 386 ? 10.759 19.191 11.989 1.00 58.34 386 HIS A O 1
ATOM 3052 N N . ALA A 1 387 ? 12.499 17.876 11.421 1.00 56.53 387 ALA A N 1
ATOM 3053 C CA . ALA A 1 387 ? 12.785 18.569 10.168 1.00 56.53 387 ALA A CA 1
ATOM 3054 C C . ALA A 1 387 ? 11.585 18.499 9.210 1.00 56.53 387 ALA A C 1
ATOM 3056 O O . ALA A 1 387 ? 11.160 19.529 8.695 1.00 56.53 387 ALA A O 1
ATOM 3057 N N . LEU A 1 388 ? 10.972 17.321 9.051 1.00 56.59 388 LEU A N 1
ATOM 3058 C CA . LEU A 1 388 ? 9.780 17.148 8.218 1.00 56.59 388 LEU A CA 1
ATOM 3059 C C . LEU A 1 388 ? 8.591 17.979 8.726 1.00 56.59 388 LEU A C 1
ATOM 3061 O O . LEU A 1 388 ? 7.911 18.638 7.943 1.00 56.59 388 LEU A O 1
ATOM 3065 N N . SER A 1 389 ? 8.337 17.982 10.039 1.00 55.47 389 SER A N 1
ATOM 3066 C CA . SER A 1 389 ? 7.270 18.789 10.643 1.00 55.47 389 SER A CA 1
ATOM 3067 C C . SER A 1 389 ? 7.507 20.289 10.455 1.00 55.47 389 SER A C 1
ATOM 3069 O O . SER A 1 389 ? 6.547 21.022 10.220 1.00 55.47 389 SER A O 1
ATOM 3071 N N . ALA A 1 390 ? 8.754 20.754 10.557 1.00 55.94 390 ALA A N 1
ATOM 3072 C CA . ALA A 1 390 ? 9.110 22.152 10.332 1.00 55.94 390 ALA A CA 1
ATOM 3073 C C . ALA A 1 390 ? 8.911 22.548 8.860 1.00 55.94 390 ALA A C 1
ATOM 3075 O O . ALA A 1 390 ? 8.302 23.579 8.584 1.00 55.94 390 ALA A O 1
ATOM 3076 N N . THR A 1 391 ? 9.318 21.694 7.914 1.00 48.84 391 THR A N 1
ATOM 3077 C CA . THR A 1 391 ? 9.068 21.897 6.478 1.00 48.84 391 THR A CA 1
ATOM 3078 C C . THR A 1 391 ? 7.568 21.935 6.170 1.00 48.84 391 THR A C 1
ATOM 3080 O O . THR A 1 391 ? 7.111 22.835 5.468 1.00 48.84 391 THR A O 1
ATOM 3083 N N . LYS A 1 392 ? 6.769 21.032 6.762 1.00 51.12 392 LYS A N 1
ATOM 3084 C CA . LYS A 1 392 ? 5.298 21.049 6.653 1.00 51.12 392 LYS A CA 1
ATOM 3085 C C . LYS A 1 392 ? 4.698 22.360 7.167 1.00 51.12 392 LYS A C 1
ATOM 3087 O O . LYS A 1 392 ? 3.822 22.922 6.516 1.00 51.12 392 LYS A O 1
ATOM 3092 N N . GLN A 1 393 ? 5.158 22.856 8.318 1.00 53.19 393 GLN A N 1
ATOM 3093 C CA . GLN A 1 393 ? 4.687 24.124 8.884 1.00 53.19 393 GLN A CA 1
ATOM 3094 C C . GLN A 1 393 ? 5.080 25.325 8.021 1.00 53.19 393 GLN A C 1
ATOM 3096 O O . GLN A 1 393 ? 4.245 26.196 7.801 1.00 53.19 393 GLN A O 1
ATOM 3101 N N . ALA A 1 394 ? 6.301 25.349 7.485 1.00 50.41 394 ALA A N 1
ATOM 3102 C CA . ALA A 1 394 ? 6.763 26.409 6.593 1.00 50.41 394 ALA A CA 1
ATOM 3103 C C . ALA A 1 394 ? 5.984 26.431 5.267 1.00 50.41 394 ALA A C 1
ATOM 3105 O O . ALA A 1 394 ? 5.589 27.498 4.800 1.00 50.41 394 ALA A O 1
ATOM 3106 N N . LEU A 1 395 ? 5.705 25.259 4.688 1.00 44.88 395 LEU A N 1
ATOM 3107 C CA . LEU A 1 395 ? 4.867 25.133 3.494 1.00 44.88 395 LEU A CA 1
ATOM 3108 C C . LEU A 1 395 ? 3.429 25.570 3.783 1.00 44.88 395 LEU A C 1
ATOM 3110 O O . LEU A 1 395 ? 2.882 26.371 3.034 1.00 44.88 395 LEU A O 1
ATOM 3114 N N . LYS A 1 396 ? 2.840 25.120 4.899 1.00 44.59 396 LYS A N 1
ATOM 3115 C CA . LYS A 1 396 ? 1.488 25.523 5.305 1.00 44.59 396 LYS A CA 1
ATOM 3116 C C . LYS A 1 396 ? 1.402 27.034 5.520 1.00 44.59 396 LYS A C 1
ATOM 3118 O O . LYS A 1 396 ? 0.536 27.658 4.929 1.00 44.59 396 LYS A O 1
ATOM 3123 N N . ALA A 1 397 ? 2.334 27.635 6.262 1.00 49.59 397 ALA A N 1
ATOM 3124 C CA . ALA A 1 397 ? 2.381 29.082 6.491 1.00 49.59 397 ALA A CA 1
ATOM 3125 C C . ALA A 1 397 ? 2.461 29.893 5.185 1.00 49.59 397 ALA A C 1
ATOM 3127 O O . ALA A 1 397 ? 1.793 30.915 5.065 1.00 49.59 397 ALA A O 1
ATOM 3128 N N . ARG A 1 398 ? 3.195 29.400 4.178 1.00 47.94 398 ARG A N 1
ATOM 3129 C CA . ARG A 1 398 ? 3.265 30.024 2.844 1.00 47.94 398 ARG A CA 1
ATOM 3130 C C . ARG A 1 398 ? 1.971 29.931 2.035 1.00 47.94 398 ARG A C 1
ATOM 3132 O O . ARG A 1 398 ? 1.756 30.756 1.157 1.00 47.94 398 ARG A O 1
ATOM 3139 N N . PHE A 1 399 ? 1.113 28.951 2.309 1.00 44.38 399 PHE A N 1
ATOM 3140 C CA . PHE A 1 399 ? -0.213 28.850 1.689 1.00 44.38 399 PHE A CA 1
ATOM 3141 C C . PHE A 1 399 ? -1.303 29.579 2.492 1.00 44.38 399 PHE A C 1
ATOM 3143 O O . PHE A 1 399 ? -2.302 29.998 1.910 1.00 44.38 399 PHE A O 1
ATOM 3150 N N . THR A 1 400 ? -1.108 29.781 3.799 1.00 42.81 400 THR A N 1
ATOM 3151 C CA . THR A 1 400 ? -2.051 30.507 4.668 1.00 42.81 400 THR A CA 1
ATOM 3152 C C . THR A 1 400 ? -1.916 32.035 4.585 1.00 42.81 400 THR A C 1
ATOM 3154 O O . THR A 1 400 ? -2.807 32.731 5.053 1.00 42.81 400 THR A O 1
ATOM 3157 N N . GLU A 1 401 ? -0.894 32.595 3.926 1.00 40.81 401 GLU A N 1
ATOM 3158 C CA . GLU A 1 401 ? -0.772 34.054 3.679 1.00 40.81 401 GLU A CA 1
ATOM 3159 C C . GLU A 1 401 ? -1.914 34.663 2.821 1.00 40.81 401 GLU A C 1
ATOM 3161 O O . GLU A 1 401 ? -1.927 35.864 2.565 1.00 40.81 401 GLU A O 1
ATOM 3166 N N . LEU A 1 402 ? -2.910 33.865 2.411 1.00 43.31 402 LEU A N 1
ATOM 3167 C CA . LEU A 1 402 ? -4.134 34.301 1.722 1.00 43.31 402 LEU A CA 1
ATOM 3168 C C . LEU A 1 402 ? -5.421 34.206 2.568 1.00 43.31 402 LEU A C 1
ATOM 3170 O O . LEU A 1 402 ? -6.506 34.439 2.036 1.00 43.31 402 LEU A O 1
ATOM 3174 N N . ALA A 1 403 ? -5.341 33.886 3.861 1.00 35.91 403 ALA A N 1
ATOM 3175 C CA . ALA A 1 403 ? -6.505 33.879 4.747 1.00 35.91 403 ALA A CA 1
ATOM 3176 C C . ALA A 1 403 ? -6.158 34.451 6.130 1.00 35.91 403 ALA A C 1
ATOM 3178 O O . ALA A 1 403 ? -5.190 34.032 6.761 1.00 35.91 403 ALA A O 1
ATOM 3179 N N . GLU A 1 404 ? -6.954 35.424 6.582 1.00 33.53 404 GLU A N 1
ATOM 3180 C CA . GLU A 1 404 ? -6.763 36.123 7.858 1.00 33.53 404 GLU A CA 1
ATOM 3181 C C . GLU A 1 404 ? -6.857 35.199 9.088 1.00 33.53 404 GLU A C 1
ATOM 3183 O O . GLU A 1 404 ? -7.549 34.175 9.049 1.00 33.53 404 GLU A O 1
ATOM 3188 N N . PRO A 1 405 ? -6.166 35.544 10.193 1.00 37.69 405 PRO A N 1
ATOM 3189 C CA . PRO A 1 405 ? -5.960 34.636 11.309 1.00 37.69 405 PRO A CA 1
ATOM 3190 C C . PRO A 1 405 ? -7.154 34.624 12.272 1.00 37.69 405 PRO A C 1
ATOM 3192 O O . PRO A 1 405 ? -7.656 35.666 12.686 1.00 37.69 405 PRO A O 1
ATOM 3195 N N . ILE A 1 406 ? -7.553 33.422 12.690 1.00 32.56 406 ILE A N 1
ATOM 3196 C CA . ILE A 1 406 ? -8.369 33.208 13.888 1.00 32.56 406 ILE A CA 1
ATOM 3197 C C . ILE A 1 406 ? -7.419 32.857 15.036 1.00 32.56 406 ILE A C 1
ATOM 3199 O O . ILE A 1 406 ? -6.590 31.953 14.911 1.00 32.56 406 ILE A O 1
ATOM 3203 N N . ASP A 1 407 ? -7.558 33.596 16.135 1.00 34.56 407 ASP A N 1
ATOM 3204 C CA . ASP A 1 407 ? -6.861 33.425 17.410 1.00 34.56 407 ASP A CA 1
ATOM 3205 C C . ASP A 1 407 ? -6.927 31.980 17.929 1.00 34.56 407 ASP A C 1
ATOM 3207 O O . ASP A 1 407 ? -8.007 31.406 18.083 1.00 34.56 407 ASP A O 1
ATOM 3211 N N . SER A 1 408 ? -5.772 31.411 18.287 1.00 32.50 408 SER A N 1
ATOM 3212 C CA . SER A 1 408 ? -5.695 30.162 19.050 1.00 32.50 408 SER A CA 1
ATOM 3213 C C . SER A 1 408 ? -4.798 30.335 20.273 1.00 32.50 408 SER A C 1
ATOM 3215 O O . SER A 1 408 ? -3.567 30.305 20.186 1.00 32.50 408 SER A O 1
ATOM 3217 N N . ILE A 1 409 ? -5.443 30.489 21.425 1.00 30.12 409 ILE A N 1
ATOM 3218 C CA . ILE A 1 409 ? -4.840 30.447 22.752 1.00 30.12 409 ILE A CA 1
ATOM 3219 C C . ILE A 1 409 ? -4.881 28.987 23.256 1.00 30.12 409 ILE A C 1
ATOM 3221 O O . ILE A 1 409 ? -5.952 28.400 23.358 1.00 30.12 409 ILE A O 1
ATOM 3225 N N . HIS A 1 410 ? -3.686 28.474 23.597 1.00 25.77 410 HIS A N 1
ATOM 3226 C CA . HIS A 1 410 ? -3.321 27.257 24.365 1.00 25.77 410 HIS A CA 1
ATOM 3227 C C . HIS A 1 410 ? -3.113 25.919 23.618 1.00 25.77 410 HIS A C 1
ATOM 3229 O O . HIS A 1 410 ? -4.043 25.374 23.030 1.00 25.77 410 HIS A O 1
ATOM 3235 N N . PRO A 1 411 ? -1.911 25.307 23.732 1.00 26.91 411 PRO A N 1
ATOM 3236 C CA . PRO A 1 411 ? -1.707 23.892 23.460 1.00 26.91 411 PRO A CA 1
ATOM 3237 C C . PRO A 1 411 ? -1.757 23.068 24.757 1.00 26.91 411 PRO A C 1
ATOM 3239 O O . PRO A 1 411 ? -0.815 23.102 25.550 1.00 26.91 411 PRO A O 1
ATOM 3242 N N . ASP A 1 412 ? -2.806 22.264 24.915 1.00 22.12 412 ASP A N 1
ATOM 3243 C CA . ASP A 1 412 ? -2.784 21.095 25.797 1.00 22.12 412 ASP A CA 1
ATOM 3244 C C . ASP A 1 412 ? -2.287 19.881 24.998 1.00 22.12 412 ASP A C 1
ATOM 3246 O O . ASP A 1 412 ? -2.787 19.568 23.914 1.00 22.12 412 ASP A O 1
ATOM 3250 N N . LYS A 1 413 ? -1.229 19.232 25.494 1.00 26.81 413 LYS A N 1
ATOM 3251 C CA . LYS A 1 413 ? -0.538 18.130 24.811 1.00 26.81 413 LYS A CA 1
ATOM 3252 C C . LYS A 1 413 ? -1.020 16.780 25.335 1.00 26.81 413 LYS A C 1
ATOM 3254 O O . LYS A 1 413 ? -0.530 16.332 26.364 1.00 26.81 413 LYS A O 1
ATOM 3259 N N . VAL A 1 414 ? -1.825 16.071 24.543 1.00 31.38 414 VAL A N 1
ATOM 3260 C CA . VAL A 1 414 ? -1.816 14.597 24.498 1.00 31.38 414 VAL A CA 1
ATOM 3261 C C . VAL A 1 414 ? -1.985 14.147 23.045 1.00 31.38 414 VAL A C 1
ATOM 3263 O O . VAL A 1 414 ? -3.083 14.073 22.509 1.00 31.38 414 VAL A O 1
ATOM 3266 N N . ALA A 1 415 ? -0.850 13.879 22.405 1.00 25.09 415 ALA A N 1
ATOM 3267 C CA . ALA A 1 415 ? -0.708 13.035 21.227 1.00 25.09 415 ALA A CA 1
ATOM 3268 C C . ALA A 1 415 ? 0.734 12.523 21.258 1.00 25.09 415 ALA A C 1
ATOM 3270 O O . ALA A 1 415 ? 1.673 13.327 21.252 1.00 25.09 415 ALA A O 1
ATOM 3271 N N . VAL A 1 416 ? 0.937 11.205 21.306 1.00 25.94 416 VAL A N 1
ATOM 3272 C CA . VAL A 1 416 ? 2.248 10.638 20.974 1.00 25.94 416 VAL A CA 1
ATOM 3273 C C . VAL A 1 416 ? 2.375 10.776 19.460 1.00 25.94 416 VAL A C 1
ATOM 3275 O O . VAL A 1 416 ? 2.087 9.839 18.726 1.00 25.94 416 VAL A O 1
ATOM 3278 N N . LYS A 1 417 ? 2.752 11.973 18.979 1.00 32.75 417 LYS A N 1
ATOM 3279 C CA . LYS A 1 417 ? 3.312 12.110 17.630 1.00 32.75 417 LYS A CA 1
ATOM 3280 C C . LYS A 1 417 ? 4.419 11.077 17.559 1.00 32.75 417 LYS A C 1
ATOM 3282 O O . LYS A 1 417 ? 5.354 11.165 18.363 1.00 32.75 417 LYS A O 1
ATOM 3287 N N . SER A 1 418 ? 4.310 10.105 16.661 1.00 42.31 418 SER A N 1
ATOM 3288 C CA . SER A 1 418 ? 5.425 9.195 16.473 1.00 42.31 418 SER A CA 1
ATOM 3289 C C . SER A 1 418 ? 6.586 10.045 15.988 1.00 42.31 418 SER A C 1
ATOM 3291 O O . SER A 1 418 ? 6.581 10.584 14.885 1.00 42.31 418 SER A O 1
ATOM 3293 N N . GLN A 1 419 ? 7.595 10.217 16.840 1.00 44.41 419 GLN A N 1
ATOM 3294 C CA . GLN A 1 419 ? 8.807 10.935 16.462 1.00 44.41 419 GLN A CA 1
ATOM 3295 C C . GLN A 1 419 ? 9.682 10.084 15.532 1.00 44.41 419 GLN A C 1
ATOM 3297 O O . GLN A 1 419 ? 10.817 10.456 15.257 1.00 44.41 419 GLN A O 1
ATOM 3302 N N . GLN A 1 420 ? 9.176 8.936 15.077 1.00 60.34 420 GLN A N 1
ATOM 3303 C CA . GLN A 1 420 ? 9.848 8.040 14.160 1.00 60.34 420 GLN A CA 1
ATOM 3304 C C . GLN A 1 420 ? 8.928 7.714 12.992 1.00 60.34 420 GLN A C 1
ATOM 3306 O O . GLN A 1 420 ? 7.784 7.326 13.202 1.00 60.34 420 GLN A O 1
ATOM 3311 N N . MET A 1 421 ? 9.426 7.870 11.767 1.00 71.69 421 MET A N 1
ATOM 3312 C CA . MET A 1 421 ? 8.742 7.408 10.558 1.00 71.69 421 MET A CA 1
ATOM 3313 C C . MET A 1 421 ? 9.183 5.981 10.255 1.00 71.69 421 MET A C 1
ATOM 3315 O O . MET A 1 421 ? 10.384 5.702 10.258 1.00 71.69 421 MET A O 1
ATOM 3319 N N . VAL A 1 422 ? 8.226 5.103 9.974 1.00 81.56 422 VAL A N 1
ATOM 3320 C CA . VAL A 1 422 ? 8.473 3.716 9.590 1.00 81.56 422 VAL A CA 1
ATOM 3321 C C . VAL A 1 422 ? 8.287 3.568 8.088 1.00 81.56 422 VAL A C 1
ATOM 3323 O O . VAL A 1 422 ? 7.287 4.009 7.534 1.00 81.56 422 VAL A O 1
ATOM 3326 N N . THR A 1 423 ? 9.266 2.943 7.440 1.00 85.19 423 THR A N 1
ATOM 3327 C CA . THR A 1 423 ? 9.217 2.565 6.021 1.00 85.19 423 THR A CA 1
ATOM 3328 C C . THR A 1 423 ? 9.707 1.133 5.854 1.00 85.19 423 THR A C 1
ATOM 3330 O O . THR A 1 423 ? 10.513 0.646 6.654 1.00 85.19 423 THR A O 1
ATOM 3333 N N . TYR A 1 424 ? 9.224 0.461 4.812 1.00 88.00 424 TYR A N 1
ATOM 3334 C CA . TYR A 1 424 ? 9.629 -0.891 4.448 1.00 88.00 424 TYR A CA 1
ATOM 3335 C C . TYR A 1 424 ? 10.375 -0.857 3.126 1.00 88.00 424 TYR A C 1
ATOM 3337 O O . TYR A 1 424 ? 9.763 -0.693 2.079 1.00 88.00 424 TYR A O 1
ATOM 3345 N N . ASN A 1 425 ? 11.695 -1.007 3.157 1.00 88.19 425 ASN A N 1
ATOM 3346 C CA . ASN A 1 425 ? 12.493 -0.929 1.939 1.00 88.19 425 ASN A CA 1
ATOM 3347 C C . ASN A 1 425 ? 12.639 -2.317 1.323 1.00 88.19 425 ASN A C 1
ATOM 3349 O O . ASN A 1 425 ? 13.126 -3.235 1.984 1.00 88.19 425 ASN A O 1
ATOM 3353 N N . ILE A 1 426 ? 12.284 -2.455 0.055 1.00 86.75 426 ILE A N 1
ATOM 3354 C CA . ILE A 1 426 ? 12.420 -3.692 -0.714 1.00 86.75 426 ILE A CA 1
ATOM 3355 C C . ILE A 1 426 ? 13.336 -3.478 -1.912 1.00 86.75 426 ILE A C 1
ATOM 3357 O O . ILE A 1 426 ? 13.454 -2.374 -2.444 1.00 86.75 426 ILE A O 1
ATOM 3361 N N . GLN A 1 427 ? 13.971 -4.564 -2.341 1.00 86.31 427 GLN A N 1
ATOM 3362 C CA . GLN A 1 427 ? 14.828 -4.572 -3.518 1.00 86.31 427 GLN A CA 1
ATOM 3363 C C . GLN A 1 427 ? 14.042 -4.954 -4.763 1.00 86.31 427 GLN A C 1
ATOM 3365 O O . GLN A 1 427 ? 13.318 -5.951 -4.774 1.00 86.31 427 GLN A O 1
ATOM 3370 N N . LEU A 1 428 ? 14.242 -4.179 -5.822 1.00 87.94 428 LEU A N 1
ATOM 3371 C CA . LEU A 1 428 ? 13.807 -4.492 -7.177 1.00 87.94 428 LEU A CA 1
ATOM 3372 C C . LEU A 1 428 ? 14.908 -4.103 -8.163 1.00 87.94 428 LEU A C 1
ATOM 3374 O O . LEU A 1 428 ? 15.872 -3.437 -7.790 1.00 87.94 428 LEU A O 1
ATOM 3378 N N . ALA A 1 429 ? 14.776 -4.505 -9.421 1.00 90.12 429 ALA A N 1
ATOM 3379 C CA . ALA A 1 429 ? 15.678 -4.053 -10.473 1.00 90.12 429 ALA A CA 1
ATOM 3380 C C . ALA A 1 429 ? 14.909 -3.520 -11.683 1.00 90.12 429 ALA A C 1
ATOM 3382 O O . ALA A 1 429 ? 13.839 -4.033 -12.010 1.00 90.12 429 ALA A O 1
ATOM 3383 N N . ILE A 1 430 ? 15.456 -2.500 -12.348 1.00 92.56 430 ILE A N 1
ATOM 3384 C CA . ILE A 1 430 ? 14.859 -1.886 -13.543 1.00 92.56 430 ILE A CA 1
ATOM 3385 C C . ILE A 1 430 ? 15.881 -1.839 -14.676 1.00 92.56 430 ILE A C 1
ATOM 3387 O O . ILE A 1 430 ? 17.045 -1.513 -14.456 1.00 92.56 430 ILE A O 1
ATOM 3391 N N . GLY A 1 431 ? 15.438 -2.129 -15.894 1.00 92.88 431 GLY A N 1
ATOM 3392 C CA . GLY A 1 431 ? 16.222 -1.988 -17.115 1.00 92.88 431 GLY A CA 1
ATOM 3393 C C . GLY A 1 431 ? 16.908 -3.260 -17.603 1.00 92.88 431 GLY A C 1
ATOM 3394 O O . GLY A 1 431 ? 16.881 -4.305 -16.953 1.00 92.88 431 GLY A O 1
ATOM 3395 N N . SER A 1 432 ? 17.527 -3.148 -18.780 1.00 91.06 432 SER A N 1
ATOM 3396 C CA . SER A 1 432 ? 18.319 -4.210 -19.414 1.00 91.06 432 SER A CA 1
ATOM 3397 C C . SER A 1 432 ? 19.689 -3.670 -19.859 1.00 91.06 432 SER A C 1
ATOM 3399 O O . SER A 1 432 ? 19.754 -2.999 -20.894 1.00 91.06 432 SER A O 1
ATOM 3401 N N . PRO A 1 433 ? 20.794 -3.965 -19.144 1.00 91.62 433 PRO A N 1
ATOM 3402 C CA . PRO A 1 433 ? 20.880 -4.858 -17.984 1.00 91.62 433 PRO A CA 1
ATOM 3403 C C . PRO A 1 433 ? 20.152 -4.324 -16.731 1.00 91.62 433 PRO A C 1
ATOM 3405 O O . PRO A 1 433 ? 19.989 -3.107 -16.605 1.00 91.62 433 PRO A O 1
ATOM 3408 N N . PRO A 1 434 ? 19.746 -5.210 -15.795 1.00 89.88 434 PRO A N 1
ATOM 3409 C CA . PRO A 1 434 ? 19.047 -4.813 -14.571 1.00 89.88 434 PRO A CA 1
ATOM 3410 C C . PRO A 1 434 ? 19.871 -3.870 -13.687 1.00 89.88 434 PRO A C 1
ATOM 3412 O O . PRO A 1 434 ? 21.026 -4.154 -13.366 1.00 89.88 434 PRO A O 1
ATOM 3415 N N . GLN A 1 435 ? 19.257 -2.768 -13.255 1.00 91.25 435 GLN A N 1
ATOM 3416 C CA . GLN A 1 435 ? 19.815 -1.798 -12.312 1.00 91.25 435 GLN A CA 1
ATOM 3417 C C . GLN A 1 435 ? 19.103 -1.955 -10.959 1.00 91.25 435 GLN A C 1
ATOM 3419 O O . GLN A 1 435 ? 17.897 -1.711 -10.893 1.00 91.25 435 GLN A O 1
ATOM 3424 N N . PRO A 1 436 ? 19.797 -2.397 -9.896 1.00 88.31 436 PRO A N 1
ATOM 3425 C CA . PRO A 1 436 ? 19.183 -2.673 -8.601 1.00 88.31 436 PRO A CA 1
ATOM 3426 C C . PRO A 1 436 ? 18.868 -1.386 -7.830 1.00 88.31 436 PRO A C 1
ATOM 3428 O O . PRO A 1 436 ? 19.722 -0.506 -7.712 1.00 88.31 436 PRO A O 1
ATOM 3431 N N . LEU A 1 437 ? 17.668 -1.320 -7.258 1.00 87.75 437 LEU A N 1
ATOM 3432 C CA . LEU A 1 437 ? 17.126 -0.174 -6.529 1.00 87.75 437 LEU A CA 1
ATOM 3433 C C . LEU A 1 437 ? 16.520 -0.632 -5.192 1.00 87.75 437 LEU A C 1
ATOM 3435 O O . LEU A 1 437 ? 15.895 -1.692 -5.116 1.00 87.75 437 LEU A O 1
ATOM 3439 N N . ASP A 1 438 ? 16.692 0.177 -4.148 1.00 86.62 438 ASP A N 1
ATOM 3440 C CA . ASP A 1 438 ? 16.066 0.013 -2.833 1.00 86.62 438 ASP A CA 1
ATOM 3441 C C . ASP A 1 438 ? 14.892 1.003 -2.705 1.00 86.62 438 ASP A C 1
ATOM 3443 O O . ASP A 1 438 ? 15.102 2.199 -2.515 1.00 86.62 438 ASP A O 1
ATOM 3447 N N . VAL A 1 439 ? 13.646 0.532 -2.778 1.00 88.25 439 VAL A N 1
ATOM 3448 C CA . VAL A 1 439 ? 12.446 1.397 -2.807 1.00 88.25 439 VAL A CA 1
ATOM 3449 C C . VAL A 1 439 ? 11.533 1.172 -1.604 1.00 88.25 439 VAL A C 1
ATOM 3451 O O . VAL A 1 439 ? 11.537 0.093 -1.015 1.00 88.25 439 VAL A O 1
ATOM 3454 N N . ILE A 1 440 ? 10.720 2.170 -1.249 1.00 90.12 440 ILE A N 1
ATOM 3455 C CA . ILE A 1 440 ? 9.700 2.047 -0.193 1.00 90.12 440 ILE A CA 1
ATOM 3456 C C . ILE A 1 440 ? 8.534 1.197 -0.703 1.00 90.12 440 ILE A C 1
ATOM 3458 O O . ILE A 1 440 ? 7.967 1.509 -1.741 1.00 90.12 440 ILE A O 1
ATOM 3462 N N . PHE A 1 441 ? 8.149 0.157 0.025 1.00 92.38 441 PHE A N 1
ATOM 3463 C CA . PHE A 1 441 ? 6.940 -0.621 -0.217 1.00 92.38 441 PHE A CA 1
ATOM 3464 C C . PHE A 1 441 ? 5.722 0.050 0.420 1.00 92.38 441 PHE A C 1
ATOM 3466 O O . PHE A 1 441 ? 5.698 0.289 1.630 1.00 92.38 441 PHE A O 1
ATOM 3473 N N . ASP A 1 442 ? 4.708 0.317 -0.396 1.00 92.25 442 ASP A N 1
ATOM 3474 C CA . ASP A 1 442 ? 3.515 1.057 -0.001 1.00 92.25 442 ASP A CA 1
ATOM 3475 C C . ASP A 1 442 ? 2.259 0.396 -0.593 1.00 92.25 442 ASP A C 1
ATOM 3477 O O . ASP A 1 442 ? 2.125 0.287 -1.812 1.00 92.25 442 ASP A O 1
ATOM 3481 N N . THR A 1 443 ? 1.339 -0.066 0.256 1.00 93.44 443 THR A N 1
ATOM 3482 C CA . THR A 1 443 ? 0.062 -0.652 -0.182 1.00 93.44 443 THR A CA 1
ATOM 3483 C C . THR A 1 443 ? -1.036 0.387 -0.426 1.00 93.44 443 THR A C 1
ATOM 3485 O O . THR A 1 443 ? -1.997 0.056 -1.121 1.00 93.44 443 THR A O 1
ATOM 3488 N N . GLY A 1 444 ? -0.895 1.620 0.074 1.00 88.25 444 GLY A N 1
ATOM 3489 C CA . GLY A 1 444 ? -1.837 2.724 -0.136 1.00 88.25 444 GLY A CA 1
ATOM 3490 C C . GLY A 1 444 ? -1.678 3.433 -1.489 1.00 88.25 444 GLY A C 1
ATOM 3491 O O . GLY A 1 444 ? -2.621 4.038 -2.001 1.00 88.25 444 GLY A O 1
ATOM 3492 N N . SER A 1 445 ? -0.514 3.329 -2.140 1.00 87.69 445 SER A N 1
ATOM 3493 C CA . SER A 1 445 ? -0.298 3.831 -3.508 1.00 87.69 445 SER A CA 1
ATOM 3494 C C . SER A 1 445 ? -0.155 2.699 -4.522 1.00 87.69 445 SER A C 1
ATOM 3496 O O . SER A 1 445 ? 0.285 1.610 -4.191 1.00 87.69 445 SER A O 1
ATOM 3498 N N . PHE A 1 446 ? -0.525 2.918 -5.788 1.00 89.56 446 PHE A N 1
ATOM 3499 C CA . PHE A 1 446 ? -0.474 1.874 -6.830 1.00 89.56 446 PHE A CA 1
ATOM 3500 C C . PHE A 1 446 ? 0.722 1.994 -7.789 1.00 89.56 446 PHE A C 1
ATOM 3502 O O . PHE A 1 446 ? 1.025 1.060 -8.530 1.00 89.56 446 PHE A O 1
ATOM 3509 N N . MET A 1 447 ? 1.373 3.156 -7.851 1.00 87.06 447 MET A N 1
ATOM 3510 C CA . MET A 1 447 ? 2.371 3.461 -8.880 1.00 87.06 447 MET A CA 1
ATOM 3511 C C . MET A 1 447 ? 3.781 3.049 -8.438 1.00 87.06 447 MET A C 1
ATOM 3513 O O . MET A 1 447 ? 4.211 3.386 -7.341 1.00 87.06 447 MET A O 1
ATOM 3517 N N . LEU A 1 448 ? 4.536 2.400 -9.331 1.00 93.12 448 LEU A N 1
ATOM 3518 C CA . LEU A 1 448 ? 5.996 2.350 -9.225 1.00 93.12 448 LEU A CA 1
ATOM 3519 C C . LEU A 1 448 ? 6.564 3.690 -9.696 1.00 93.12 448 LEU A C 1
ATOM 3521 O O . LEU A 1 448 ? 6.331 4.085 -10.842 1.00 93.12 448 LEU A O 1
ATOM 3525 N N . ALA A 1 449 ? 7.319 4.370 -8.840 1.00 92.88 449 ALA A N 1
ATOM 3526 C CA . ALA A 1 449 ? 8.053 5.569 -9.214 1.00 92.88 449 ALA A CA 1
ATOM 3527 C C . ALA A 1 449 ? 9.461 5.550 -8.617 1.00 92.88 449 ALA A C 1
ATOM 3529 O O . ALA A 1 449 ? 9.626 5.285 -7.430 1.00 92.88 449 ALA A O 1
ATOM 3530 N N . VAL A 1 450 ? 10.475 5.828 -9.433 1.00 93.31 450 VAL A N 1
ATOM 3531 C CA . VAL A 1 450 ? 11.889 5.765 -9.035 1.00 93.31 450 VAL A CA 1
ATOM 3532 C C . VAL A 1 450 ? 12.607 7.052 -9.374 1.00 93.31 450 VAL A C 1
ATOM 3534 O O . VAL A 1 450 ? 12.270 7.708 -10.358 1.00 93.31 450 VAL A O 1
ATOM 3537 N N . PHE A 1 451 ? 13.605 7.422 -8.577 1.00 92.25 451 PHE A N 1
ATOM 3538 C CA . PHE A 1 451 ? 14.478 8.526 -8.942 1.00 92.25 451 PHE A CA 1
ATOM 3539 C C . PHE A 1 451 ? 15.305 8.149 -10.158 1.00 92.25 451 PHE A C 1
ATOM 3541 O O . PHE A 1 451 ? 15.937 7.091 -10.191 1.00 92.25 451 PHE A O 1
ATOM 3548 N N . ALA A 1 452 ? 15.311 9.030 -11.150 1.00 92.69 452 ALA A N 1
ATOM 3549 C CA . ALA A 1 452 ? 15.942 8.758 -12.425 1.00 92.69 452 ALA A CA 1
ATOM 3550 C C . ALA A 1 452 ? 16.713 9.971 -12.938 1.00 92.69 452 ALA A C 1
ATOM 3552 O O . ALA A 1 452 ? 16.347 11.120 -12.692 1.00 92.69 452 ALA A O 1
ATOM 3553 N N . GLU A 1 453 ? 17.767 9.697 -13.702 1.00 92.06 453 GLU A N 1
ATOM 3554 C CA . GLU A 1 453 ? 18.373 10.706 -14.567 1.00 92.06 453 GLU A CA 1
ATOM 3555 C C . GLU A 1 453 ? 17.369 11.150 -15.656 1.00 92.06 453 GLU A C 1
ATOM 3557 O O . GLU A 1 453 ? 16.411 10.422 -15.954 1.00 92.06 453 GLU A O 1
ATOM 3562 N N . PRO A 1 454 ? 17.570 12.324 -16.283 1.00 90.62 454 PRO A N 1
ATOM 3563 C CA . PRO A 1 454 ? 16.778 12.738 -17.437 1.00 90.62 454 PRO A CA 1
ATOM 3564 C C . PRO A 1 454 ? 16.788 11.677 -18.552 1.00 90.62 454 PRO A C 1
ATOM 3566 O O . PRO A 1 454 ? 17.737 10.888 -18.658 1.00 90.62 454 PRO A O 1
ATOM 3569 N N . PRO A 1 455 ? 15.762 11.649 -19.420 1.00 92.25 455 PRO A N 1
ATOM 3570 C CA . PRO A 1 455 ? 15.738 10.710 -20.532 1.00 92.25 455 PRO A CA 1
ATOM 3571 C C . PRO A 1 455 ? 16.934 10.942 -21.476 1.00 92.25 455 PRO A C 1
ATOM 3573 O O . PRO A 1 455 ? 17.429 12.069 -21.570 1.00 92.25 455 PRO A O 1
ATOM 3576 N N . PRO A 1 456 ? 17.393 9.909 -22.213 1.00 92.81 456 PRO A N 1
ATOM 3577 C CA . PRO A 1 456 ? 18.544 10.033 -23.101 1.00 92.81 456 PRO A CA 1
ATOM 3578 C C . PRO A 1 456 ? 18.333 11.134 -24.144 1.00 92.81 456 PRO A C 1
ATOM 3580 O O . PRO A 1 456 ? 17.237 11.282 -24.696 1.00 92.81 456 PRO A O 1
ATOM 3583 N N . GLU A 1 457 ? 19.387 11.896 -24.432 1.00 90.00 457 GLU A N 1
ATOM 3584 C CA . GLU A 1 457 ? 19.315 13.022 -25.363 1.00 90.00 457 GLU A CA 1
ATOM 3585 C C . GLU A 1 457 ? 18.795 12.575 -26.741 1.00 90.00 457 GLU A C 1
ATOM 3587 O O . GLU A 1 457 ? 19.207 11.555 -27.293 1.00 90.00 457 GLU A O 1
ATOM 3592 N N . GLY A 1 458 ? 17.840 13.330 -27.291 1.00 88.25 458 GLY A N 1
ATOM 3593 C CA . GLY A 1 458 ? 17.218 13.029 -28.582 1.00 88.25 458 GLY A CA 1
ATOM 3594 C C . GLY A 1 458 ? 16.144 11.932 -28.557 1.00 88.25 458 GLY A C 1
ATOM 3595 O O . GLY A 1 458 ? 15.473 11.736 -29.576 1.00 88.25 458 GLY A O 1
ATOM 3596 N N . MET A 1 459 ? 15.916 11.253 -27.425 1.00 90.88 459 MET A N 1
ATOM 3597 C CA . MET A 1 459 ? 14.826 10.285 -27.302 1.00 90.88 459 MET A CA 1
ATOM 3598 C C . MET A 1 459 ? 13.469 10.997 -27.389 1.00 90.88 459 MET A C 1
ATOM 3600 O O . MET A 1 459 ? 13.178 11.937 -26.650 1.00 90.88 459 MET A O 1
ATOM 3604 N N . LYS A 1 460 ? 12.615 10.547 -28.312 1.00 89.88 460 LYS A N 1
ATOM 3605 C CA . LYS A 1 460 ? 11.274 11.112 -28.504 1.00 89.88 460 LYS A CA 1
ATOM 3606 C C . LYS A 1 460 ? 10.257 10.346 -27.661 1.00 89.88 460 LYS A C 1
ATOM 3608 O O . LYS A 1 460 ? 10.296 9.117 -27.678 1.00 89.88 460 LYS A O 1
ATOM 3613 N N . PRO A 1 461 ? 9.317 11.034 -26.987 1.00 88.25 461 PRO A N 1
ATOM 3614 C CA . PRO A 1 461 ? 8.222 10.362 -26.309 1.00 88.25 461 PRO A CA 1
ATOM 3615 C C . PRO A 1 461 ? 7.449 9.475 -27.283 1.00 88.25 461 PRO A C 1
ATOM 3617 O O . PRO A 1 461 ? 7.079 9.919 -28.377 1.00 88.25 461 PRO A O 1
ATOM 3620 N N . LEU A 1 462 ? 7.176 8.237 -26.876 1.00 82.69 462 LEU A N 1
ATOM 3621 C CA . LEU A 1 462 ? 6.241 7.351 -27.551 1.00 82.69 462 LEU A CA 1
ATOM 3622 C C . LEU A 1 462 ? 4.851 7.957 -27.389 1.00 82.69 462 LEU A C 1
ATOM 3624 O O . LEU A 1 462 ? 4.139 7.676 -26.430 1.00 82.69 462 LEU A O 1
ATOM 3628 N N . GLY A 1 463 ? 4.499 8.852 -28.313 1.00 60.41 463 GLY A N 1
ATOM 3629 C CA . GLY A 1 463 ? 3.240 9.574 -28.324 1.00 60.41 463 GLY A CA 1
ATOM 3630 C C . GLY A 1 463 ? 2.069 8.605 -28.350 1.00 60.41 463 GLY A C 1
ATOM 3631 O O . GLY A 1 463 ? 1.570 8.238 -29.413 1.00 60.41 463 GLY A O 1
ATOM 3632 N N . LEU A 1 464 ? 1.584 8.218 -27.174 1.00 57.00 464 LEU A N 1
ATOM 3633 C CA . LEU A 1 464 ? 0.263 7.637 -27.029 1.00 57.00 464 LEU A CA 1
ATOM 3634 C C . LEU A 1 464 ? -0.697 8.794 -27.182 1.00 57.00 464 LEU A C 1
ATOM 3636 O O . LEU A 1 464 ? -1.109 9.417 -26.208 1.00 57.00 464 LEU A O 1
ATOM 3640 N N . GLY A 1 465 ? -0.954 9.135 -28.443 1.00 47.53 465 GLY A N 1
ATOM 3641 C CA . GLY A 1 465 ? -1.863 10.201 -28.792 1.00 47.53 465 GLY A CA 1
ATOM 3642 C C . GLY A 1 465 ? -3.159 10.013 -28.020 1.00 47.53 465 GLY A C 1
ATOM 3643 O O . GLY A 1 465 ? -3.793 8.955 -28.090 1.00 47.53 465 GLY A O 1
ATOM 3644 N N . ASP A 1 466 ? -3.577 11.056 -27.315 1.00 45.47 466 ASP A N 1
ATOM 3645 C CA . ASP A 1 466 ? -4.992 11.258 -27.085 1.00 45.47 466 ASP A CA 1
ATOM 3646 C C . ASP A 1 466 ? -5.628 11.348 -28.470 1.00 45.47 466 ASP A C 1
ATOM 3648 O O . ASP A 1 466 ? -5.644 12.393 -29.112 1.00 45.47 466 ASP A O 1
ATOM 3652 N N . LYS A 1 467 ? -6.149 10.224 -28.969 1.00 44.16 467 LYS A N 1
ATOM 3653 C CA . LYS A 1 467 ? -7.015 10.190 -30.151 1.00 44.16 467 LYS A CA 1
ATOM 3654 C C . LYS A 1 467 ? -8.387 10.809 -29.836 1.00 44.16 467 LYS A C 1
ATOM 3656 O O . LYS A 1 467 ? -9.404 10.339 -30.326 1.00 44.16 467 LYS A O 1
ATOM 3661 N N . SER A 1 468 ? -8.431 11.872 -29.037 1.00 41.34 468 SER A N 1
ATOM 3662 C CA . SER A 1 468 ? -9.549 12.805 -29.022 1.00 41.34 468 SER A CA 1
ATOM 3663 C C . SER A 1 468 ? -9.111 13.994 -29.874 1.00 41.34 468 SER A C 1
ATOM 3665 O O . SER A 1 468 ? -8.045 14.552 -29.640 1.00 41.34 468 SER A O 1
ATOM 3667 N N . LYS A 1 469 ? -9.915 14.368 -30.875 1.00 39.66 469 LYS A N 1
ATOM 3668 C CA . LYS A 1 469 ? -9.651 15.419 -31.884 1.00 39.66 469 LYS A CA 1
ATOM 3669 C C . LYS A 1 469 ? -8.893 14.967 -33.143 1.00 39.66 469 LYS A C 1
ATOM 3671 O O . LYS A 1 469 ? -7.910 15.574 -33.554 1.00 39.66 469 LYS A O 1
ATOM 3676 N N . LYS A 1 470 ? -9.449 14.001 -33.877 1.00 35.41 470 LYS A N 1
ATOM 3677 C CA . LYS A 1 470 ? -9.520 14.174 -35.338 1.00 35.41 470 LYS A CA 1
ATOM 3678 C C . LYS A 1 470 ? -10.971 14.449 -35.703 1.00 35.41 470 LYS A C 1
ATOM 3680 O O . LYS A 1 470 ? -11.842 13.612 -35.509 1.00 35.41 470 LYS A O 1
ATOM 3685 N N . SER A 1 471 ? -11.199 15.689 -36.123 1.00 34.53 471 SER A N 1
ATOM 3686 C CA . SER A 1 471 ? -12.482 16.237 -36.532 1.00 34.53 471 SER A CA 1
ATOM 3687 C C . SER A 1 471 ? -13.113 15.393 -37.627 1.00 34.53 471 SER A C 1
ATOM 3689 O O . SER A 1 471 ? -12.435 15.030 -38.591 1.00 34.53 471 SER A O 1
ATOM 3691 N N . HIS A 1 472 ? -14.426 15.206 -37.524 1.00 36.28 472 HIS A N 1
ATOM 3692 C CA . HIS A 1 472 ? -15.279 14.952 -38.673 1.00 36.28 472 HIS A CA 1
ATOM 3693 C C . HIS A 1 472 ? -14.969 15.988 -39.763 1.00 36.28 472 HIS A C 1
ATOM 3695 O O . HIS A 1 472 ? -15.326 17.158 -39.645 1.00 36.28 472 HIS A O 1
ATOM 3701 N N . LYS A 1 473 ? -14.311 15.557 -40.837 1.00 34.28 473 LYS A N 1
ATOM 3702 C CA . LYS A 1 473 ? -14.536 16.137 -42.156 1.00 34.28 473 LYS A CA 1
ATOM 3703 C C . LYS A 1 473 ? -15.261 15.078 -42.966 1.00 34.28 473 LYS A C 1
ATOM 3705 O O . LYS A 1 473 ? -14.661 14.104 -43.408 1.00 34.28 473 LYS A O 1
ATOM 3710 N N . LEU A 1 474 ? -16.574 15.279 -43.070 1.00 37.78 474 LEU A N 1
ATOM 3711 C CA . LEU A 1 474 ? -17.426 14.659 -44.073 1.00 37.78 474 LEU A CA 1
ATOM 3712 C C . LEU A 1 474 ? -16.751 14.769 -45.445 1.00 37.78 474 LEU A C 1
ATOM 3714 O O . LEU A 1 474 ? -16.417 15.868 -45.885 1.00 37.78 474 LEU A O 1
ATOM 3718 N N . ALA A 1 475 ? -16.646 13.643 -46.139 1.00 33.59 475 ALA A N 1
ATOM 3719 C CA . ALA A 1 475 ? -16.623 13.613 -47.589 1.00 33.59 475 ALA A CA 1
ATOM 3720 C C . ALA A 1 475 ? -17.675 12.591 -48.033 1.00 33.59 475 ALA A C 1
ATOM 3722 O O . ALA A 1 475 ? -17.539 11.391 -47.810 1.00 33.59 475 ALA A O 1
ATOM 3723 N N . ASN A 1 476 ? -18.760 13.117 -48.598 1.00 34.00 476 ASN A N 1
ATOM 3724 C CA . ASN A 1 476 ? -19.815 12.383 -49.287 1.00 34.00 476 ASN A CA 1
ATOM 3725 C C . ASN A 1 476 ? -19.238 11.519 -50.417 1.00 34.00 476 ASN A C 1
ATOM 3727 O O . ASN A 1 476 ? -18.508 12.087 -51.231 1.00 34.00 476 ASN A O 1
ATOM 3731 N N . LYS A 1 477 ? -19.660 10.243 -50.536 1.00 32.59 477 LYS A N 1
ATOM 3732 C CA . LYS A 1 477 ? -20.218 9.586 -51.757 1.00 32.59 477 LYS A CA 1
ATOM 3733 C C . LYS A 1 477 ? -20.345 8.040 -51.623 1.00 32.59 477 LYS A C 1
ATOM 3735 O O . LYS A 1 477 ? -19.843 7.511 -50.639 1.00 32.59 477 LYS A O 1
ATOM 3740 N N . PRO A 1 478 ? -21.123 7.341 -52.491 1.00 31.86 478 PRO A N 1
ATOM 3741 C CA . PRO A 1 478 ? -22.260 6.517 -52.055 1.00 31.86 478 PRO A CA 1
ATOM 3742 C C . PRO A 1 478 ? -22.143 4.993 -52.301 1.00 31.86 478 PRO A C 1
ATOM 3744 O O . PRO A 1 478 ? -21.267 4.540 -53.025 1.00 31.86 478 PRO A O 1
ATOM 3747 N N . HIS A 1 479 ? -23.095 4.264 -51.692 1.00 29.16 479 HIS A N 1
ATOM 3748 C CA . HIS A 1 479 ? -23.677 2.934 -51.990 1.00 29.16 479 HIS A CA 1
ATOM 3749 C C . HIS A 1 479 ? -22.915 1.904 -52.850 1.00 29.16 479 HIS A C 1
ATOM 3751 O O . HIS A 1 479 ? -22.728 2.132 -54.039 1.00 29.16 479 HIS A O 1
ATOM 3757 N N . HIS A 1 480 ? -22.709 0.685 -52.312 1.00 29.97 480 HIS A N 1
ATOM 3758 C CA . HIS A 1 480 ? -23.523 -0.530 -52.595 1.00 29.97 480 HIS A CA 1
ATOM 3759 C C . HIS A 1 480 ? -23.070 -1.757 -51.737 1.00 29.97 480 HIS A C 1
ATOM 3761 O O . HIS A 1 480 ? -22.123 -1.589 -50.972 1.00 29.97 480 HIS A O 1
ATOM 3767 N N . PRO A 1 481 ? -23.781 -2.918 -51.715 1.00 33.34 481 PRO A N 1
ATOM 3768 C CA . PRO A 1 481 ? -24.134 -3.635 -50.478 1.00 33.34 481 PRO A CA 1
ATOM 3769 C C . PRO A 1 481 ? -23.552 -5.069 -50.373 1.00 33.34 481 PRO A C 1
ATOM 3771 O O . PRO A 1 481 ? -22.793 -5.489 -51.240 1.00 33.34 481 PRO A O 1
ATOM 3774 N N . TYR A 1 482 ? -24.017 -5.811 -49.350 1.00 25.47 482 TYR A N 1
ATOM 3775 C CA . TYR A 1 482 ? -23.798 -7.236 -49.002 1.00 25.47 482 TYR A CA 1
ATOM 3776 C C . TYR A 1 482 ? -22.581 -7.534 -48.100 1.00 25.47 482 TYR A C 1
ATOM 3778 O O . TYR A 1 482 ? -21.529 -6.940 -48.272 1.00 25.47 482 TYR A O 1
ATOM 3786 N N . HIS A 1 483 ? -22.624 -8.421 -47.094 1.00 27.62 483 HIS A N 1
ATOM 3787 C CA . HIS A 1 483 ? -23.578 -9.475 -46.716 1.00 27.62 483 HIS A CA 1
ATOM 3788 C C . HIS A 1 483 ? -23.597 -9.627 -45.176 1.00 27.62 483 HIS A C 1
ATOM 3790 O O . HIS A 1 483 ? -22.543 -9.678 -44.546 1.00 27.62 483 HIS A O 1
ATOM 3796 N N . HIS A 1 484 ? -24.792 -9.736 -44.590 1.00 26.20 484 HIS A N 1
ATOM 3797 C CA . HIS A 1 484 ? -25.015 -10.283 -43.248 1.00 26.20 484 HIS A CA 1
ATOM 3798 C C . HIS A 1 484 ? -24.767 -11.799 -43.264 1.00 26.20 484 HIS A C 1
ATOM 3800 O O . HIS A 1 484 ? -25.255 -12.479 -44.169 1.00 26.20 484 HIS A O 1
ATOM 3806 N N . VAL A 1 485 ? -24.117 -12.322 -42.222 1.00 26.38 485 VAL A N 1
ATOM 3807 C CA . VAL A 1 485 ? -24.462 -13.632 -41.656 1.00 26.38 485 VAL A CA 1
ATOM 3808 C C . VAL A 1 485 ? -24.766 -13.401 -40.183 1.00 26.38 485 VAL A C 1
ATOM 3810 O O . VAL A 1 485 ? -23.907 -13.010 -39.396 1.00 26.38 485 VAL A O 1
ATOM 3813 N N . VAL A 1 486 ? -26.050 -13.551 -39.891 1.00 25.69 486 VAL A N 1
ATOM 3814 C CA . VAL A 1 486 ? -26.653 -13.696 -38.574 1.00 25.69 486 VAL A CA 1
ATOM 3815 C C . VAL A 1 486 ? -26.539 -15.173 -38.215 1.00 25.69 486 VAL A C 1
ATOM 3817 O O . VAL A 1 486 ? -26.864 -16.015 -39.050 1.00 25.69 486 VAL A O 1
ATOM 3820 N N . GLU A 1 487 ? -26.134 -15.483 -36.990 1.00 26.52 487 GLU A N 1
ATOM 3821 C CA . GLU A 1 487 ? -26.604 -16.698 -36.332 1.00 26.52 487 GLU A CA 1
ATOM 3822 C C . GLU A 1 487 ? -27.261 -16.258 -35.022 1.00 26.52 487 GLU A C 1
ATOM 3824 O O . GLU A 1 487 ? -26.618 -15.758 -34.099 1.00 26.52 487 GLU A O 1
ATOM 3829 N N . GLU A 1 488 ? -28.589 -16.306 -35.058 1.00 26.02 488 GLU A N 1
ATOM 3830 C CA . GLU A 1 488 ? -29.534 -16.029 -33.984 1.00 26.02 488 GLU A CA 1
ATOM 3831 C C . GLU A 1 488 ? -29.888 -17.334 -33.269 1.00 26.02 488 GLU A C 1
ATOM 3833 O O . GLU A 1 488 ? -29.964 -18.394 -33.891 1.00 26.02 488 GLU A O 1
ATOM 3838 N N . GLY A 1 489 ? -30.232 -17.198 -31.989 1.00 25.06 489 GLY A N 1
ATOM 3839 C CA . GLY A 1 489 ? -31.175 -18.081 -31.310 1.00 25.06 489 GLY A CA 1
ATOM 3840 C C . GLY A 1 489 ? -30.735 -18.456 -29.897 1.00 25.06 489 GLY A C 1
ATOM 3841 O O . GLY A 1 489 ? -29.725 -19.131 -29.748 1.00 25.06 489 GLY A O 1
ATOM 3842 N N . GLU A 1 490 ? -31.430 -18.184 -28.793 1.00 28.08 490 GLU A N 1
ATOM 3843 C CA . GLU A 1 490 ? -32.601 -17.379 -28.367 1.00 28.08 490 GLU A CA 1
ATOM 3844 C C . GLU A 1 490 ? -32.768 -17.747 -26.844 1.00 28.08 490 GLU A C 1
ATOM 3846 O O . GLU A 1 490 ? -31.976 -18.546 -26.329 1.00 28.08 490 GLU A O 1
ATOM 3851 N N . PRO A 1 491 ? -33.685 -17.164 -26.047 1.00 31.92 491 PRO A N 1
ATOM 3852 C CA . PRO A 1 491 ? -33.385 -16.624 -24.726 1.00 31.92 491 PRO A CA 1
ATOM 3853 C C . PRO A 1 491 ? -34.124 -17.332 -23.578 1.00 31.92 491 PRO A C 1
ATOM 3855 O O . PRO A 1 491 ? -35.038 -18.129 -23.781 1.00 31.92 491 PRO A O 1
ATOM 3858 N N . VAL A 1 492 ? -33.790 -16.953 -22.339 1.00 26.70 492 VAL A N 1
ATOM 3859 C CA . VAL A 1 492 ? -34.724 -17.049 -21.209 1.00 26.70 492 VAL A CA 1
ATOM 3860 C C . VAL A 1 492 ? -34.748 -15.716 -20.470 1.00 26.70 492 VAL A C 1
ATOM 3862 O O . VAL A 1 492 ? -33.754 -15.257 -19.909 1.00 26.70 492 VAL A O 1
ATOM 3865 N N . GLU A 1 493 ? -35.923 -15.105 -20.514 1.00 24.62 493 GLU A N 1
ATOM 3866 C CA . GLU A 1 493 ? -36.336 -13.886 -19.839 1.00 24.62 493 GLU A CA 1
ATOM 3867 C C . GLU A 1 493 ? -36.912 -14.242 -18.458 1.00 24.62 493 GLU A C 1
ATOM 3869 O O . GLU A 1 493 ? -37.783 -15.105 -18.360 1.00 24.62 493 GLU A O 1
ATOM 3874 N N . LEU A 1 494 ? -36.474 -13.565 -17.391 1.00 25.30 494 LEU A N 1
ATOM 3875 C CA . LEU A 1 494 ? -37.368 -13.181 -16.295 1.00 25.30 494 LEU A CA 1
ATOM 3876 C C . LEU A 1 494 ? -36.766 -12.057 -15.449 1.00 25.30 494 LEU A C 1
ATOM 3878 O O . LEU A 1 494 ? -35.609 -12.066 -15.035 1.00 25.30 494 LEU A O 1
ATOM 3882 N N . ALA A 1 495 ? -37.611 -11.052 -15.267 1.00 25.33 495 ALA A N 1
ATOM 3883 C CA . ALA A 1 495 ? -37.320 -9.702 -14.840 1.00 25.33 495 ALA A CA 1
ATOM 3884 C C . ALA A 1 495 ? -37.184 -9.531 -13.319 1.00 25.33 495 ALA A C 1
ATOM 3886 O O . ALA A 1 495 ? -37.934 -10.122 -12.548 1.00 25.33 495 ALA A O 1
ATOM 3887 N N . ALA A 1 496 ? -36.366 -8.560 -12.909 1.00 26.06 496 ALA A N 1
ATOM 3888 C CA . ALA A 1 496 ? -36.675 -7.706 -11.765 1.00 26.06 496 ALA A CA 1
ATOM 3889 C C . ALA A 1 496 ? -36.096 -6.299 -11.991 1.00 26.06 496 ALA A C 1
ATOM 3891 O O . ALA A 1 496 ? -34.893 -6.098 -12.138 1.00 26.06 496 ALA A O 1
ATOM 3892 N N . ARG A 1 497 ? -37.009 -5.327 -12.062 1.00 25.62 497 ARG A N 1
ATOM 3893 C CA . ARG A 1 497 ? -36.786 -3.888 -12.236 1.00 25.62 497 ARG A CA 1
ATOM 3894 C C . ARG A 1 497 ? -35.956 -3.289 -11.094 1.00 25.62 497 ARG A C 1
ATOM 3896 O O . ARG A 1 497 ? -36.370 -3.350 -9.942 1.00 25.62 497 ARG A O 1
ATOM 3903 N N . GLY A 1 498 ? -34.913 -2.550 -11.455 1.00 24.27 498 GLY A N 1
ATOM 3904 C CA . GLY A 1 498 ? -34.331 -1.468 -10.661 1.00 24.27 498 GLY A CA 1
ATOM 3905 C C . GLY A 1 498 ? -33.847 -0.387 -11.622 1.00 24.27 498 GLY A C 1
ATOM 3906 O O . GLY A 1 498 ? -32.906 -0.610 -12.375 1.00 24.27 498 GLY A O 1
ATOM 3907 N N . GLN A 1 499 ? -34.556 0.739 -11.680 1.00 25.20 499 GLN A N 1
ATOM 3908 C CA . GLN A 1 499 ? -34.291 1.839 -12.609 1.00 25.20 499 GLN A CA 1
ATOM 3909 C C . GLN A 1 499 ? -32.899 2.440 -12.365 1.00 25.20 499 GLN A C 1
ATOM 3911 O O . GLN A 1 499 ? -32.654 3.042 -11.323 1.00 25.20 499 GLN A O 1
ATOM 3916 N N . THR A 1 500 ? -32.005 2.322 -13.345 1.00 25.64 500 THR A N 1
ATOM 3917 C CA . THR A 1 500 ? -30.756 3.082 -13.408 1.00 25.64 500 THR A CA 1
ATOM 3918 C C . THR A 1 500 ? -30.957 4.297 -14.309 1.00 25.64 500 THR A C 1
ATOM 3920 O O . THR A 1 500 ? -31.278 4.192 -15.493 1.00 25.64 500 THR A O 1
ATOM 3923 N N . PHE A 1 501 ? -30.798 5.485 -13.728 1.00 22.98 501 PHE A N 1
ATOM 3924 C CA . PHE A 1 501 ? -30.766 6.746 -14.460 1.00 22.98 501 PHE A CA 1
ATOM 3925 C C . PHE A 1 501 ? -29.395 6.857 -15.147 1.00 22.98 501 PHE A C 1
ATOM 3927 O O . PHE A 1 501 ? -28.385 7.152 -14.512 1.00 22.98 501 PHE A O 1
ATOM 3934 N N . SER A 1 502 ? -29.348 6.565 -16.445 1.00 24.02 502 SER A N 1
ATOM 3935 C CA . SER A 1 502 ? -28.186 6.809 -17.303 1.00 24.02 502 SER A CA 1
ATOM 3936 C C . SER A 1 502 ? -28.219 8.265 -17.770 1.00 24.02 502 SER A C 1
ATOM 3938 O O . SER A 1 502 ? -29.038 8.632 -18.613 1.00 24.02 502 SER A O 1
ATOM 3940 N N . MET A 1 503 ? -27.353 9.115 -17.209 1.00 24.12 503 MET A N 1
ATOM 3941 C CA . MET A 1 503 ? -27.133 10.468 -17.725 1.00 24.12 503 MET A CA 1
ATOM 3942 C C . MET A 1 503 ? -25.950 10.457 -18.699 1.00 24.12 503 MET A C 1
ATOM 3944 O O . MET A 1 503 ? -24.784 10.415 -18.312 1.00 24.12 503 MET A O 1
ATOM 3948 N N . SER A 1 504 ? -26.284 10.500 -19.988 1.00 24.56 504 SER A N 1
ATOM 3949 C CA . SER A 1 504 ? -25.364 10.772 -21.090 1.00 24.56 504 SER A CA 1
ATOM 3950 C C . SER A 1 504 ? -24.859 12.218 -21.000 1.00 24.56 504 SER A C 1
ATOM 3952 O O . SER A 1 504 ? -25.638 13.168 -21.094 1.00 24.56 504 SER A O 1
ATOM 3954 N N . TYR A 1 505 ? -23.551 12.405 -20.807 1.00 30.34 505 TYR A N 1
ATOM 3955 C CA . TYR A 1 505 ? -22.913 13.722 -20.850 1.00 30.34 505 TYR A CA 1
ATOM 3956 C C . TYR A 1 505 ? -22.731 14.169 -22.302 1.00 30.34 505 TYR A C 1
ATOM 3958 O O . TYR A 1 505 ? -21.752 13.827 -22.962 1.00 30.34 505 TYR A O 1
ATOM 3966 N N . GLY A 1 506 ? -23.676 14.974 -22.782 1.00 36.84 506 GLY A N 1
ATOM 3967 C CA . GLY A 1 506 ? -23.658 15.535 -24.128 1.00 36.84 506 GLY A CA 1
ATOM 3968 C C . GLY A 1 506 ? -24.255 16.936 -24.219 1.00 36.84 506 GLY A C 1
ATOM 3969 O O . GLY A 1 506 ? -25.026 17.172 -25.133 1.00 36.84 506 GLY A O 1
ATOM 3970 N N . SER A 1 507 ? -23.936 17.853 -23.293 1.00 39.38 507 SER A N 1
ATOM 3971 C CA . SER A 1 507 ? -24.209 19.304 -23.435 1.00 39.38 507 SER A CA 1
ATOM 3972 C C . SER A 1 507 ? -23.663 20.122 -22.248 1.00 39.38 507 SER A C 1
ATOM 3974 O O . SER A 1 507 ? -24.416 20.774 -21.528 1.00 39.38 507 SER A O 1
ATOM 3976 N N . SER A 1 508 ? -22.354 20.089 -21.984 1.00 42.75 508 SER A N 1
ATOM 3977 C CA . SER A 1 508 ? -21.760 20.822 -20.850 1.00 42.75 508 SER A CA 1
ATOM 3978 C C . SER A 1 508 ? -21.437 22.294 -21.143 1.00 42.75 508 SER A C 1
ATOM 3980 O O . SER A 1 508 ? -21.299 23.073 -20.211 1.00 42.75 508 SER A O 1
ATOM 3982 N N . SER A 1 509 ? -21.385 22.751 -22.393 1.00 45.34 509 SER A N 1
ATOM 3983 C CA . SER A 1 509 ? -20.981 24.136 -22.693 1.00 45.34 509 SER A CA 1
ATOM 3984 C C . SER A 1 509 ? -22.043 25.198 -22.368 1.00 45.34 509 SER A C 1
ATOM 3986 O O . SER A 1 509 ? -21.677 26.309 -21.995 1.00 45.34 509 SER A O 1
ATOM 3988 N N . LEU A 1 510 ? -23.341 24.881 -22.438 1.00 42.53 510 LEU A N 1
ATOM 3989 C CA . LEU A 1 510 ? -24.400 25.861 -22.147 1.00 42.53 510 LEU A CA 1
ATOM 3990 C C . LEU A 1 510 ? -24.654 26.018 -20.635 1.00 42.53 510 LEU A C 1
ATOM 3992 O O . LEU A 1 510 ? -24.893 27.126 -20.159 1.00 42.53 510 LEU A O 1
ATOM 3996 N N . LEU A 1 511 ? -24.537 24.928 -19.867 1.00 45.59 511 LEU A N 1
ATOM 3997 C CA . LEU A 1 511 ? -24.780 24.931 -18.420 1.00 45.59 511 LEU A CA 1
ATOM 3998 C C . LEU A 1 511 ? -23.701 25.721 -17.658 1.00 45.59 511 LEU A C 1
ATOM 4000 O O . LEU A 1 511 ? -24.017 26.444 -16.716 1.00 45.59 511 LEU A O 1
ATOM 4004 N N . PHE A 1 512 ? -22.442 25.661 -18.110 1.00 49.53 512 PHE A N 1
ATOM 4005 C CA . PHE A 1 512 ? -21.356 26.460 -17.530 1.00 49.53 512 PHE A CA 1
ATOM 4006 C C . PHE A 1 512 ? -21.545 27.966 -17.754 1.00 49.53 512 PHE A C 1
ATOM 4008 O O . PHE A 1 512 ? -21.253 28.749 -16.852 1.00 49.53 512 PHE A O 1
ATOM 4015 N N . VAL A 1 513 ? -22.078 28.382 -18.909 1.00 59.75 513 VAL A N 1
ATOM 4016 C CA . VAL A 1 513 ? -22.349 29.804 -19.186 1.00 59.75 513 VAL A CA 1
ATOM 4017 C C . VAL A 1 513 ? -23.498 30.315 -18.315 1.00 59.75 513 VAL A C 1
ATOM 4019 O O . VAL A 1 513 ? -23.384 31.392 -17.735 1.00 59.75 513 VAL A O 1
ATOM 4022 N N . VAL A 1 514 ? -24.565 29.528 -18.141 1.00 61.12 514 VAL A N 1
ATOM 4023 C CA . VAL A 1 514 ? -25.686 29.903 -17.262 1.00 61.12 514 VAL A CA 1
ATOM 4024 C C . VAL A 1 514 ? -25.238 29.979 -15.798 1.00 61.12 514 VAL A C 1
ATOM 4026 O O . VAL A 1 514 ? -25.515 30.977 -15.133 1.00 61.12 514 VAL A O 1
ATOM 4029 N N . CYS A 1 515 ? -24.460 29.006 -15.308 1.00 60.50 515 CYS A N 1
ATOM 4030 C CA . CYS A 1 515 ? -23.914 29.048 -13.948 1.00 60.50 515 CYS A CA 1
ATOM 4031 C C . CYS A 1 515 ? -22.965 30.237 -13.731 1.00 60.50 515 CYS A C 1
ATOM 4033 O O . CYS A 1 515 ? -23.059 30.904 -12.703 1.00 60.50 515 CYS A O 1
ATOM 4035 N N . ALA A 1 516 ? -22.099 30.560 -14.698 1.00 58.56 516 ALA A N 1
ATOM 4036 C CA . ALA A 1 516 ? -21.199 31.709 -14.594 1.00 58.56 516 ALA A CA 1
ATOM 4037 C C . ALA A 1 516 ? -21.963 33.045 -14.538 1.00 58.56 516 ALA A C 1
ATOM 4039 O O . ALA A 1 516 ? -21.623 33.917 -13.737 1.00 58.56 516 ALA A O 1
ATOM 4040 N N . VAL A 1 517 ? -23.037 33.191 -15.325 1.00 70.06 517 VAL A N 1
ATOM 4041 C CA . VAL A 1 517 ? -23.898 34.386 -15.303 1.00 70.06 517 VAL A CA 1
ATOM 4042 C C . VAL A 1 517 ? -24.678 34.488 -13.988 1.00 70.06 517 VAL A C 1
ATOM 4044 O O . VAL A 1 517 ? -24.775 35.579 -13.420 1.00 70.06 517 VAL A O 1
ATOM 4047 N N . CYS A 1 518 ? -25.180 33.375 -13.446 1.00 67.69 518 CYS A N 1
ATOM 4048 C CA . CYS A 1 518 ? -25.851 33.357 -12.143 1.00 67.69 518 CYS A CA 1
ATOM 4049 C C . CYS A 1 518 ? -24.896 33.728 -10.998 1.00 67.69 518 CYS A C 1
ATOM 4051 O O . CYS A 1 518 ? -25.242 34.567 -10.166 1.00 67.69 518 CYS A O 1
ATOM 4053 N N . VAL A 1 519 ? -23.676 33.180 -10.986 1.00 70.88 519 VAL A N 1
ATOM 4054 C CA . VAL A 1 519 ? -22.660 33.496 -9.968 1.00 70.88 519 VAL A CA 1
ATOM 4055 C C . VAL A 1 519 ? -22.224 34.960 -10.061 1.00 70.88 519 VAL A C 1
ATOM 4057 O O . VAL A 1 519 ? -22.188 35.643 -9.039 1.00 70.88 519 VAL A O 1
ATOM 4060 N N . ALA A 1 520 ? -21.987 35.487 -11.267 1.00 69.62 520 ALA A N 1
ATOM 4061 C CA . ALA A 1 520 ? -21.658 36.901 -11.460 1.00 69.62 520 ALA A CA 1
ATOM 4062 C C . ALA A 1 520 ? -22.796 37.833 -10.997 1.00 69.62 520 ALA A C 1
ATOM 4064 O O . ALA A 1 520 ? -22.545 38.866 -10.372 1.00 69.62 520 ALA A O 1
ATOM 4065 N N . SER A 1 521 ? -24.053 37.446 -11.236 1.00 68.75 521 SER A N 1
ATOM 4066 C CA . SER A 1 521 ? -25.233 38.206 -10.803 1.00 68.75 521 SER A CA 1
ATOM 4067 C C . SER A 1 521 ? -25.374 38.225 -9.278 1.00 68.75 521 SER A C 1
ATOM 4069 O O . SER A 1 521 ? -25.615 39.282 -8.695 1.00 68.75 521 SER A O 1
ATOM 4071 N N . ILE A 1 522 ? -25.153 37.085 -8.614 1.00 77.62 522 ILE A N 1
ATOM 4072 C CA . ILE A 1 522 ? -25.142 36.988 -7.146 1.00 77.62 522 ILE A CA 1
ATOM 4073 C C . ILE A 1 522 ? -24.005 37.839 -6.568 1.00 77.62 522 ILE A C 1
ATOM 4075 O O . ILE A 1 522 ? -24.223 38.594 -5.620 1.00 77.62 522 ILE A O 1
ATOM 4079 N N . PHE A 1 523 ? -22.817 37.793 -7.175 1.00 68.75 523 PHE A N 1
ATOM 4080 C CA . PHE A 1 523 ? -21.663 38.573 -6.726 1.00 68.75 523 PHE A CA 1
ATOM 4081 C C . PHE A 1 523 ? -21.905 40.088 -6.840 1.00 68.75 523 PHE A C 1
ATOM 4083 O O . PHE A 1 523 ? -21.601 40.839 -5.911 1.00 68.75 523 PHE A O 1
ATOM 4090 N N . LEU A 1 524 ? -22.539 40.546 -7.926 1.00 70.94 524 LEU A N 1
ATOM 4091 C CA . LEU A 1 524 ? -22.921 41.952 -8.107 1.00 70.94 524 LEU A CA 1
ATOM 4092 C C . LEU A 1 524 ? -23.996 42.409 -7.107 1.00 70.94 524 LEU A C 1
ATOM 4094 O O . LEU A 1 524 ? -23.938 43.538 -6.609 1.00 70.94 524 LEU A O 1
ATOM 4098 N N . VAL A 1 525 ? -24.958 41.545 -6.768 1.00 76.81 525 VAL A N 1
ATOM 4099 C CA . VAL A 1 525 ? -25.973 41.834 -5.739 1.00 76.81 525 VAL A CA 1
ATOM 4100 C C . VAL A 1 525 ? -25.334 41.926 -4.350 1.00 76.81 525 VAL A C 1
ATOM 4102 O O . VAL A 1 525 ? -25.637 42.858 -3.601 1.00 76.81 525 VAL A O 1
ATOM 4105 N N . LEU A 1 526 ? -24.403 41.027 -4.019 1.00 68.00 526 LEU A N 1
ATOM 4106 C CA . LEU A 1 526 ? -23.675 41.051 -2.747 1.00 68.00 526 LEU A CA 1
ATOM 4107 C C . LEU A 1 526 ? -22.760 42.278 -2.630 1.00 68.00 526 LEU A C 1
ATOM 4109 O O . LEU A 1 526 ? -22.764 42.938 -1.590 1.00 68.00 526 LEU A O 1
ATOM 4113 N N . GLN A 1 527 ? -22.064 42.670 -3.704 1.00 70.88 527 GLN A N 1
ATOM 4114 C CA . GLN A 1 527 ? -21.272 43.906 -3.721 1.00 70.88 527 GLN A CA 1
ATOM 4115 C C . GLN A 1 527 ? -22.137 45.160 -3.542 1.00 70.88 527 GLN A C 1
ATOM 4117 O O . GLN A 1 527 ? -21.761 46.064 -2.791 1.00 70.88 527 GLN A O 1
ATOM 4122 N N . ARG A 1 528 ? -23.322 45.222 -4.168 1.00 67.00 528 ARG A N 1
ATOM 4123 C CA . ARG A 1 528 ? -24.272 46.329 -3.946 1.00 67.00 528 ARG A CA 1
ATOM 4124 C C . ARG A 1 528 ? -24.791 46.366 -2.508 1.00 67.00 528 ARG A C 1
ATOM 4126 O O . ARG A 1 528 ? -24.959 47.452 -1.956 1.00 67.00 528 ARG A O 1
ATOM 4133 N N . ARG A 1 529 ? -25.011 45.204 -1.885 1.00 69.81 529 ARG A N 1
ATOM 4134 C CA . ARG A 1 529 ? -25.484 45.105 -0.496 1.00 69.81 529 ARG A CA 1
ATOM 4135 C C . ARG A 1 529 ? -24.403 45.515 0.511 1.00 69.81 529 ARG A C 1
ATOM 4137 O O . ARG A 1 529 ? -24.711 46.240 1.453 1.00 69.81 529 ARG A O 1
ATOM 4144 N N . ASN A 1 530 ? -23.142 45.155 0.265 1.00 59.47 530 ASN A N 1
ATOM 4145 C CA . ASN A 1 530 ? -22.015 45.591 1.096 1.00 59.47 530 ASN A CA 1
ATOM 4146 C C . ASN A 1 530 ? -21.703 47.085 0.940 1.00 59.47 530 ASN A C 1
ATOM 4148 O O . ASN A 1 530 ? -21.409 47.740 1.936 1.00 59.47 530 ASN A O 1
ATOM 4152 N N . ARG A 1 531 ? -21.860 47.668 -0.259 1.00 63.84 531 ARG A N 1
ATOM 4153 C CA . ARG A 1 531 ? -21.734 49.127 -0.431 1.00 63.84 531 ARG A CA 1
ATOM 4154 C C . ARG A 1 531 ? -22.810 49.920 0.315 1.00 63.84 531 ARG A C 1
ATOM 4156 O O . ARG A 1 531 ? -22.507 51.005 0.794 1.00 63.84 531 ARG A O 1
ATOM 4163 N N . ARG A 1 532 ? -24.033 49.389 0.453 1.00 57.72 532 ARG A N 1
ATOM 4164 C CA . ARG A 1 532 ? -25.078 50.030 1.277 1.00 57.72 532 ARG A CA 1
ATOM 4165 C C . ARG A 1 532 ? -24.737 50.005 2.765 1.00 57.72 532 ARG A C 1
ATOM 4167 O O . ARG A 1 532 ? -24.838 51.043 3.404 1.00 57.72 532 ARG A O 1
ATOM 4174 N N . LYS A 1 533 ? -24.237 48.876 3.283 1.00 57.38 533 LYS A N 1
ATOM 4175 C CA . LYS A 1 533 ? -23.789 48.789 4.683 1.00 57.38 533 LYS A CA 1
ATOM 4176 C C . LYS A 1 533 ? -22.644 49.754 4.994 1.00 57.38 533 LYS A C 1
ATOM 4178 O O . LYS A 1 533 ? -22.633 50.348 6.058 1.00 57.38 533 LYS A O 1
ATOM 4183 N N . TYR A 1 534 ? -21.718 49.956 4.055 1.00 49.75 534 TYR A N 1
ATOM 4184 C CA . TYR A 1 534 ? -20.599 50.880 4.262 1.00 49.75 534 TYR A CA 1
ATOM 4185 C C . TYR A 1 534 ? -21.030 52.356 4.319 1.00 49.75 534 TYR A C 1
ATOM 4187 O O . TYR A 1 534 ? -20.377 53.153 4.980 1.00 49.75 534 TYR A O 1
ATOM 4195 N N . PHE A 1 535 ? -22.133 52.725 3.658 1.00 46.69 535 PHE A N 1
ATOM 4196 C CA . PHE A 1 535 ? -22.679 54.085 3.731 1.00 46.69 535 PHE A CA 1
ATOM 4197 C C . PHE A 1 535 ? -23.500 54.334 5.004 1.00 46.69 535 PHE A C 1
ATOM 4199 O O . PHE A 1 535 ? -23.495 55.454 5.503 1.00 46.69 535 PHE A O 1
ATOM 4206 N N . GLU A 1 536 ? -24.145 53.308 5.568 1.00 48.81 536 GLU A N 1
ATOM 4207 C CA . GLU A 1 536 ? -24.885 53.430 6.835 1.00 48.81 536 GLU A CA 1
ATOM 4208 C C . GLU A 1 536 ? -23.951 53.574 8.050 1.00 48.81 536 GLU A C 1
ATOM 4210 O O . GLU A 1 536 ? -24.270 54.308 8.981 1.00 48.81 536 GLU A O 1
ATOM 4215 N N . THR A 1 537 ? -22.759 52.965 8.031 1.00 47.38 537 THR A N 1
ATOM 4216 C CA . THR A 1 537 ? -21.806 53.062 9.155 1.00 47.38 537 THR A CA 1
ATOM 4217 C C . THR A 1 537 ? -21.083 54.416 9.232 1.00 47.38 537 THR A C 1
ATOM 4219 O O . THR A 1 537 ? -20.600 54.792 10.296 1.00 47.38 537 THR A O 1
ATOM 4222 N N . VAL A 1 538 ? -21.018 55.182 8.137 1.00 47.84 538 VAL A N 1
ATOM 4223 C CA . VAL A 1 538 ? -20.279 56.464 8.085 1.00 47.84 538 VAL A CA 1
ATOM 4224 C C . VAL A 1 538 ? -21.123 57.659 8.567 1.00 47.84 538 VAL A C 1
ATOM 4226 O O . VAL A 1 538 ? -20.568 58.711 8.859 1.00 47.84 538 VAL A O 1
ATOM 4229 N N . GLN A 1 539 ? -22.441 57.510 8.744 1.00 43.25 539 GLN A N 1
ATOM 4230 C CA . GLN A 1 539 ? -23.320 58.581 9.252 1.00 43.25 539 GLN A CA 1
ATOM 4231 C C . GLN A 1 539 ? -23.635 58.507 10.761 1.00 43.25 539 GLN A C 1
ATOM 4233 O O . GLN A 1 539 ? -24.374 59.350 11.260 1.00 43.25 539 GLN A O 1
ATOM 4238 N N . GLY A 1 540 ? -23.095 57.529 11.499 1.00 44.16 540 GLY A N 1
ATOM 4239 C CA . GLY A 1 540 ? -23.521 57.245 12.878 1.00 44.16 540 GLY A CA 1
ATOM 4240 C C . GLY A 1 540 ? -22.680 57.823 14.024 1.00 44.16 540 GLY A C 1
ATOM 4241 O O . GLY A 1 540 ? -23.087 57.661 15.168 1.00 44.16 540 GLY A O 1
ATOM 4242 N N . ASN A 1 541 ? -21.534 58.466 13.767 1.00 39.84 541 ASN A N 1
ATOM 4243 C CA . ASN A 1 541 ? -20.547 58.781 14.817 1.00 39.84 541 ASN A CA 1
ATOM 4244 C C . ASN A 1 541 ? -20.140 60.265 14.896 1.00 39.84 541 ASN A C 1
ATOM 4246 O O . ASN A 1 541 ? -18.967 60.576 15.060 1.00 39.84 541 ASN A O 1
ATOM 4250 N N . ASP A 1 542 ? -21.116 61.173 14.851 1.00 44.72 542 ASP A N 1
ATOM 4251 C CA . ASP A 1 542 ? -20.933 62.564 15.286 1.00 44.72 542 ASP A CA 1
ATOM 4252 C C . ASP A 1 542 ? -22.003 62.931 16.321 1.00 44.72 542 ASP A C 1
ATOM 4254 O O . ASP A 1 542 ? -23.060 63.458 15.982 1.00 44.72 542 ASP A O 1
ATOM 4258 N N . SER A 1 543 ? -21.739 62.657 17.603 1.00 37.88 543 SER A N 1
ATOM 4259 C CA . SER A 1 543 ? -22.304 63.455 18.701 1.00 37.88 543 SER A CA 1
ATOM 4260 C C . SER A 1 543 ? -21.707 63.088 20.062 1.00 37.88 543 SER A C 1
ATOM 4262 O O . SER A 1 543 ? -21.749 61.931 20.467 1.00 37.88 543 SER A O 1
ATOM 4264 N N . SER A 1 544 ? -21.302 64.135 20.792 1.00 33.53 544 SER A N 1
ATOM 4265 C CA . SER A 1 544 ? -21.178 64.223 22.257 1.00 33.53 544 SER A CA 1
ATOM 4266 C C . SER A 1 544 ? -19.838 63.843 22.912 1.00 33.53 544 SER A C 1
ATOM 4268 O O . SER A 1 544 ? -19.710 62.821 23.582 1.00 33.53 544 SER A O 1
ATOM 4270 N N . TYR A 1 545 ? -18.892 64.786 22.854 1.00 37.84 545 TYR A N 1
ATOM 4271 C CA . TYR A 1 545 ? -17.988 65.082 23.973 1.00 37.84 545 TYR A CA 1
ATOM 4272 C C . TYR A 1 545 ? -18.754 65.834 25.078 1.00 37.84 545 TYR A C 1
ATOM 4274 O O . TYR A 1 545 ? -19.475 66.787 24.781 1.00 37.84 545 TYR A O 1
ATOM 4282 N N . GLY A 1 546 ? -18.533 65.457 26.341 1.00 32.12 546 GLY A N 1
ATOM 4283 C CA . GLY A 1 546 ? -18.979 66.195 27.525 1.00 32.12 546 GLY A CA 1
ATOM 4284 C C . GLY A 1 546 ? -18.234 65.755 28.793 1.00 32.12 546 GLY A C 1
ATOM 4285 O O . GLY A 1 546 ? -18.495 64.677 29.309 1.00 32.12 546 GLY A O 1
ATOM 4286 N N . SER A 1 547 ? -17.305 66.613 29.226 1.00 36.81 547 SER A N 1
ATOM 4287 C CA . SER A 1 547 ? -16.615 66.775 30.532 1.00 36.81 547 SER A CA 1
ATOM 4288 C C . SER A 1 547 ? -17.415 66.335 31.777 1.00 36.81 547 SER A C 1
ATOM 4290 O O . SER A 1 547 ? -18.631 66.497 31.781 1.00 36.81 547 SER A O 1
ATOM 4292 N N . CYS A 1 548 ? -16.846 65.828 32.880 1.00 34.97 548 CYS A N 1
ATOM 4293 C CA . CYS A 1 548 ? -15.563 66.072 33.564 1.00 34.97 548 CYS A CA 1
ATOM 4294 C C . CYS A 1 548 ? -14.889 64.783 34.059 1.00 34.97 548 CYS A C 1
ATOM 4296 O O . CYS A 1 548 ? -15.619 63.791 34.284 1.00 34.97 548 CYS A O 1
#